Protein AF-A0A7V1ZT27-F1 (afdb_monomer_lite)

Sequence (650 aa):
MMSSKLRIIKDILWFFAFLALIAGIFRLWYGLGPTTALSDEMPWGLWKVMNMIAGVAISTSGFTIGFLVYVLKMERFRPLVKPAILIAFLGYGSSCLALLFDIGLPHRFWHPLVMWNEHSFLFEVFWCVMLYFTVTTIELSPTILKRFGAEKLSHWLHRIAFGVVVVGITLSSLHHSSLGSLFLVTPLRLHALWYSAWLPLFFIISAMAAGLMFIIFVRIAYARLYDPDPIYGLRMDSGIKSNGSEFFATPQMKNLALLGAIASSILGIYLILKFVDLARAGELMLLFNGSWESWLFMFELFVAALLPIILTVIPRVRRSPAGLGTAAFLASFGLVLNRMNVGIFGYFHDTAQPYFPSLAEWGLSLGVIAAAALVFMFISEQFPIFDESWRRRMEKSDVFTYAFDKLSHVWNTVLMSGLQRVTLIAVLAIPLAWLLFYPPFKADDTTDGRIKPAIGLDQTRTVLLIDGNRDGVKTEFPHVDHQNRLGKEQSCQKCHHIAMPRDNATPCYRCHSNMLDSAEIFDHFGHMQLVAEKEKLDGLHPKNHSCSNCHNPALPNTASDAKACTECHKEDMKLGNEPYARLQLASASPYRSAMHENCIECHKKEEIKQNKPNLAHCSTCHKSLEPVNLKIAKSADTIKALPEPLTLAR

Secondary structure (DSSP, 8-state):
---HHHHHHHHHHHHHHHHHHHHHHHHHHH-HHHHS---SS----HHHIIIIIIHHHHTTHHHHHHIIIIIS--GGGGGGHHHHHHHHHHHHHHHHHHHHHHSSSGGGTTHHHHS--TT-HHHHHHHHHHHHHHHHHHHHHHHHHTTTT-HHHHHHHHHHHHHHHHHHHHHHHHHHHHHHHGGGG-TTTS-TTT--TTHHHHHHHHHHHHHHHHHHHHHHHHHHHT--HHHH-S-SSS-----S------HHHHHHHHHHHHHHHHHHHHHHHHHHHHHHHT-GGGGGS--HHHHHHHHHHIIIIIHHHHHHHSHHHHTSHHHHHHHHHHHHHHHHHHHHHHHTGGGHHHHSS-----HHHHHHHHHHHHHHHHHHHHHHHHS-SS-TTHHHHHHTT---------TTSHHHHHTTSHHHHHHHHHHHHHHHHHHHH-------TTS-S--PPP----TT-SSEEE-SSSSS--EEE-HHHHHHHTTGGGGHHHH-S---TT-S---HHHH---SSS-EE---HHHHHHHHHHHTT--SSTTTT-GGGGTB-TTS---TTTBPPHHHH-TTTS---SS--TT--TTEEPPHHHHHHHHHHHHHHHHHHHTT-TTTTSHHHH-GGGS-S-SSSTTS--------PPPP---

Radius of gyration: 32.48 Å; chains: 1; bounding box: 105×60×99 Å

Foldseek 3Di:
DAPPVVLVLLLVLLLLLLLLVLLLVCCVVVHDVLQKLADLLALDDDLLLQLAVLLLLLLCLQLLLLCCCLVVVVVLSVLLNLVSLLSNLLSLVLNLVSVLSSDRDSVCLCCLVPPPDPVDLVSLLSVLSVLLNVLSCLLNVLLVVVVVVNVVSSVVSVVCNSVSSVVNNVSSLSNQLSSQVNLQLPQPQFAPLLDDPCSSVLRNLLSSLLNLLSSLLVVLVCCVRPNVCQAQNDDDPDPDPDDDDDRPQHSVLVVSLVSLQVSLVSLVVSLVVSCVRCVVVVNNCVLVPPDPLNVLSVVLNCQQHVVLNVLSVPVVLSSDSVSSSSSSVSNSVSSSSSSCSSSAVSRCVVSVDHRDIAPSSVSSSSSSVSVSVSVSVVCVLCTQRNHPCSVVSVVVVPPDDDDDDDDPCPVVVCSVDPPSSSVVSSVPSNVVSCVRSVRPPPPPVPDPVDDDPSPPPPPVPQWDWDPLPVPPQTFTHRPCVQLVVCPNPVCCCLLPVWDAFPDPDDDPCLQQVAAQAKDFDDPPQVVLVVQCVVVVFDDDPPVSVSLVVFFPPVDPSDLVRGDDPCVVCVPRTPHDPDCPPDDSNRIDGHPNCSPLVSLLVVQVVVCVVVVPPCSSPSCVRRVVPPPPPPVPPPDDDDDDDDDDDDDDDD

pLDDT: mean 78.97, std 17.62, range [26.52, 97.88]

Structure (mmCIF, N/CA/C/O backbone):
data_AF-A0A7V1ZT27-F1
#
_entry.id   AF-A0A7V1ZT27-F1
#
loop_
_atom_site.group_PDB
_atom_site.id
_atom_site.type_symbol
_atom_site.label_atom_id
_atom_site.label_alt_id
_atom_site.label_comp_id
_atom_site.label_asym_id
_atom_site.label_entity_id
_atom_site.label_seq_id
_atom_site.pdbx_PDB_ins_code
_atom_site.Cartn_x
_atom_site.Cartn_y
_atom_site.Cartn_z
_atom_site.occupancy
_atom_site.B_iso_or_equiv
_atom_site.auth_seq_id
_atom_site.auth_comp_id
_atom_site.auth_asym_id
_atom_site.auth_atom_id
_atom_site.pdbx_PDB_model_num
ATOM 1 N N . MET A 1 1 ? -23.125 -13.379 26.861 1.00 42.97 1 MET A N 1
ATOM 2 C CA . MET A 1 1 ? -22.769 -14.328 25.782 1.00 42.97 1 MET A CA 1
ATOM 3 C C . MET A 1 1 ? -22.234 -13.565 24.579 1.00 42.97 1 MET A C 1
ATOM 5 O O . MET A 1 1 ? -22.942 -12.721 24.048 1.00 42.97 1 MET A O 1
ATOM 9 N N . MET A 1 2 ? -20.990 -13.829 24.167 1.00 56.69 2 MET A N 1
ATOM 10 C CA . MET A 1 2 ? -20.424 -13.282 22.927 1.00 56.69 2 MET A CA 1
ATOM 11 C C . MET A 1 2 ? -21.278 -13.756 21.734 1.00 56.69 2 MET A C 1
ATOM 13 O O . MET A 1 2 ? -21.628 -14.943 21.674 1.00 56.69 2 MET A O 1
ATOM 17 N N . SER A 1 3 ? -21.654 -12.861 20.809 1.00 66.06 3 SER A N 1
ATOM 18 C CA . SER A 1 3 ? -22.492 -13.255 19.662 1.00 66.06 3 SER A CA 1
ATOM 19 C C . SER A 1 3 ? -21.802 -14.381 18.876 1.00 66.06 3 SER A C 1
ATOM 21 O O . SER A 1 3 ? -20.571 -14.418 18.780 1.00 66.06 3 SER A O 1
ATOM 23 N N . SER A 1 4 ? -22.564 -15.350 18.361 1.00 72.25 4 SER A N 1
ATOM 24 C CA . SER A 1 4 ? -22.004 -16.469 17.579 1.00 72.25 4 SER A CA 1
ATOM 25 C C . SER A 1 4 ? -21.187 -15.972 16.380 1.00 72.25 4 SER A C 1
ATOM 27 O O . SER A 1 4 ? -20.141 -16.534 16.069 1.00 72.25 4 SER A O 1
ATOM 29 N N . LYS A 1 5 ? -21.599 -14.849 15.781 1.00 78.38 5 LYS A N 1
ATOM 30 C CA . LYS A 1 5 ? -20.904 -14.193 14.667 1.00 78.38 5 LYS A CA 1
ATOM 31 C C . LYS A 1 5 ? -19.526 -13.667 15.067 1.00 78.38 5 LYS A C 1
ATOM 33 O O . LYS A 1 5 ? -18.557 -13.931 14.368 1.00 78.38 5 LYS A O 1
ATOM 38 N N . LEU A 1 6 ? -19.418 -12.971 16.204 1.00 81.38 6 LEU A N 1
ATOM 39 C C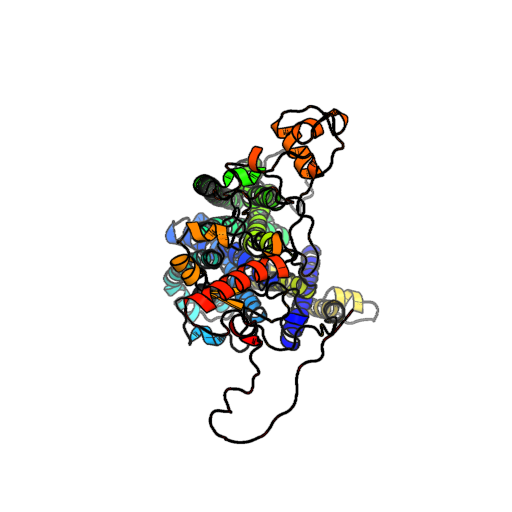A . LEU A 1 6 ? -18.133 -12.439 16.677 1.00 81.38 6 LEU A CA 1
ATOM 40 C C . LEU A 1 6 ? -17.137 -13.565 16.996 1.00 81.38 6 LEU A C 1
ATOM 42 O O . LEU A 1 6 ? -15.944 -13.432 16.738 1.00 81.38 6 LEU A O 1
ATOM 46 N N . ARG A 1 7 ? -17.640 -14.694 17.508 1.00 80.12 7 ARG A N 1
ATOM 47 C CA . ARG A 1 7 ? -16.846 -15.911 17.721 1.00 80.12 7 ARG A CA 1
ATOM 48 C C . ARG A 1 7 ? -16.258 -16.454 16.418 1.00 80.12 7 ARG A C 1
ATOM 50 O O . ARG A 1 7 ? -15.053 -16.636 16.355 1.00 80.12 7 ARG A O 1
ATOM 57 N N . ILE A 1 8 ? -17.084 -16.657 15.393 1.00 85.06 8 ILE A N 1
ATOM 58 C CA . ILE A 1 8 ? -16.636 -17.187 14.092 1.00 85.06 8 ILE A CA 1
ATOM 59 C C . ILE A 1 8 ? -15.583 -16.273 13.455 1.00 85.06 8 ILE A C 1
ATOM 61 O O . ILE A 1 8 ? -14.583 -16.755 12.937 1.00 85.06 8 ILE A O 1
ATOM 65 N N . ILE A 1 9 ? -15.775 -14.952 13.530 1.00 88.69 9 ILE A N 1
ATOM 66 C CA . ILE A 1 9 ? -14.805 -13.995 12.983 1.00 88.69 9 ILE A CA 1
ATOM 67 C C . ILE A 1 9 ? -13.446 -14.153 13.672 1.00 88.69 9 ILE A C 1
ATOM 69 O O . ILE A 1 9 ? -12.435 -14.268 12.988 1.00 88.69 9 ILE A O 1
ATOM 73 N N . LYS A 1 10 ? -13.408 -14.199 15.011 1.00 87.31 10 LYS A N 1
ATOM 74 C CA . LYS A 1 10 ? -12.151 -14.383 15.752 1.00 87.31 10 LYS A CA 1
ATOM 75 C C . LYS A 1 10 ? -11.454 -15.694 15.393 1.00 87.31 10 LYS A C 1
ATOM 77 O O . LYS A 1 10 ? -10.238 -15.690 15.252 1.00 87.31 10 LYS A O 1
ATOM 82 N N . ASP A 1 11 ? -12.200 -16.780 15.210 1.00 86.62 11 ASP A N 1
ATOM 83 C CA . ASP A 1 11 ? -11.626 -18.070 14.817 1.00 86.62 11 ASP A CA 1
ATOM 84 C C . ASP A 1 11 ? -10.953 -18.006 13.439 1.00 86.62 11 ASP A C 1
ATOM 86 O O . ASP A 1 11 ? -9.824 -18.466 13.281 1.00 86.62 11 ASP A O 1
ATOM 90 N N . ILE A 1 12 ? -11.618 -17.387 12.455 1.00 92.12 12 ILE A N 1
ATOM 91 C CA . ILE A 1 12 ? -11.054 -17.177 11.114 1.00 92.12 12 ILE A CA 1
ATOM 92 C C . ILE A 1 12 ? -9.775 -16.337 11.205 1.00 92.12 12 ILE A C 1
ATOM 94 O O . ILE A 1 12 ? -8.772 -16.661 10.572 1.00 92.12 12 ILE A O 1
ATOM 98 N N . LEU A 1 13 ? -9.779 -15.276 12.017 1.00 93.38 13 LEU A N 1
ATOM 99 C CA . LEU A 1 13 ? -8.595 -14.439 12.197 1.00 93.38 13 LEU A CA 1
ATOM 100 C C . LEU A 1 13 ? -7.441 -15.207 12.860 1.00 93.38 13 LEU A C 1
ATOM 102 O O . LEU A 1 13 ? -6.298 -15.060 12.434 1.00 93.38 13 LEU A O 1
ATOM 106 N N . TRP A 1 14 ? -7.720 -16.052 13.858 1.00 91.38 14 TRP A N 1
ATOM 107 C CA . TRP A 1 14 ? -6.705 -16.911 14.479 1.00 91.38 14 TRP A CA 1
ATOM 108 C C . TRP A 1 14 ? -6.116 -17.907 13.487 1.00 91.38 14 TRP A C 1
ATOM 110 O O . TRP A 1 14 ? -4.902 -18.087 13.468 1.00 91.38 14 TRP A O 1
ATOM 120 N N . PHE A 1 15 ? -6.949 -18.504 12.632 1.00 93.12 15 PHE A N 1
ATOM 121 C CA . PHE A 1 15 ? -6.487 -19.397 11.573 1.00 93.12 15 PHE A CA 1
ATOM 122 C C . PHE A 1 15 ? -5.454 -18.704 10.673 1.00 93.12 15 PHE A C 1
ATOM 124 O O . PHE A 1 15 ? -4.337 -19.199 10.534 1.00 93.12 15 PHE A O 1
ATOM 131 N N . PHE A 1 16 ? -5.771 -17.516 10.146 1.00 95.19 16 PHE A N 1
ATOM 132 C CA . PHE A 1 16 ? -4.826 -16.743 9.332 1.00 95.19 16 PHE A CA 1
ATOM 133 C C . PHE A 1 16 ? -3.596 -16.273 10.120 1.00 95.19 16 PHE A C 1
ATOM 135 O O . PHE A 1 16 ? -2.495 -16.280 9.576 1.00 95.19 16 PHE A O 1
ATOM 142 N N . ALA A 1 17 ? -3.739 -15.903 11.395 1.00 93.81 17 ALA A N 1
ATOM 143 C CA . ALA A 1 17 ? -2.601 -15.526 12.233 1.00 93.81 17 ALA A CA 1
ATOM 144 C C . ALA A 1 17 ? -1.604 -16.688 12.409 1.00 93.81 17 ALA A C 1
ATOM 146 O O . ALA A 1 17 ? -0.394 -16.473 12.338 1.00 93.81 17 ALA A O 1
ATOM 147 N N . PHE A 1 18 ? -2.091 -17.925 12.566 1.00 93.12 18 PHE A N 1
ATOM 148 C CA . PHE A 1 18 ? -1.227 -19.108 12.587 1.00 93.12 18 PHE A CA 1
ATOM 149 C C . PHE A 1 18 ? -0.592 -19.396 11.222 1.00 93.12 18 PHE A C 1
ATOM 151 O O . PHE A 1 18 ? 0.579 -19.767 11.187 1.00 93.12 18 PHE A O 1
ATOM 158 N N . LEU A 1 19 ? -1.297 -19.161 10.105 1.00 93.06 19 LEU A N 1
ATOM 159 C CA . LEU A 1 19 ? -0.672 -19.232 8.776 1.00 93.06 19 LEU A CA 1
ATOM 160 C C . LEU A 1 19 ? 0.499 -18.240 8.662 1.00 93.06 19 LEU A C 1
ATOM 162 O O . LEU A 1 19 ? 1.592 -18.638 8.268 1.00 93.06 19 LEU A O 1
ATOM 166 N N . ALA A 1 20 ? 0.312 -16.975 9.057 1.00 92.94 20 ALA A N 1
ATOM 167 C CA . ALA A 1 20 ? 1.395 -15.986 9.038 1.00 92.94 20 ALA A CA 1
ATOM 168 C C . ALA A 1 20 ? 2.567 -16.370 9.943 1.00 92.94 20 ALA A C 1
ATOM 170 O O . ALA A 1 20 ? 3.713 -16.140 9.566 1.00 92.94 20 ALA A O 1
ATOM 171 N N . LEU A 1 21 ? 2.301 -16.965 11.110 1.00 92.94 21 LEU A N 1
ATOM 172 C CA . LEU A 1 21 ? 3.357 -17.448 11.997 1.00 92.94 21 LEU A CA 1
ATOM 173 C C . LEU A 1 21 ? 4.243 -18.478 11.285 1.00 92.94 21 LEU A C 1
ATOM 175 O O . LEU A 1 21 ? 5.464 -18.342 11.298 1.00 92.94 21 LEU A O 1
ATOM 179 N N . ILE A 1 22 ? 3.641 -19.471 10.625 1.00 93.31 22 ILE A N 1
ATOM 180 C CA . ILE A 1 22 ? 4.395 -20.509 9.908 1.00 93.31 22 ILE A CA 1
ATOM 181 C C . ILE A 1 22 ? 5.098 -19.945 8.669 1.00 93.31 22 ILE A C 1
ATOM 183 O O . ILE A 1 22 ? 6.274 -20.237 8.464 1.00 93.31 22 ILE A O 1
ATOM 187 N N . ALA A 1 23 ? 4.441 -19.074 7.897 1.00 92.00 23 ALA A N 1
ATOM 188 C CA . ALA A 1 23 ? 5.071 -18.390 6.767 1.00 92.00 23 ALA A CA 1
ATOM 189 C C . ALA A 1 23 ? 6.288 -17.552 7.208 1.00 92.00 23 ALA A C 1
ATOM 191 O O . ALA A 1 23 ? 7.345 -17.609 6.581 1.00 92.00 23 ALA A O 1
ATOM 192 N N . GLY A 1 24 ? 6.173 -16.826 8.326 1.00 91.50 24 GLY A N 1
ATOM 193 C CA . GLY A 1 24 ? 7.267 -16.051 8.913 1.00 91.50 24 GLY A CA 1
ATOM 194 C C . GLY A 1 24 ? 8.428 -16.930 9.382 1.00 91.50 24 GLY A C 1
ATOM 195 O O . GLY A 1 24 ? 9.584 -16.608 9.122 1.00 91.50 24 GLY A O 1
ATOM 196 N N . ILE A 1 25 ? 8.137 -18.070 10.013 1.00 91.50 25 ILE A N 1
ATOM 197 C CA . ILE A 1 25 ? 9.153 -19.054 10.417 1.00 91.50 25 ILE A CA 1
ATOM 198 C C . ILE A 1 25 ? 9.900 -19.596 9.193 1.00 91.50 25 ILE A C 1
ATOM 200 O O . ILE A 1 25 ? 11.130 -19.596 9.178 1.00 91.50 25 ILE A O 1
ATOM 204 N N . PHE A 1 26 ? 9.183 -20.000 8.142 1.00 89.12 26 PHE A N 1
ATOM 205 C CA . PHE A 1 26 ? 9.805 -20.497 6.912 1.00 89.12 26 PHE A CA 1
ATOM 206 C C . PHE A 1 26 ? 10.672 -19.434 6.263 1.00 89.12 26 PHE A C 1
ATOM 208 O O . PHE A 1 26 ? 11.798 -19.718 5.861 1.00 89.12 26 PHE A O 1
ATOM 215 N N . ARG A 1 27 ? 10.192 -18.191 6.229 1.00 89.56 27 ARG A N 1
ATOM 216 C CA . ARG A 1 27 ? 10.963 -17.066 5.715 1.00 89.56 27 ARG A CA 1
ATOM 217 C C . ARG A 1 27 ? 12.260 -16.835 6.501 1.00 89.56 27 ARG A C 1
ATOM 219 O O . ARG A 1 27 ? 13.294 -16.531 5.899 1.00 89.56 27 ARG A O 1
ATOM 226 N N . LEU A 1 28 ? 12.230 -16.974 7.825 1.00 89.69 28 LEU A N 1
ATOM 227 C CA . LEU A 1 28 ? 13.420 -16.823 8.666 1.00 89.69 28 LEU A CA 1
ATOM 228 C C . LEU A 1 28 ? 14.401 -17.998 8.535 1.00 89.69 28 LEU A C 1
ATOM 230 O O . LEU A 1 28 ? 15.603 -17.770 8.644 1.00 89.69 28 LEU A O 1
ATOM 234 N N . TRP A 1 29 ? 13.924 -19.221 8.278 1.00 88.44 29 TRP A N 1
ATOM 235 C CA . TRP A 1 29 ? 14.784 -20.404 8.124 1.00 88.44 29 TRP A CA 1
ATOM 236 C C . TRP A 1 29 ? 15.341 -20.600 6.712 1.00 88.44 29 TRP A C 1
ATOM 238 O O . TRP A 1 29 ? 16.525 -20.890 6.572 1.00 88.44 29 TRP A O 1
ATOM 248 N N . TYR A 1 30 ? 14.517 -20.442 5.676 1.00 84.19 30 TYR A N 1
ATOM 249 C CA . TYR A 1 30 ? 14.885 -20.753 4.289 1.00 84.19 30 TYR A CA 1
ATOM 250 C C . TYR A 1 30 ? 15.289 -19.524 3.459 1.00 84.19 30 TYR A C 1
ATOM 252 O O . TYR A 1 30 ? 15.872 -19.676 2.389 1.00 84.19 30 TYR A O 1
ATOM 260 N N . GLY A 1 31 ? 15.024 -18.303 3.933 1.00 84.94 31 GLY A N 1
ATOM 261 C CA . GLY A 1 31 ? 15.349 -17.073 3.201 1.00 84.94 31 GLY A CA 1
ATOM 262 C C . GLY A 1 31 ? 14.269 -16.632 2.204 1.00 84.94 31 GLY A C 1
ATOM 263 O O . GLY A 1 31 ? 13.208 -17.245 2.113 1.00 84.94 31 GLY A O 1
ATOM 264 N N . LEU A 1 32 ? 14.523 -15.533 1.477 1.00 83.19 32 LEU A N 1
ATOM 265 C CA . LEU A 1 32 ? 13.574 -14.943 0.512 1.00 83.19 32 LEU A CA 1
ATOM 266 C C . LEU A 1 32 ? 13.305 -15.860 -0.680 1.00 83.19 32 LEU A C 1
ATOM 268 O O . LEU A 1 32 ? 12.148 -16.094 -1.005 1.00 83.19 32 LEU A O 1
ATOM 272 N N . GLY A 1 33 ? 14.362 -16.385 -1.306 1.00 80.94 33 GLY A N 1
ATOM 273 C CA . GLY A 1 33 ? 14.257 -17.127 -2.567 1.00 80.94 33 GLY A CA 1
ATOM 274 C C . GLY A 1 33 ? 13.279 -18.304 -2.504 1.00 80.94 33 GLY A C 1
ATOM 275 O O . GLY A 1 33 ? 12.323 -18.319 -3.267 1.00 80.94 33 GLY A O 1
ATOM 276 N N . PRO A 1 34 ? 13.431 -19.252 -1.560 1.00 80.62 34 PRO A N 1
ATOM 277 C CA . PRO A 1 34 ? 12.543 -20.417 -1.489 1.00 80.62 34 PRO A CA 1
ATOM 278 C C . PRO A 1 34 ? 11.122 -20.118 -0.992 1.00 80.62 34 PRO A C 1
ATOM 280 O O . PRO A 1 34 ? 10.232 -20.948 -1.159 1.00 80.62 34 PRO A O 1
ATOM 283 N N . THR A 1 35 ? 10.905 -18.985 -0.317 1.00 84.94 35 THR A N 1
ATOM 284 C CA . THR A 1 35 ? 9.627 -18.680 0.356 1.00 84.94 35 THR A CA 1
ATOM 285 C C . THR A 1 35 ? 8.794 -17.630 -0.355 1.00 84.94 35 THR A C 1
ATOM 287 O O . THR A 1 35 ? 7.672 -17.365 0.063 1.00 84.94 35 THR A O 1
ATOM 290 N N . THR A 1 36 ? 9.320 -17.033 -1.420 1.00 87.44 36 THR A N 1
ATOM 291 C CA . THR A 1 36 ? 8.640 -15.989 -2.181 1.00 87.44 36 THR A CA 1
ATOM 292 C C . THR A 1 36 ? 8.746 -16.263 -3.667 1.00 87.44 36 THR A C 1
ATOM 294 O O . THR A 1 36 ? 9.597 -17.026 -4.107 1.00 87.44 36 THR A O 1
ATOM 297 N N . ALA A 1 37 ? 7.893 -15.611 -4.449 1.00 86.88 37 ALA A N 1
ATOM 298 C CA . ALA A 1 37 ? 8.006 -15.596 -5.903 1.00 86.88 37 ALA A CA 1
ATOM 299 C C . ALA A 1 37 ? 8.811 -14.385 -6.422 1.00 86.88 37 ALA A C 1
ATOM 301 O O . ALA A 1 37 ? 8.600 -13.940 -7.549 1.00 86.88 37 ALA A O 1
ATOM 302 N N . LEU A 1 38 ? 9.681 -13.802 -5.588 1.00 84.94 38 LEU A N 1
ATOM 303 C CA . LEU A 1 38 ? 10.491 -12.639 -5.958 1.00 84.94 38 LEU A CA 1
ATOM 304 C C . LEU A 1 38 ? 11.604 -13.028 -6.936 1.00 84.94 38 LEU A C 1
ATOM 306 O O . LEU A 1 38 ? 12.146 -14.131 -6.880 1.00 84.94 38 LEU A O 1
ATOM 310 N N . SER A 1 39 ? 11.983 -12.082 -7.791 1.00 78.56 39 SER A N 1
ATOM 311 C CA . SER A 1 39 ? 13.119 -12.203 -8.708 1.00 78.56 39 SER A CA 1
ATOM 312 C C . SER A 1 39 ? 13.968 -10.932 -8.681 1.00 78.56 39 SER A C 1
ATOM 314 O O . SER A 1 39 ? 13.551 -9.909 -8.136 1.00 78.56 39 SER A O 1
ATOM 316 N N . ASP A 1 40 ? 15.147 -10.962 -9.304 1.00 77.06 40 ASP A N 1
ATOM 317 C CA . ASP A 1 40 ? 15.976 -9.757 -9.460 1.00 77.06 40 ASP A CA 1
ATOM 318 C C . ASP A 1 40 ? 15.256 -8.656 -10.265 1.00 77.06 40 ASP A C 1
ATOM 320 O O . ASP A 1 40 ? 15.495 -7.465 -10.063 1.00 77.06 40 ASP A O 1
ATOM 324 N N . GLU A 1 41 ? 14.337 -9.043 -11.155 1.00 73.31 41 GLU A N 1
ATOM 325 C CA . GLU A 1 41 ? 13.514 -8.116 -11.935 1.00 73.31 41 GLU A CA 1
ATOM 326 C C . GLU A 1 41 ? 12.343 -7.559 -11.103 1.00 73.31 41 GLU A C 1
ATOM 328 O O . GLU A 1 41 ? 12.036 -6.368 -11.214 1.00 73.31 41 GLU A O 1
ATOM 333 N N . MET A 1 42 ? 11.745 -8.378 -10.226 1.00 82.12 42 MET A N 1
ATOM 334 C CA . MET A 1 42 ? 10.655 -8.018 -9.303 1.00 82.12 42 MET A CA 1
ATOM 335 C C . MET A 1 42 ? 11.060 -8.255 -7.836 1.00 82.12 42 MET A C 1
ATOM 337 O O . MET A 1 42 ? 10.623 -9.231 -7.219 1.00 82.12 42 MET A O 1
ATOM 341 N N . PRO A 1 43 ? 11.877 -7.360 -7.244 1.00 81.50 43 PRO A N 1
ATOM 342 C CA . PRO A 1 43 ? 12.408 -7.550 -5.894 1.00 81.50 43 PRO A CA 1
ATOM 343 C C . PRO A 1 43 ? 11.385 -7.254 -4.791 1.00 81.50 43 PRO A C 1
ATOM 345 O O . PRO A 1 43 ? 11.598 -7.633 -3.640 1.00 81.50 43 PRO A O 1
ATOM 348 N N . TRP A 1 44 ? 10.285 -6.564 -5.112 1.00 88.19 44 TRP A N 1
ATOM 349 C CA . TRP A 1 44 ? 9.178 -6.301 -4.192 1.00 88.19 44 TRP A CA 1
ATOM 350 C C . TRP A 1 44 ? 7.915 -7.018 -4.652 1.00 88.19 44 TRP A C 1
ATOM 352 O O . TRP A 1 44 ? 7.511 -6.919 -5.808 1.00 88.19 44 TRP A O 1
ATOM 362 N N . GLY A 1 45 ? 7.279 -7.702 -3.705 1.00 88.81 45 GLY A N 1
ATOM 363 C CA . GLY A 1 45 ? 6.091 -8.512 -3.942 1.00 88.81 45 GLY A CA 1
ATOM 364 C C . GLY A 1 45 ? 4.915 -8.126 -3.056 1.00 88.81 45 GLY A C 1
ATOM 365 O O . GLY A 1 45 ? 4.916 -7.108 -2.354 1.00 88.81 45 GLY A O 1
ATOM 366 N N . LEU A 1 46 ? 3.905 -8.992 -3.066 1.00 91.56 46 LEU A N 1
ATOM 367 C CA . LEU A 1 46 ? 2.617 -8.826 -2.400 1.00 91.56 46 LEU A CA 1
ATOM 368 C C . LEU A 1 46 ? 2.759 -8.375 -0.949 1.00 91.56 46 LEU A C 1
ATOM 370 O O . LEU A 1 46 ? 2.147 -7.396 -0.537 1.00 91.56 46 LEU A O 1
ATOM 374 N N . TRP A 1 47 ? 3.590 -9.063 -0.178 1.00 87.56 47 TRP A N 1
ATOM 375 C CA . TRP A 1 47 ? 3.722 -8.840 1.257 1.00 87.56 47 TRP A CA 1
ATOM 376 C C . TRP A 1 47 ? 4.357 -7.501 1.648 1.00 87.56 47 TRP A C 1
ATOM 378 O O . TRP A 1 47 ? 4.065 -6.955 2.708 1.00 87.56 47 TRP A O 1
ATOM 388 N N . LYS A 1 48 ? 5.148 -6.905 0.758 1.00 90.19 48 LYS A N 1
ATOM 389 C CA . LYS A 1 48 ? 5.795 -5.613 0.940 1.00 90.19 48 LYS A CA 1
ATOM 390 C C . LYS A 1 48 ? 4.795 -4.537 0.579 1.00 90.19 48 LYS A C 1
ATOM 392 O O . LYS A 1 48 ? 4.514 -3.640 1.370 1.00 90.19 48 LYS A O 1
ATOM 397 N N . VAL A 1 49 ? 4.201 -4.656 -0.602 1.00 92.62 49 VAL A N 1
ATOM 398 C CA . VAL A 1 49 ? 3.301 -3.637 -1.133 1.00 92.62 49 VAL A CA 1
ATOM 399 C C . VAL A 1 49 ? 1.969 -3.615 -0.380 1.00 92.62 49 VAL A C 1
ATOM 401 O O . VAL A 1 49 ? 1.499 -2.541 -0.014 1.00 92.62 49 VAL A O 1
ATOM 404 N N . MET A 1 50 ? 1.394 -4.769 -0.041 1.00 91.25 50 MET A N 1
ATOM 405 C CA . MET A 1 50 ? 0.142 -4.841 0.714 1.00 91.25 50 MET A CA 1
ATOM 406 C C . MET A 1 50 ? 0.328 -4.451 2.184 1.00 91.25 50 MET A C 1
ATOM 408 O O . MET A 1 50 ? -0.377 -3.571 2.671 1.00 91.25 50 MET A O 1
ATOM 412 N N . ASN A 1 51 ? 1.243 -5.089 2.919 1.00 90.12 51 ASN A N 1
ATOM 413 C CA . ASN A 1 51 ? 1.320 -4.878 4.368 1.00 90.12 51 ASN A CA 1
ATOM 414 C C . ASN A 1 51 ? 2.027 -3.573 4.728 1.00 90.12 51 ASN A C 1
ATOM 416 O O . ASN A 1 51 ? 1.577 -2.891 5.643 1.00 90.12 51 ASN A O 1
ATOM 420 N N . MET A 1 52 ? 3.087 -3.203 4.003 1.00 88.06 52 MET A N 1
ATOM 421 C CA . MET A 1 52 ? 3.840 -1.982 4.292 1.00 88.06 52 MET A CA 1
ATOM 422 C C . MET A 1 52 ? 3.269 -0.776 3.540 1.00 88.06 52 MET A C 1
ATOM 424 O O . MET A 1 52 ? 2.912 0.220 4.157 1.00 88.06 52 MET A O 1
ATOM 428 N N . ILE A 1 53 ? 3.158 -0.829 2.210 1.00 91.50 53 ILE A N 1
ATOM 429 C CA . ILE A 1 53 ? 2.808 0.376 1.435 1.00 91.50 53 ILE A CA 1
ATOM 430 C C . ILE A 1 53 ? 1.310 0.696 1.560 1.00 91.50 53 ILE A C 1
ATOM 432 O O . ILE A 1 53 ? 0.941 1.820 1.903 1.00 91.50 53 ILE A O 1
ATOM 436 N N . ALA A 1 54 ? 0.432 -0.281 1.325 1.00 92.25 54 ALA A N 1
ATOM 437 C CA . ALA A 1 54 ? -1.012 -0.099 1.464 1.00 92.25 54 ALA A CA 1
ATOM 438 C C . ALA A 1 54 ? -1.469 -0.074 2.929 1.00 92.25 54 ALA A C 1
ATOM 440 O O . ALA A 1 54 ? -2.261 0.793 3.304 1.00 92.25 54 ALA A O 1
ATOM 441 N N . GLY A 1 55 ? -0.956 -0.984 3.761 1.00 88.88 55 GLY A N 1
ATOM 442 C CA . GLY A 1 55 ? -1.334 -1.109 5.170 1.00 88.88 55 GLY A CA 1
ATOM 443 C C . GLY A 1 55 ? -1.110 0.176 5.971 1.00 88.88 55 GLY A C 1
ATOM 444 O O . GLY A 1 55 ? -2.039 0.647 6.640 1.00 88.88 55 GLY A O 1
ATOM 445 N N . VAL A 1 56 ? 0.066 0.809 5.848 1.00 89.75 56 VAL A N 1
ATOM 446 C CA . VAL A 1 56 ? 0.308 2.110 6.501 1.00 89.75 56 VAL A CA 1
ATOM 447 C C . VAL A 1 56 ? -0.591 3.195 5.917 1.00 89.75 56 VAL A C 1
ATOM 449 O O . VAL A 1 56 ? -1.154 3.990 6.667 1.00 89.75 56 VAL A O 1
ATOM 452 N N . ALA A 1 57 ? -0.779 3.219 4.594 1.00 92.38 57 ALA A N 1
ATOM 453 C CA . ALA A 1 57 ? -1.563 4.259 3.930 1.00 92.38 57 ALA A CA 1
ATOM 454 C C . ALA A 1 57 ? -3.049 4.259 4.341 1.00 92.38 57 ALA A C 1
ATOM 456 O O . ALA A 1 57 ? -3.657 5.324 4.431 1.00 92.38 57 ALA A O 1
ATOM 457 N N . ILE A 1 58 ? -3.620 3.093 4.654 1.00 91.31 58 ILE A N 1
ATOM 458 C CA . ILE A 1 58 ? -4.975 2.968 5.217 1.00 91.31 58 ILE A CA 1
ATOM 459 C C . ILE A 1 58 ? -5.022 3.359 6.702 1.00 91.31 58 ILE A C 1
ATOM 461 O O . ILE A 1 58 ? -6.036 3.851 7.198 1.00 91.31 58 ILE A O 1
ATOM 465 N N . SER A 1 59 ? -3.913 3.188 7.418 1.00 91.12 59 SER A N 1
ATOM 466 C CA . SER A 1 59 ? -3.812 3.426 8.864 1.00 91.12 59 SER A CA 1
ATOM 467 C C . SER A 1 59 ? -3.552 4.892 9.236 1.00 91.12 59 SER A C 1
ATOM 469 O O . SER A 1 59 ? -3.265 5.231 10.384 1.00 91.12 59 SER A O 1
ATOM 471 N N . THR A 1 60 ? -3.709 5.791 8.271 1.00 92.06 60 THR A N 1
ATOM 472 C CA . THR A 1 60 ? -3.516 7.243 8.375 1.00 92.06 60 THR A CA 1
ATOM 473 C C . THR A 1 60 ? -4.588 7.983 9.153 1.00 92.06 60 THR A C 1
ATOM 475 O O . THR A 1 60 ? -4.459 9.189 9.384 1.00 92.06 60 THR A O 1
ATOM 478 N N . SER A 1 61 ? -5.626 7.281 9.611 1.00 90.69 61 SER A N 1
ATOM 479 C CA . SER A 1 61 ? -6.708 7.860 10.405 1.00 90.69 61 SER A CA 1
ATOM 480 C C . SER A 1 61 ? -6.211 8.614 11.639 1.00 90.69 61 SER A C 1
ATOM 482 O O . SER A 1 61 ? -6.805 9.626 12.002 1.00 90.69 61 SER A O 1
ATOM 484 N N . GLY A 1 62 ? -5.138 8.137 12.288 1.00 88.81 62 GLY A N 1
ATOM 485 C CA . GLY A 1 62 ? -4.601 8.729 13.519 1.00 88.81 62 GLY A CA 1
ATOM 486 C C . GLY A 1 62 ? -4.227 10.197 13.341 1.00 88.81 62 GLY A C 1
ATOM 487 O O . GLY A 1 62 ? -4.792 11.067 14.007 1.00 88.81 62 GLY A O 1
ATOM 488 N N . PHE A 1 63 ? -3.343 10.493 12.385 1.00 88.25 63 PHE A N 1
ATOM 489 C CA . PHE A 1 63 ? -2.928 11.873 12.144 1.00 88.25 63 PHE A CA 1
ATOM 490 C C . PHE A 1 63 ? -4.026 12.713 11.486 1.00 88.25 63 PHE A C 1
ATOM 492 O O . PHE A 1 63 ? -4.144 13.887 11.816 1.00 88.25 63 PHE A O 1
ATOM 499 N N . THR A 1 64 ? -4.847 12.155 10.585 1.00 93.06 64 THR A N 1
ATOM 500 C CA . THR A 1 64 ? -5.899 12.949 9.922 1.00 93.06 64 THR A CA 1
ATOM 501 C C . THR A 1 64 ? -6.973 13.379 10.912 1.00 93.06 64 THR A C 1
ATOM 503 O O . THR A 1 64 ? -7.326 14.555 10.953 1.00 93.06 64 THR A O 1
ATOM 506 N N . ILE A 1 65 ? -7.459 12.472 11.764 1.00 94.94 65 ILE A N 1
ATOM 507 C CA . ILE A 1 65 ? -8.400 12.829 12.835 1.00 94.94 65 ILE A CA 1
ATOM 508 C C . ILE A 1 65 ? -7.727 13.746 13.860 1.00 94.94 65 ILE A C 1
ATOM 510 O O . ILE A 1 65 ? -8.342 14.724 14.291 1.00 94.94 65 ILE A O 1
ATOM 514 N N . GLY A 1 66 ? -6.463 13.484 14.210 1.00 91.75 66 GLY A N 1
ATOM 515 C CA . GLY A 1 66 ? -5.673 14.360 15.073 1.00 91.75 66 GLY A CA 1
ATOM 516 C C . GLY A 1 66 ? -5.583 15.789 14.529 1.00 91.75 66 GLY A C 1
ATOM 517 O O . GLY A 1 66 ? -5.860 16.742 15.250 1.00 91.75 66 GLY A O 1
ATOM 518 N N . PHE A 1 67 ? -5.301 15.950 13.238 1.00 92.00 67 PHE A N 1
ATOM 519 C CA . PHE A 1 67 ? -5.264 17.240 12.556 1.00 92.00 67 PHE A CA 1
ATOM 520 C C . PHE A 1 67 ? -6.630 17.941 12.585 1.00 92.00 67 PHE A C 1
ATOM 522 O O . PHE A 1 67 ? -6.720 19.097 13.003 1.00 92.00 67 PHE A O 1
ATOM 529 N N . LEU A 1 68 ? -7.714 17.239 12.231 1.00 94.50 68 LEU A N 1
ATOM 530 C CA . LEU A 1 68 ? -9.068 17.806 12.271 1.00 94.50 68 LEU A CA 1
ATOM 531 C C . LEU A 1 68 ? -9.452 18.295 13.680 1.00 94.50 68 LEU A C 1
ATOM 533 O O . LEU A 1 68 ? -10.052 19.358 13.828 1.00 94.50 68 LEU A O 1
ATOM 537 N N . VAL A 1 69 ? -9.114 17.539 14.727 1.00 93.25 69 VAL A N 1
ATOM 538 C CA . VAL A 1 69 ? -9.514 17.858 16.107 1.00 93.25 69 VAL A CA 1
ATOM 539 C C . VAL A 1 69 ? -8.581 18.879 16.754 1.00 93.25 69 VAL A C 1
ATOM 541 O O . VAL A 1 69 ? -9.051 19.876 17.294 1.00 93.25 69 VAL A O 1
ATOM 544 N N . TYR A 1 70 ? -7.267 18.665 16.720 1.00 89.94 70 TYR A N 1
ATOM 545 C CA . TYR A 1 70 ? -6.317 19.476 17.483 1.00 89.94 70 TYR A CA 1
ATOM 546 C C . TYR A 1 70 ? -5.871 20.743 16.751 1.00 89.94 70 TYR A C 1
ATOM 548 O O . TYR A 1 70 ? -5.673 21.765 17.420 1.00 89.94 70 TYR A O 1
ATOM 556 N N . VAL A 1 71 ? -5.759 20.697 15.416 1.00 90.56 71 VAL A N 1
ATOM 557 C CA . VAL A 1 71 ? -5.339 21.836 14.580 1.00 90.56 71 VAL A CA 1
ATOM 558 C C . VAL A 1 71 ? -6.553 22.618 14.088 1.00 90.56 71 VAL A C 1
ATOM 560 O O . VAL A 1 71 ? -6.679 23.794 14.412 1.00 90.56 71 VAL A O 1
ATOM 563 N N . LEU A 1 72 ? -7.497 21.964 13.398 1.00 93.06 72 LEU A N 1
ATOM 564 C CA . LEU A 1 72 ? -8.710 22.630 12.889 1.00 93.06 72 LEU A CA 1
ATOM 565 C C . LEU A 1 72 ? -9.812 22.825 13.948 1.00 93.06 72 LEU A C 1
ATOM 567 O O . LEU A 1 72 ? -10.878 23.350 13.631 1.00 93.06 72 LEU A O 1
ATOM 571 N N . LYS A 1 73 ? -9.584 22.397 15.199 1.00 93.00 73 LYS A N 1
ATOM 572 C CA . LYS A 1 73 ? -10.517 22.554 16.335 1.00 93.00 73 LYS A CA 1
ATOM 573 C C . LYS A 1 73 ? -11.917 21.968 16.092 1.00 93.00 73 LYS A C 1
ATOM 575 O O . LYS A 1 73 ? -12.905 22.420 16.672 1.00 93.00 73 LYS A O 1
ATOM 580 N N . MET A 1 74 ? -12.033 20.918 15.276 1.00 94.25 74 MET A N 1
ATOM 581 C CA . MET A 1 74 ? -13.304 20.235 15.008 1.00 94.25 74 MET A CA 1
ATOM 582 C C . MET A 1 74 ? -13.661 19.229 16.117 1.00 94.25 74 MET A C 1
ATOM 584 O O . MET A 1 74 ? -13.673 18.016 15.907 1.00 94.25 74 MET A O 1
ATOM 588 N N . GLU A 1 75 ? -14.022 19.733 17.300 1.00 91.69 75 GLU A N 1
ATOM 589 C CA . GLU A 1 75 ? -14.266 18.932 18.518 1.00 91.69 75 GLU A CA 1
ATOM 590 C C . GLU A 1 75 ? -15.347 17.841 18.370 1.00 91.69 75 GLU A C 1
ATOM 592 O O . GLU A 1 75 ? -15.322 16.825 19.065 1.00 91.69 75 GLU A O 1
ATOM 597 N N . ARG A 1 76 ? -16.255 17.971 17.393 1.00 92.12 76 ARG A N 1
ATOM 598 C CA . ARG A 1 76 ? -17.264 16.943 17.065 1.00 92.12 76 ARG A CA 1
ATOM 599 C C . ARG A 1 76 ? -16.667 15.568 16.714 1.00 92.12 76 ARG A C 1
ATOM 601 O O . ARG A 1 76 ? -17.362 14.561 16.835 1.00 92.12 76 ARG A O 1
ATOM 608 N N . PHE A 1 77 ? -15.406 15.520 16.270 1.00 93.69 77 PHE A N 1
ATOM 609 C CA . PHE A 1 77 ? -14.696 14.283 15.925 1.00 93.69 77 PHE A CA 1
ATOM 610 C C . PHE A 1 77 ? -13.825 13.737 17.062 1.00 93.69 77 PHE A C 1
ATOM 612 O O . PHE A 1 77 ? -13.262 12.654 16.917 1.00 93.69 77 PHE A O 1
ATOM 619 N N . ARG A 1 78 ? -13.761 14.412 18.221 1.00 91.00 78 ARG A N 1
ATOM 620 C CA . ARG A 1 78 ? -13.007 13.950 19.398 1.00 91.00 78 ARG A CA 1
ATOM 621 C C . ARG A 1 78 ? -13.292 12.490 19.796 1.00 91.00 78 ARG A C 1
ATOM 623 O O . ARG A 1 78 ? -12.331 11.794 20.126 1.00 91.00 78 ARG A O 1
ATOM 630 N N . PRO A 1 79 ? -14.535 11.967 19.722 1.00 90.62 79 PRO A N 1
ATOM 631 C CA . PRO A 1 79 ? -14.801 10.556 20.023 1.00 90.62 79 PRO A CA 1
ATOM 632 C C . PRO A 1 79 ? -14.062 9.558 19.115 1.00 90.62 79 PRO A C 1
ATOM 634 O O . PRO A 1 79 ? -13.899 8.402 19.491 1.00 90.62 79 PRO A O 1
ATOM 637 N N . LEU A 1 80 ? -13.605 9.984 17.932 1.00 93.12 80 LEU A N 1
ATOM 638 C CA . LEU A 1 80 ? -12.874 9.144 16.982 1.00 93.12 80 LEU A CA 1
ATOM 639 C C . LEU A 1 80 ? -11.351 9.188 17.174 1.00 93.12 80 LEU A C 1
ATOM 641 O O . LEU A 1 80 ? -10.655 8.399 16.548 1.00 93.12 80 LEU A O 1
ATOM 645 N N . VAL A 1 81 ? -10.820 10.052 18.047 1.00 92.00 81 VAL A N 1
ATOM 646 C CA . VAL A 1 81 ? -9.366 10.204 18.245 1.00 92.00 81 VAL A CA 1
ATOM 647 C C . VAL A 1 81 ? -8.735 8.908 18.760 1.00 92.00 81 VAL A C 1
ATOM 649 O O . VAL A 1 81 ? -7.825 8.377 18.136 1.00 92.00 81 VAL A O 1
ATOM 652 N N . LYS A 1 82 ? -9.252 8.338 19.854 1.00 91.56 82 LYS A N 1
ATOM 653 C CA . LYS A 1 82 ? -8.730 7.081 20.423 1.00 91.56 82 LYS A CA 1
ATOM 654 C C . LYS A 1 82 ? -8.754 5.900 19.443 1.00 91.56 82 LYS A C 1
ATOM 656 O O . LYS A 1 82 ? -7.719 5.250 19.306 1.00 91.56 82 LYS A O 1
ATOM 661 N N . PRO A 1 83 ? -9.876 5.588 18.761 1.00 93.50 83 PRO A N 1
ATOM 662 C CA . PRO A 1 83 ? -9.869 4.495 17.798 1.00 93.50 83 PRO A CA 1
ATOM 663 C C . PRO A 1 83 ? -8.978 4.788 16.589 1.00 93.50 83 PRO A C 1
ATOM 665 O O . PRO A 1 83 ? -8.344 3.867 16.087 1.00 93.50 83 PRO A O 1
ATOM 668 N N . ALA A 1 84 ? -8.858 6.047 16.157 1.00 94.69 84 ALA A N 1
ATOM 669 C CA . ALA A 1 84 ? -7.941 6.421 15.085 1.00 94.69 84 ALA A CA 1
ATOM 670 C C . ALA A 1 84 ? -6.464 6.212 15.468 1.00 94.69 84 ALA A C 1
ATOM 672 O O . ALA A 1 84 ? -5.700 5.713 14.644 1.00 94.69 84 ALA A O 1
ATOM 673 N N . ILE A 1 85 ? -6.081 6.534 16.710 1.00 92.94 85 ILE A N 1
ATOM 674 C CA . ILE A 1 85 ? -4.741 6.267 17.260 1.00 92.94 85 ILE A CA 1
ATOM 675 C C . ILE A 1 85 ? -4.486 4.762 17.351 1.00 92.94 85 ILE A C 1
ATOM 677 O O . ILE A 1 85 ? -3.410 4.308 16.981 1.00 92.94 85 ILE A O 1
ATOM 681 N N . LEU A 1 86 ? -5.471 3.969 17.791 1.00 94.31 86 LEU A N 1
ATOM 682 C CA . LEU A 1 86 ? -5.334 2.511 17.846 1.00 94.31 86 LEU A CA 1
ATOM 683 C C . LEU A 1 86 ? -5.127 1.903 16.451 1.00 94.31 86 LEU A C 1
ATOM 685 O O . LEU A 1 86 ? -4.262 1.049 16.280 1.00 94.31 86 LEU A O 1
ATOM 689 N N . ILE A 1 87 ? -5.894 2.351 15.453 1.00 94.94 87 ILE A N 1
ATOM 69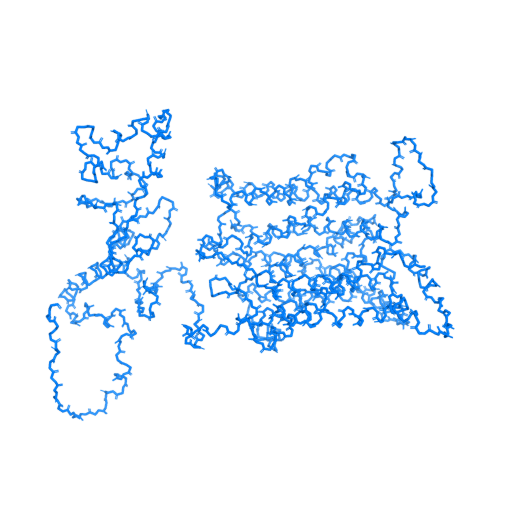0 C CA . ILE A 1 87 ? -5.709 1.926 14.059 1.00 94.94 87 ILE A CA 1
ATOM 691 C C . ILE A 1 87 ? -4.303 2.292 13.573 1.00 94.94 87 ILE A C 1
ATOM 693 O O . ILE A 1 87 ? -3.623 1.443 13.005 1.00 94.94 87 ILE A O 1
ATOM 697 N N . ALA A 1 88 ? -3.847 3.519 13.839 1.00 93.94 88 ALA A N 1
ATOM 698 C CA . ALA A 1 88 ? -2.505 3.958 13.471 1.00 93.94 88 ALA A CA 1
ATOM 699 C C . ALA A 1 88 ? -1.419 3.110 14.156 1.00 93.94 88 ALA A C 1
ATOM 701 O O . ALA A 1 88 ? -0.544 2.578 13.481 1.00 93.94 88 ALA A O 1
ATOM 702 N N . PHE A 1 89 ? -1.513 2.892 15.468 1.00 94.06 89 PHE A N 1
ATOM 703 C CA . PHE A 1 89 ? -0.587 2.045 16.224 1.00 94.06 89 PHE A CA 1
ATOM 704 C C . PHE A 1 89 ? -0.454 0.641 15.613 1.00 94.06 89 PHE A C 1
ATOM 706 O O . PHE A 1 89 ? 0.655 0.148 15.412 1.00 94.06 89 PHE A O 1
ATOM 713 N N . LEU A 1 90 ? -1.576 0.008 15.259 1.00 94.19 90 LEU A N 1
ATOM 714 C CA . LEU A 1 90 ? -1.576 -1.330 14.664 1.00 94.19 90 LEU A CA 1
ATOM 715 C C . LEU A 1 90 ? -1.085 -1.337 13.216 1.00 94.19 90 LEU A C 1
ATOM 717 O O . LEU A 1 90 ? -0.359 -2.246 12.820 1.00 94.19 90 LEU A O 1
ATOM 721 N N . GLY A 1 91 ? -1.439 -0.324 12.429 1.00 92.56 91 GLY A N 1
ATOM 722 C CA . GLY A 1 91 ? -0.962 -0.166 11.060 1.00 92.56 91 GLY A CA 1
ATOM 723 C C . GLY A 1 91 ? 0.549 -0.016 10.978 1.00 92.56 91 GLY A C 1
ATOM 724 O O . GLY A 1 91 ? 1.223 -0.778 10.289 1.00 92.56 91 GLY A O 1
ATOM 725 N N . TYR A 1 92 ? 1.104 0.918 11.746 1.00 90.94 92 TYR A N 1
ATOM 726 C CA . TYR A 1 92 ? 2.547 1.126 11.788 1.00 90.94 92 TYR A CA 1
ATOM 727 C C . TYR A 1 92 ? 3.269 -0.046 12.463 1.00 90.94 92 TYR A C 1
ATOM 729 O O . TYR A 1 92 ? 4.292 -0.488 11.953 1.00 90.94 92 TYR A O 1
ATOM 737 N N . GLY A 1 93 ? 2.705 -0.637 13.523 1.00 91.75 93 GLY A N 1
ATOM 738 C CA . GLY A 1 93 ? 3.270 -1.830 14.161 1.00 91.75 93 GLY A CA 1
ATOM 739 C C . GLY A 1 93 ? 3.321 -3.046 13.230 1.00 91.75 93 GLY A C 1
ATOM 740 O O . GLY A 1 93 ? 4.350 -3.715 13.138 1.00 91.75 93 GLY A O 1
ATOM 741 N N . SER A 1 94 ? 2.245 -3.301 12.480 1.00 90.88 94 SER A N 1
ATOM 742 C CA . SER A 1 94 ? 2.214 -4.363 11.465 1.00 90.88 94 SER A CA 1
ATOM 743 C C . SER A 1 94 ? 3.207 -4.111 10.329 1.00 90.88 94 SER A C 1
ATOM 745 O O . SER A 1 94 ? 3.786 -5.058 9.804 1.00 90.88 94 SER A O 1
ATOM 747 N N . SER A 1 95 ? 3.478 -2.847 10.012 1.00 88.75 95 SER A N 1
ATOM 748 C CA . SER A 1 95 ? 4.436 -2.458 8.975 1.00 88.75 95 SER A CA 1
ATOM 749 C C . SER A 1 95 ? 5.883 -2.588 9.432 1.00 88.75 95 SER A C 1
ATOM 751 O O . SER A 1 95 ? 6.705 -3.088 8.669 1.00 88.75 95 SER A O 1
ATOM 753 N N . CYS A 1 96 ? 6.192 -2.240 10.686 1.00 87.81 96 CYS A N 1
ATOM 754 C CA . CYS A 1 96 ? 7.479 -2.554 11.311 1.00 87.81 96 CYS A CA 1
ATOM 755 C C . CYS A 1 96 ? 7.739 -4.067 11.296 1.00 87.81 96 CYS A C 1
ATOM 757 O O . CYS A 1 96 ? 8.828 -4.509 10.931 1.00 87.81 96 CYS A O 1
ATOM 759 N N . LEU A 1 97 ? 6.725 -4.862 11.658 1.00 86.44 97 LEU A N 1
ATOM 760 C CA . LEU A 1 97 ? 6.819 -6.319 11.658 1.00 86.44 97 LEU A CA 1
ATOM 761 C C . LEU A 1 97 ? 7.032 -6.871 10.241 1.00 86.44 97 LEU A C 1
ATOM 763 O O . LEU A 1 97 ? 7.932 -7.677 10.032 1.00 86.44 97 LEU A O 1
ATOM 767 N N . ALA A 1 98 ? 6.248 -6.417 9.261 1.00 84.69 98 ALA A N 1
ATOM 768 C CA . ALA A 1 98 ? 6.387 -6.839 7.868 1.00 84.69 98 ALA A CA 1
ATOM 769 C C . ALA A 1 98 ? 7.762 -6.464 7.286 1.00 84.69 98 ALA A C 1
ATOM 771 O O . ALA A 1 98 ? 8.381 -7.271 6.598 1.00 84.69 98 ALA A O 1
ATOM 772 N N . LEU A 1 99 ? 8.279 -5.275 7.616 1.00 85.19 99 LEU A N 1
ATOM 773 C CA . LEU A 1 99 ? 9.599 -4.816 7.183 1.00 85.19 99 LEU A CA 1
ATOM 774 C C . LEU A 1 99 ? 10.729 -5.709 7.720 1.00 85.19 99 LEU A C 1
ATOM 776 O O . LEU A 1 99 ? 11.701 -5.942 7.007 1.00 85.19 99 LEU A O 1
ATOM 780 N N . LEU A 1 100 ? 10.586 -6.272 8.925 1.00 85.81 100 LEU A N 1
ATOM 781 C CA . LEU A 1 100 ? 11.553 -7.230 9.468 1.00 85.81 100 LEU A CA 1
ATOM 782 C C . LEU A 1 100 ? 11.638 -8.514 8.624 1.00 85.81 100 LEU A C 1
ATOM 784 O O . LEU A 1 100 ? 12.732 -9.037 8.430 1.00 85.81 100 LEU A O 1
ATOM 788 N N . PHE A 1 101 ? 10.509 -9.009 8.104 1.00 85.56 101 PHE A N 1
ATOM 789 C CA . PHE A 1 101 ? 10.466 -10.210 7.257 1.00 85.56 101 PHE A CA 1
ATOM 790 C C . PHE A 1 101 ? 10.886 -9.949 5.803 1.00 85.56 101 PHE A C 1
ATOM 792 O O . PHE A 1 101 ? 11.377 -10.852 5.121 1.00 85.56 101 PHE A O 1
ATOM 799 N N . ASP A 1 102 ? 10.730 -8.714 5.336 1.00 85.81 102 ASP A N 1
ATOM 800 C CA . ASP A 1 102 ? 11.077 -8.307 3.976 1.00 85.81 102 ASP A CA 1
ATOM 801 C C . ASP A 1 102 ? 12.596 -8.169 3.766 1.00 85.81 102 ASP A C 1
ATOM 803 O O . ASP A 1 102 ? 13.120 -8.510 2.709 1.00 85.81 102 ASP A O 1
ATOM 807 N N . ILE A 1 103 ? 13.347 -7.746 4.788 1.00 86.19 103 ILE A N 1
ATOM 808 C CA . ILE A 1 103 ? 14.799 -7.546 4.667 1.00 86.19 103 ILE A CA 1
ATOM 809 C C . ILE A 1 103 ? 15.535 -8.894 4.600 1.00 86.19 103 ILE A C 1
ATOM 811 O O . ILE A 1 103 ? 15.295 -9.805 5.393 1.00 86.19 103 ILE A O 1
ATOM 815 N N . GLY A 1 104 ? 16.504 -9.019 3.685 1.00 84.06 104 GLY A N 1
ATOM 816 C CA . GLY A 1 104 ? 17.310 -10.239 3.525 1.00 84.06 104 GLY A CA 1
ATOM 817 C C . GLY A 1 104 ? 18.078 -10.659 4.789 1.00 84.06 104 GLY A C 1
ATOM 818 O O . GLY A 1 104 ? 18.199 -11.849 5.066 1.00 84.06 104 GLY A O 1
ATOM 819 N N . LEU A 1 105 ? 18.526 -9.690 5.598 1.00 86.44 105 LEU A N 1
ATOM 820 C CA . LEU A 1 105 ? 19.214 -9.892 6.882 1.00 86.44 105 LEU A CA 1
ATOM 821 C C . LEU A 1 105 ? 18.440 -9.233 8.046 1.00 86.44 105 LEU A C 1
ATOM 823 O O . LEU A 1 105 ? 18.840 -8.164 8.514 1.00 86.44 105 LEU A O 1
ATOM 827 N N . PRO A 1 106 ? 17.361 -9.859 8.559 1.00 86.94 106 PRO A N 1
ATOM 828 C CA . PRO A 1 106 ? 16.484 -9.261 9.573 1.00 86.94 106 PRO A CA 1
ATOM 829 C C . PRO A 1 106 ? 17.205 -8.833 10.857 1.00 86.94 106 PRO A C 1
ATOM 831 O O . PRO A 1 106 ? 16.894 -7.801 11.439 1.00 86.94 106 PRO A O 1
ATOM 834 N N . HIS A 1 107 ? 18.229 -9.576 11.286 1.00 86.69 107 HIS A N 1
ATOM 835 C CA . HIS A 1 107 ? 19.006 -9.264 12.493 1.00 86.69 107 HIS A CA 1
ATOM 836 C C . HIS A 1 107 ? 19.800 -7.945 12.393 1.00 86.69 107 HIS A C 1
ATOM 838 O O . HIS A 1 107 ? 20.225 -7.410 13.415 1.00 86.69 107 HIS A O 1
ATOM 844 N N . ARG A 1 108 ? 19.987 -7.398 11.182 1.00 88.75 108 ARG A N 1
ATOM 845 C CA . ARG A 1 108 ? 20.647 -6.102 10.944 1.00 88.75 108 ARG A CA 1
ATOM 846 C C . ARG A 1 108 ? 19.671 -4.927 10.880 1.00 88.75 108 ARG A C 1
ATOM 848 O O . ARG A 1 108 ? 20.078 -3.836 10.491 1.00 88.75 108 ARG A O 1
ATOM 855 N N . PHE A 1 109 ? 18.412 -5.105 11.290 1.00 86.31 109 PHE A N 1
ATOM 856 C CA . PHE A 1 109 ? 17.403 -4.035 11.274 1.00 86.31 109 PHE A CA 1
ATOM 857 C C . PHE A 1 109 ? 17.823 -2.772 12.047 1.00 86.31 109 PHE A C 1
ATOM 859 O O . PHE A 1 109 ? 17.311 -1.695 11.774 1.00 86.31 109 PHE A O 1
ATOM 866 N N . TRP A 1 110 ? 18.746 -2.886 13.006 1.00 88.00 110 TRP A N 1
ATOM 867 C CA . TRP A 1 110 ? 19.242 -1.757 13.793 1.00 88.00 110 TRP A CA 1
ATOM 868 C C . TRP A 1 110 ? 20.259 -0.885 13.041 1.00 88.00 110 TRP A C 1
ATOM 870 O O . TRP A 1 110 ? 20.484 0.251 13.449 1.00 88.00 110 TRP A O 1
ATOM 880 N N . HIS A 1 111 ? 20.866 -1.369 11.947 1.00 89.00 111 HIS A N 1
ATOM 881 C CA . HIS A 1 111 ? 21.905 -0.628 11.223 1.00 89.00 111 HIS A CA 1
ATOM 882 C C . HIS A 1 111 ? 21.431 0.762 10.768 1.00 89.00 111 HIS A C 1
ATOM 884 O O . HIS A 1 111 ? 22.128 1.720 11.086 1.00 89.00 111 HIS A O 1
ATOM 890 N N . PRO A 1 112 ? 20.259 0.940 10.121 1.00 86.94 112 PRO A N 1
ATOM 891 C CA . PRO A 1 112 ? 19.799 2.267 9.701 1.00 86.94 112 PRO A CA 1
ATOM 892 C C . PRO A 1 112 ? 19.553 3.253 10.856 1.00 86.94 112 PRO A C 1
ATOM 894 O O . PRO A 1 112 ? 19.475 4.453 10.614 1.00 86.94 112 PRO A O 1
ATOM 897 N N . LEU A 1 113 ? 19.452 2.789 12.111 1.00 87.88 113 LEU A N 1
ATOM 898 C CA . LEU A 1 113 ? 19.335 3.674 13.280 1.00 87.88 113 LEU A CA 1
ATOM 899 C C . LEU A 1 113 ? 20.661 4.371 13.620 1.00 87.88 113 LEU A C 1
ATOM 901 O O . LEU A 1 113 ? 20.652 5.431 14.238 1.00 87.88 113 LEU A O 1
ATOM 905 N N . VAL A 1 114 ? 21.798 3.794 13.223 1.00 91.06 114 VAL A N 1
ATOM 906 C CA . VAL A 1 114 ? 23.140 4.289 13.581 1.00 91.06 114 VAL A CA 1
ATOM 907 C C . VAL A 1 114 ? 23.966 4.648 12.342 1.00 91.06 114 VAL A C 1
ATOM 909 O O . VAL A 1 114 ? 24.666 5.652 12.332 1.00 91.06 114 VAL A O 1
ATOM 912 N N . MET A 1 115 ? 23.869 3.851 11.279 1.00 89.25 115 MET A N 1
ATOM 913 C CA . MET A 1 115 ? 24.606 3.993 10.020 1.00 89.25 115 MET A CA 1
ATOM 914 C C . MET A 1 115 ? 23.736 4.712 8.987 1.00 89.25 115 MET A C 1
ATOM 916 O O . MET A 1 115 ? 23.060 4.082 8.171 1.00 89.25 115 MET A O 1
ATOM 920 N N . TRP A 1 116 ? 23.695 6.037 9.075 1.00 87.31 116 TRP A N 1
ATOM 921 C CA . TRP A 1 116 ? 22.750 6.841 8.306 1.00 87.31 116 TRP A CA 1
ATOM 922 C C . TRP A 1 116 ? 23.146 6.941 6.829 1.00 87.31 116 TRP A C 1
ATOM 924 O O . TRP A 1 116 ? 24.322 7.074 6.495 1.00 87.31 116 TRP A O 1
ATOM 934 N N . ASN A 1 117 ? 22.146 6.892 5.944 1.00 87.56 117 ASN A N 1
ATOM 935 C CA . ASN A 1 117 ? 22.297 7.165 4.514 1.00 87.56 117 ASN A CA 1
ATOM 936 C C . ASN A 1 117 ? 21.198 8.135 4.068 1.00 87.56 117 ASN A C 1
ATOM 938 O O . ASN A 1 117 ? 20.136 7.724 3.599 1.00 87.56 117 ASN A O 1
ATOM 942 N N . GLU A 1 118 ? 21.472 9.426 4.222 1.00 85.69 118 GLU A N 1
ATOM 943 C CA . GLU A 1 118 ? 20.512 10.514 3.994 1.00 85.69 118 GLU A CA 1
ATOM 944 C C . GLU A 1 118 ? 20.092 10.667 2.522 1.00 85.69 118 GLU A C 1
ATOM 946 O O . GLU A 1 118 ? 19.076 11.287 2.229 1.00 85.69 118 GLU A O 1
ATOM 951 N N . HIS A 1 119 ? 20.820 10.051 1.587 1.00 84.75 119 HIS A N 1
ATOM 952 C CA . HIS A 1 119 ? 20.481 10.063 0.162 1.00 84.75 119 HIS A CA 1
ATOM 953 C C . HIS A 1 119 ? 19.449 8.995 -0.234 1.00 84.75 119 HIS A C 1
ATOM 955 O O . HIS A 1 119 ? 19.045 8.931 -1.394 1.00 84.75 119 HIS A O 1
ATOM 961 N N . SER A 1 120 ? 19.027 8.134 0.699 1.00 85.31 120 SER A N 1
ATOM 962 C CA . SER A 1 120 ? 18.073 7.056 0.436 1.00 85.31 120 SER A CA 1
ATOM 963 C C . SER A 1 120 ? 16.687 7.369 0.996 1.00 85.31 120 SER A C 1
ATOM 965 O O . SER A 1 120 ? 16.497 7.464 2.207 1.00 85.31 120 SER A O 1
ATOM 967 N N . PHE A 1 121 ? 15.671 7.387 0.130 1.00 89.50 121 PHE A N 1
ATOM 968 C CA . PHE A 1 121 ? 14.271 7.461 0.568 1.00 89.50 121 PHE A CA 1
ATOM 969 C C . PHE A 1 121 ? 13.880 6.293 1.484 1.00 89.50 121 PHE A C 1
ATOM 971 O O . PHE A 1 121 ? 13.026 6.443 2.354 1.00 89.50 121 PHE A O 1
ATOM 978 N N . LEU A 1 122 ? 14.515 5.124 1.333 1.00 88.75 122 LEU A N 1
ATOM 979 C CA . LEU A 1 122 ? 14.236 3.968 2.186 1.00 88.75 122 LEU A CA 1
ATOM 980 C C . LEU A 1 122 ? 14.735 4.190 3.623 1.00 88.75 122 LEU A C 1
ATOM 982 O O . LEU A 1 122 ? 14.103 3.714 4.565 1.00 88.75 122 LEU A O 1
ATOM 986 N N . PHE A 1 123 ? 15.837 4.931 3.791 1.00 89.12 123 PHE A N 1
ATOM 987 C CA . PHE A 1 123 ? 16.339 5.342 5.104 1.00 89.12 123 PHE A CA 1
ATOM 988 C C . PHE A 1 123 ? 15.354 6.293 5.793 1.00 89.12 123 PHE A C 1
ATOM 990 O O . PHE A 1 123 ? 14.984 6.058 6.945 1.00 89.12 123 PHE A O 1
ATOM 997 N N . GLU A 1 124 ? 14.870 7.310 5.076 1.00 90.25 124 GLU A N 1
ATOM 998 C CA . GLU A 1 124 ? 13.878 8.249 5.607 1.00 90.25 124 GLU A CA 1
ATOM 999 C C . GLU A 1 124 ? 12.578 7.529 6.000 1.00 90.25 124 GLU A C 1
ATOM 1001 O O . GLU A 1 124 ? 12.093 7.676 7.123 1.00 90.25 124 GLU A O 1
ATOM 1006 N N . VAL A 1 125 ? 12.047 6.677 5.114 1.00 89.81 125 VAL A N 1
ATOM 1007 C CA . VAL A 1 125 ? 10.826 5.900 5.374 1.00 89.81 125 VAL A CA 1
ATOM 1008 C C . VAL A 1 125 ? 10.987 5.003 6.602 1.00 89.81 125 VAL A C 1
ATOM 1010 O O . VAL A 1 125 ? 10.075 4.952 7.430 1.00 89.81 125 VAL A O 1
ATOM 1013 N N . PHE A 1 126 ? 12.136 4.338 6.760 1.00 89.44 126 PHE A N 1
ATOM 1014 C CA . PHE A 1 126 ? 12.429 3.511 7.932 1.00 89.44 126 PHE A CA 1
ATOM 1015 C C . PHE A 1 126 ? 12.371 4.323 9.235 1.00 89.44 126 PHE A C 1
ATOM 1017 O O . PHE A 1 126 ? 11.674 3.936 10.177 1.00 89.44 126 PHE A O 1
ATOM 1024 N N . TRP A 1 127 ? 13.041 5.478 9.279 1.00 90.06 127 TRP A N 1
ATOM 1025 C CA . TRP A 1 127 ? 13.032 6.364 10.445 1.00 90.06 127 TRP A CA 1
ATOM 1026 C C . TRP A 1 127 ? 11.640 6.903 10.760 1.00 90.06 127 TRP A C 1
ATOM 1028 O O . TRP A 1 127 ? 11.205 6.845 11.912 1.00 90.06 127 TRP A O 1
ATOM 1038 N N . CYS A 1 128 ? 10.914 7.389 9.750 1.00 89.69 128 CYS A N 1
ATOM 1039 C CA . CYS A 1 128 ? 9.572 7.923 9.949 1.00 89.69 128 CYS A CA 1
ATOM 1040 C C . CYS A 1 128 ? 8.615 6.864 10.510 1.00 89.69 128 CYS A C 1
ATOM 1042 O O . CYS A 1 128 ? 7.873 7.159 11.445 1.00 89.69 128 CYS A O 1
ATOM 1044 N N . VAL A 1 129 ? 8.658 5.628 9.999 1.00 89.25 129 VAL A N 1
ATOM 1045 C CA . VAL A 1 129 ? 7.813 4.529 10.493 1.00 89.25 129 VAL A CA 1
ATOM 1046 C C . VAL A 1 129 ? 8.143 4.188 11.949 1.00 89.25 129 VAL A C 1
ATOM 1048 O O . VAL A 1 129 ? 7.228 4.082 12.765 1.00 89.25 129 VAL A O 1
ATOM 1051 N N . MET A 1 130 ? 9.427 4.087 12.307 1.00 89.81 130 MET A N 1
ATOM 1052 C CA . MET A 1 130 ? 9.853 3.776 13.679 1.00 89.81 130 MET A CA 1
ATOM 1053 C C . MET A 1 130 ? 9.497 4.887 14.678 1.00 89.81 130 MET A C 1
ATOM 1055 O O . MET A 1 130 ? 8.957 4.617 15.757 1.00 89.81 130 MET A O 1
ATOM 1059 N N . LEU A 1 131 ? 9.758 6.149 14.323 1.00 91.94 131 LEU A N 1
ATOM 1060 C CA . LEU A 1 131 ? 9.422 7.295 15.168 1.00 91.94 131 LEU A CA 1
ATOM 1061 C C . LEU A 1 131 ? 7.908 7.451 15.319 1.00 91.94 131 LEU A C 1
ATOM 1063 O O . LEU A 1 131 ? 7.424 7.676 16.426 1.00 91.94 131 LEU A O 1
ATOM 1067 N N . TYR A 1 132 ? 7.144 7.276 14.241 1.00 90.06 132 TYR A N 1
ATOM 1068 C CA . TYR A 1 132 ? 5.690 7.382 14.303 1.00 90.06 132 TYR A CA 1
ATOM 1069 C C . TYR A 1 132 ? 5.050 6.217 15.073 1.00 90.06 132 TYR A C 1
ATOM 1071 O O . TYR A 1 132 ? 4.118 6.423 15.855 1.00 90.06 132 TYR A O 1
ATOM 1079 N N . PHE A 1 133 ? 5.584 4.999 14.949 1.00 92.31 133 PHE A N 1
ATOM 1080 C CA . PHE A 1 133 ? 5.186 3.884 15.811 1.00 92.31 133 PHE A CA 1
ATOM 1081 C C . PHE A 1 133 ? 5.462 4.192 17.293 1.00 92.31 133 PHE A C 1
ATOM 1083 O O . PHE A 1 133 ? 4.625 3.933 18.159 1.00 92.31 133 PHE A O 1
ATOM 1090 N N . THR A 1 134 ? 6.590 4.838 17.595 1.00 92.56 134 THR A N 1
ATOM 1091 C CA . THR A 1 134 ? 6.910 5.294 18.958 1.00 92.56 134 THR A CA 1
ATOM 1092 C C . THR A 1 134 ? 5.922 6.360 19.441 1.00 92.56 134 THR A C 1
ATOM 1094 O O . THR A 1 134 ? 5.393 6.255 20.547 1.00 92.56 134 THR A O 1
ATOM 1097 N N . VAL A 1 135 ? 5.601 7.350 18.603 1.00 92.50 135 VAL A N 1
ATOM 1098 C CA . VAL A 1 135 ? 4.613 8.402 18.899 1.00 92.50 135 VAL A CA 1
ATOM 1099 C C . VAL A 1 135 ? 3.235 7.809 19.191 1.00 92.50 135 VAL A C 1
ATOM 1101 O O . VAL A 1 135 ? 2.655 8.092 20.236 1.00 92.50 135 VAL A O 1
ATOM 1104 N N . THR A 1 136 ? 2.730 6.927 18.329 1.00 92.12 136 THR A N 1
ATOM 1105 C CA . THR A 1 136 ? 1.422 6.279 18.531 1.00 92.12 136 THR A CA 1
ATOM 1106 C C . THR A 1 136 ? 1.407 5.365 19.757 1.00 92.12 136 THR A C 1
ATOM 1108 O O . THR A 1 136 ? 0.394 5.291 20.454 1.00 92.12 136 THR A O 1
ATOM 1111 N N . THR A 1 137 ? 2.537 4.735 20.096 1.00 92.12 137 THR A N 1
ATOM 1112 C CA . THR A 1 137 ? 2.701 3.999 21.359 1.00 92.12 137 THR A CA 1
ATOM 1113 C C . THR A 1 137 ? 2.573 4.937 22.561 1.00 92.12 137 THR A C 1
ATOM 1115 O O . THR A 1 137 ? 1.825 4.644 23.496 1.00 92.12 137 THR A O 1
ATOM 1118 N N . ILE A 1 138 ? 3.250 6.090 22.529 1.00 91.50 138 ILE A N 1
ATOM 1119 C CA . ILE A 1 138 ? 3.166 7.118 23.575 1.00 91.50 138 ILE A CA 1
ATOM 1120 C C . ILE A 1 138 ? 1.734 7.650 23.691 1.00 91.50 138 ILE A C 1
ATOM 1122 O O . ILE A 1 138 ? 1.249 7.798 24.807 1.00 91.50 138 ILE A O 1
ATOM 1126 N N . GLU A 1 139 ? 1.029 7.879 22.584 1.00 89.56 139 GLU A N 1
ATOM 1127 C CA . GLU A 1 139 ? -0.361 8.355 22.584 1.00 89.56 139 GLU A CA 1
ATOM 1128 C C . GLU A 1 139 ? -1.368 7.313 23.094 1.00 89.56 139 GLU A C 1
ATOM 1130 O O . GLU A 1 139 ? -2.337 7.664 23.774 1.00 89.56 139 GLU A O 1
ATOM 1135 N N . LEU A 1 140 ? -1.148 6.027 22.804 1.00 89.06 140 LEU A N 1
ATOM 1136 C CA . LEU A 1 140 ? -2.009 4.937 23.268 1.00 89.06 140 LEU A CA 1
ATOM 1137 C C . LEU A 1 140 ? -1.751 4.587 24.743 1.00 89.06 140 LEU A C 1
ATOM 1139 O O . LEU A 1 140 ? -2.680 4.220 25.473 1.00 89.06 140 LEU A O 1
ATOM 1143 N N . SER A 1 141 ? -0.508 4.747 25.204 1.00 89.12 141 SER A N 1
ATOM 1144 C CA . SER A 1 141 ? -0.054 4.351 26.540 1.00 89.12 141 SER A CA 1
ATOM 1145 C C . SER A 1 141 ? -0.889 4.881 27.718 1.00 89.12 141 SER A C 1
ATOM 1147 O O . SER A 1 141 ? -1.145 4.090 28.625 1.00 89.12 141 SER A O 1
ATOM 1149 N N . PRO A 1 142 ? -1.424 6.123 27.753 1.00 84.38 142 PRO A N 1
ATOM 1150 C CA . PRO A 1 142 ? -2.189 6.601 28.900 1.00 84.38 142 PRO A CA 1
ATOM 1151 C C . PRO A 1 142 ? -3.518 5.857 29.049 1.00 84.38 142 PRO A C 1
ATOM 1153 O O . PRO A 1 142 ? -4.016 5.693 30.161 1.00 84.38 142 PRO A O 1
ATOM 1156 N N . THR A 1 143 ? -4.091 5.382 27.938 1.00 82.94 143 THR A N 1
ATOM 1157 C CA . THR A 1 143 ? -5.312 4.563 27.953 1.00 82.94 143 THR A CA 1
ATOM 1158 C C . THR A 1 143 ? -5.047 3.207 28.604 1.00 82.94 143 THR A C 1
ATOM 1160 O O . THR A 1 143 ? -5.895 2.704 29.338 1.00 82.94 143 THR A O 1
ATOM 1163 N N . ILE A 1 144 ? -3.854 2.649 28.385 1.00 82.75 144 ILE A N 1
ATOM 1164 C CA . ILE A 1 144 ? -3.421 1.375 28.964 1.00 82.75 144 ILE A CA 1
ATOM 1165 C C . ILE A 1 144 ? -3.011 1.565 30.434 1.00 82.75 144 ILE A C 1
ATOM 1167 O O . ILE A 1 144 ? -3.500 0.858 31.311 1.00 82.75 144 ILE A O 1
ATOM 1171 N N . LEU A 1 145 ? -2.176 2.563 30.731 1.00 82.31 145 LEU A N 1
ATOM 1172 C CA . LEU A 1 145 ? -1.621 2.836 32.062 1.00 82.31 145 LEU A CA 1
ATOM 1173 C C . LEU A 1 145 ? -2.678 3.221 33.103 1.00 82.31 145 LEU A C 1
ATOM 1175 O O . LEU A 1 145 ? -2.541 2.840 34.265 1.00 82.31 145 LEU A O 1
ATOM 1179 N N . LYS A 1 146 ? -3.755 3.913 32.699 1.00 76.44 146 LYS A N 1
ATOM 1180 C CA . LYS A 1 146 ? -4.898 4.192 33.589 1.00 76.44 146 LYS A CA 1
ATOM 1181 C C . LYS A 1 146 ? -5.536 2.917 34.141 1.00 76.44 146 LYS A C 1
ATOM 1183 O O . LYS A 1 146 ? -6.052 2.941 35.250 1.00 76.44 146 LYS A O 1
ATOM 1188 N N . ARG A 1 147 ? -5.483 1.801 33.404 1.00 73.25 147 ARG A N 1
ATOM 1189 C CA . ARG A 1 147 ? -5.993 0.508 33.879 1.00 73.25 147 ARG A CA 1
ATOM 1190 C C . ARG A 1 147 ? -5.086 -0.126 34.935 1.00 73.25 147 ARG A C 1
ATOM 1192 O O . ARG A 1 147 ? -5.587 -0.759 35.852 1.00 73.25 147 ARG A O 1
ATOM 1199 N N . PHE A 1 148 ? -3.773 0.054 34.815 1.00 77.19 148 PHE A N 1
ATOM 1200 C CA . PHE A 1 148 ? -2.777 -0.518 35.730 1.00 77.19 148 PHE A CA 1
ATOM 1201 C C . PHE A 1 148 ? -2.489 0.367 36.960 1.00 77.19 148 PHE A C 1
ATOM 1203 O O . PHE A 1 148 ? -1.535 0.111 37.686 1.00 77.19 148 PHE A O 1
ATOM 1210 N N . GLY A 1 149 ? -3.281 1.421 37.197 1.00 75.31 149 GLY A N 1
ATOM 1211 C CA . GLY A 1 149 ? -3.136 2.298 38.368 1.00 75.31 149 GLY A CA 1
ATOM 1212 C C . GLY A 1 149 ? -1.946 3.269 38.317 1.00 75.31 149 GLY A C 1
ATOM 1213 O O . GLY A 1 149 ? -1.622 3.903 39.318 1.00 75.31 149 GLY A O 1
ATOM 1214 N N . ALA A 1 150 ? -1.287 3.434 37.164 1.00 81.19 150 ALA A N 1
ATOM 1215 C CA . ALA A 1 150 ? -0.118 4.307 37.008 1.00 81.19 150 ALA A CA 1
ATOM 1216 C C . ALA A 1 150 ? -0.509 5.776 36.724 1.00 81.19 150 ALA A C 1
ATOM 1218 O O . ALA A 1 150 ? -0.189 6.350 35.677 1.00 81.19 150 ALA A O 1
ATOM 1219 N N . GLU A 1 151 ? -1.217 6.410 37.663 1.00 78.00 151 GLU A N 1
ATOM 1220 C CA . GLU A 1 151 ? -1.839 7.730 37.460 1.00 78.00 151 GLU A CA 1
ATOM 1221 C C . GLU A 1 151 ? -0.839 8.876 37.249 1.00 78.00 151 GLU A C 1
ATOM 1223 O O . GLU A 1 151 ? -1.096 9.776 36.442 1.00 78.00 151 GLU A O 1
ATOM 1228 N N . LYS A 1 152 ? 0.317 8.828 37.928 1.00 79.62 152 LYS A N 1
ATOM 1229 C CA . LYS A 1 152 ? 1.382 9.841 37.802 1.00 79.62 152 LYS A CA 1
ATOM 1230 C C . LYS A 1 152 ? 1.952 9.883 36.383 1.00 79.62 152 LYS A C 1
ATOM 1232 O O . LYS A 1 152 ? 2.055 10.955 35.787 1.00 79.62 152 LYS A O 1
ATOM 1237 N N . LEU A 1 153 ? 2.265 8.711 35.826 1.00 81.12 153 LEU A N 1
ATOM 1238 C CA . LEU A 1 153 ? 2.799 8.590 34.470 1.00 81.12 153 LEU A CA 1
ATOM 1239 C C . LEU A 1 153 ? 1.743 8.983 33.429 1.00 81.12 153 LEU A C 1
ATOM 1241 O O . LEU A 1 153 ? 2.042 9.736 32.506 1.00 81.12 153 LEU A O 1
ATOM 1245 N N . SER A 1 154 ? 0.482 8.576 33.623 1.00 78.31 154 SER A N 1
ATOM 1246 C CA . SER A 1 154 ? -0.616 9.003 32.747 1.00 78.31 154 SER A CA 1
ATOM 1247 C C . SER A 1 154 ? -0.790 10.526 32.723 1.00 78.31 154 SER A C 1
ATOM 1249 O O . SER A 1 154 ? -1.026 11.081 31.650 1.00 78.31 154 SER A O 1
ATOM 1251 N N . HIS A 1 155 ? -0.708 11.210 33.870 1.00 80.38 155 HIS A N 1
ATOM 1252 C CA . HIS A 1 155 ? -0.832 12.672 33.931 1.00 80.38 155 HIS A CA 1
ATOM 1253 C C . HIS A 1 155 ? 0.307 13.380 33.196 1.00 80.38 155 HIS A C 1
ATOM 1255 O O . HIS A 1 155 ? 0.060 14.326 32.446 1.00 80.38 155 HIS A O 1
ATOM 1261 N N . TRP A 1 156 ? 1.543 12.907 33.372 1.00 85.94 156 TRP A N 1
ATOM 1262 C CA . TRP A 1 156 ? 2.696 13.448 32.656 1.00 85.94 156 TRP A CA 1
ATOM 1263 C C . TRP A 1 156 ? 2.554 13.269 31.138 1.00 85.94 156 TRP A C 1
ATOM 1265 O O . TRP A 1 156 ? 2.717 14.228 30.387 1.00 85.94 156 TRP A O 1
ATOM 1275 N N . LEU A 1 157 ? 2.131 12.083 30.690 1.00 85.12 157 LEU A N 1
ATOM 1276 C CA . LEU A 1 157 ? 1.888 11.805 29.273 1.00 85.12 157 LEU A CA 1
ATOM 1277 C C . LEU A 1 157 ? 0.774 12.683 28.680 1.00 85.12 157 LEU A C 1
ATOM 1279 O O . LEU A 1 157 ? 0.912 13.180 27.567 1.00 85.12 157 LEU A O 1
ATOM 1283 N N . HIS A 1 158 ? -0.308 12.943 29.426 1.00 80.75 158 HIS A N 1
ATOM 1284 C CA . HIS A 1 158 ? -1.367 13.859 28.973 1.00 80.75 158 HIS A CA 1
ATOM 1285 C C . HIS A 1 158 ? -0.856 15.295 28.796 1.00 80.75 158 HIS A C 1
ATOM 1287 O O . HIS A 1 158 ? -1.326 15.997 27.902 1.00 80.75 158 HIS A O 1
ATOM 1293 N N . ARG A 1 159 ? 0.110 15.732 29.615 1.00 84.94 159 ARG A N 1
ATOM 1294 C CA . ARG A 1 159 ? 0.713 17.069 29.508 1.00 84.94 159 ARG A CA 1
ATOM 1295 C C . ARG A 1 159 ? 1.498 17.235 28.207 1.00 84.94 159 ARG A C 1
ATOM 1297 O O . ARG A 1 159 ? 1.398 18.282 27.577 1.00 84.94 159 ARG A O 1
ATOM 1304 N N . ILE A 1 160 ? 2.252 16.213 27.802 1.00 87.69 160 ILE A N 1
ATOM 1305 C CA . ILE A 1 160 ? 3.059 16.255 26.571 1.00 87.69 160 ILE A CA 1
ATOM 1306 C C . ILE A 1 160 ? 2.271 15.859 25.313 1.00 87.69 160 ILE A C 1
ATOM 1308 O O . ILE A 1 160 ? 2.747 16.097 24.205 1.00 87.69 160 ILE A O 1
ATOM 1312 N N . ALA A 1 161 ? 1.068 15.294 25.468 1.00 79.88 161 ALA A N 1
ATOM 1313 C CA . ALA A 1 161 ? 0.276 14.729 24.376 1.00 79.88 161 ALA A CA 1
ATOM 1314 C C . ALA A 1 161 ? 0.067 15.703 23.210 1.00 79.88 161 ALA A C 1
ATOM 1316 O O . ALA A 1 161 ? 0.152 15.294 22.061 1.00 79.88 161 ALA A O 1
ATOM 1317 N N . PHE A 1 162 ? -0.152 16.994 23.482 1.00 81.75 162 PHE A N 1
ATOM 1318 C CA . PHE A 1 162 ? -0.313 17.981 22.411 1.00 81.75 162 PHE A CA 1
ATOM 1319 C C . PHE A 1 162 ? 0.942 18.097 21.532 1.00 81.75 162 PHE A C 1
ATOM 1321 O O . PHE A 1 162 ? 0.835 18.052 20.310 1.00 81.75 162 PHE A O 1
ATOM 1328 N N . GLY A 1 163 ? 2.129 18.199 22.140 1.00 85.94 163 GLY A N 1
ATOM 1329 C CA . GLY A 1 163 ? 3.390 18.261 21.396 1.00 85.94 163 GLY A CA 1
ATOM 1330 C C . GLY A 1 163 ? 3.659 16.972 20.620 1.00 85.94 163 GLY A C 1
ATOM 1331 O O . GLY A 1 163 ? 4.038 17.023 19.454 1.00 85.94 163 GLY A O 1
ATOM 1332 N N . VAL A 1 164 ? 3.379 15.822 21.239 1.00 86.75 164 VAL A N 1
ATOM 1333 C CA . VAL A 1 164 ? 3.518 14.497 20.616 1.00 86.75 164 VAL A CA 1
ATOM 1334 C C . VAL A 1 164 ? 2.607 14.357 19.390 1.00 86.75 164 VAL A C 1
ATOM 1336 O O . VAL A 1 164 ? 3.086 13.937 18.341 1.00 86.75 164 VAL A O 1
ATOM 1339 N N . VAL A 1 165 ? 1.349 14.802 19.476 1.00 83.88 165 VAL A N 1
ATOM 1340 C CA . VAL A 1 165 ? 0.404 14.795 18.345 1.00 83.88 165 VAL A CA 1
ATOM 1341 C C . VAL A 1 165 ? 0.899 15.676 17.199 1.00 83.88 165 VAL A C 1
ATOM 1343 O O . VAL A 1 165 ? 0.832 15.269 16.041 1.00 83.88 165 VAL A O 1
ATOM 1346 N N . VAL A 1 166 ? 1.411 16.876 17.491 1.00 86.25 166 VAL A N 1
ATOM 1347 C CA . VAL A 1 166 ? 1.944 17.781 16.457 1.00 86.25 166 VAL A CA 1
ATOM 1348 C C . VAL A 1 166 ? 3.145 17.150 15.750 1.00 86.25 166 VAL A C 1
ATOM 1350 O O . VAL A 1 166 ? 3.186 17.132 14.521 1.00 86.25 166 VAL A O 1
ATOM 1353 N N . VAL A 1 167 ? 4.081 16.566 16.505 1.00 89.44 167 VAL A N 1
ATOM 1354 C CA . VAL A 1 167 ? 5.216 15.818 15.940 1.00 89.44 167 VAL A CA 1
ATOM 1355 C C . VAL A 1 167 ? 4.726 14.630 15.110 1.00 89.44 167 VAL A C 1
ATOM 1357 O O . VAL A 1 167 ? 5.215 14.416 14.002 1.00 89.44 167 VAL A O 1
ATOM 1360 N N . GLY A 1 168 ? 3.720 13.899 15.594 1.00 87.62 168 GLY A N 1
ATOM 1361 C CA . GLY A 1 168 ? 3.085 12.806 14.865 1.00 87.62 168 GLY A CA 1
ATOM 1362 C C . GLY A 1 168 ? 2.502 13.249 13.522 1.00 87.62 168 GLY A C 1
ATOM 1363 O O . GLY A 1 168 ? 2.743 12.597 12.509 1.00 87.62 168 GLY A O 1
ATOM 1364 N N . ILE A 1 169 ? 1.781 14.373 13.478 1.00 87.56 169 ILE A N 1
ATOM 1365 C CA . ILE A 1 169 ? 1.214 14.923 12.234 1.00 87.56 169 ILE A CA 1
ATOM 1366 C C . ILE A 1 169 ? 2.321 15.254 11.223 1.00 87.56 169 ILE A C 1
ATOM 1368 O O . ILE A 1 169 ? 2.199 14.902 10.045 1.00 87.56 169 ILE A O 1
ATOM 1372 N N . THR A 1 170 ? 3.416 15.871 11.671 1.00 89.94 170 THR A N 1
ATOM 1373 C CA . THR A 1 170 ? 4.567 16.184 10.812 1.00 89.94 170 THR A CA 1
ATOM 1374 C C . THR A 1 170 ? 5.235 14.915 10.282 1.00 89.94 170 THR A C 1
ATOM 1376 O O . THR A 1 170 ? 5.392 14.769 9.071 1.00 89.94 170 THR A O 1
ATOM 1379 N N . LEU A 1 171 ? 5.567 13.964 11.163 1.00 90.50 171 LEU A N 1
ATOM 1380 C CA . LEU A 1 171 ? 6.213 12.701 10.785 1.00 90.50 171 LEU A CA 1
ATOM 1381 C C . LEU A 1 171 ? 5.352 11.868 9.834 1.00 90.50 171 LEU A C 1
ATOM 1383 O O . LEU A 1 171 ? 5.874 11.287 8.887 1.00 90.50 171 LEU A O 1
ATOM 1387 N N . SER A 1 172 ? 4.035 11.829 10.046 1.00 86.75 172 SER A N 1
ATOM 1388 C CA . SER A 1 172 ? 3.140 11.093 9.154 1.00 86.75 172 SER A CA 1
ATOM 1389 C C . SER A 1 172 ? 3.053 11.740 7.773 1.00 86.75 172 SER A C 1
ATOM 1391 O O . SER A 1 172 ? 2.984 11.027 6.775 1.00 86.75 172 SER A O 1
ATOM 1393 N N . SER A 1 173 ? 3.076 13.074 7.699 1.00 87.62 173 SER A N 1
ATOM 1394 C CA . SER A 1 173 ? 3.069 13.796 6.421 1.00 87.62 173 SER A CA 1
ATOM 1395 C C . SER A 1 173 ? 4.346 13.515 5.622 1.00 87.62 173 SER A C 1
ATOM 1397 O O . SER A 1 173 ? 4.264 13.184 4.438 1.00 87.62 173 SER A O 1
ATOM 1399 N N . LEU A 1 174 ? 5.507 13.563 6.288 1.00 90.50 174 LEU A N 1
ATOM 1400 C CA . LEU A 1 174 ? 6.799 13.195 5.698 1.00 90.50 174 LEU A CA 1
ATOM 1401 C C . LEU A 1 174 ? 6.789 11.745 5.213 1.00 90.50 174 LEU A C 1
ATOM 1403 O O . LEU A 1 174 ? 7.071 11.489 4.047 1.00 90.50 174 LEU A O 1
ATOM 1407 N N . HIS A 1 175 ? 6.343 10.811 6.057 1.00 90.69 175 HIS A N 1
ATOM 1408 C CA . HIS A 1 175 ? 6.291 9.393 5.717 1.00 90.69 175 HIS A CA 1
ATOM 1409 C C . HIS A 1 175 ? 5.558 9.119 4.396 1.00 90.69 175 HIS A C 1
ATOM 1411 O O . HIS A 1 175 ? 6.102 8.439 3.530 1.00 90.69 175 HIS A O 1
ATOM 1417 N N . HIS A 1 176 ? 4.337 9.638 4.219 1.00 92.44 176 HIS A N 1
ATOM 1418 C CA . HIS A 1 176 ? 3.567 9.366 3.000 1.00 92.44 176 HIS A CA 1
ATOM 1419 C C . HIS A 1 176 ? 4.140 10.052 1.767 1.00 92.44 176 HIS A C 1
ATOM 1421 O O . HIS A 1 176 ? 4.087 9.471 0.684 1.00 92.44 176 HIS A O 1
ATOM 1427 N N . SER A 1 177 ? 4.704 11.249 1.929 1.00 92.56 177 SER A N 1
ATOM 1428 C CA . SER A 1 177 ? 5.412 11.932 0.850 1.00 92.56 177 SER A CA 1
ATOM 1429 C C . SER A 1 177 ? 6.615 11.102 0.391 1.00 92.56 177 SER A C 1
ATOM 1431 O O . SER A 1 177 ? 6.713 10.760 -0.785 1.00 92.56 177 SER A O 1
ATOM 1433 N N . SER A 1 178 ? 7.474 10.676 1.319 1.00 92.12 178 SER A N 1
ATOM 1434 C CA . SER A 1 178 ? 8.692 9.914 1.014 1.00 92.12 178 SER A CA 1
ATOM 1435 C C . SER A 1 178 ? 8.402 8.492 0.537 1.00 92.12 178 SER A C 1
ATOM 1437 O O . SER A 1 178 ? 9.105 7.981 -0.332 1.00 92.12 178 SER A O 1
ATOM 1439 N N . LEU A 1 179 ? 7.312 7.875 1.009 1.00 92.38 179 LEU A N 1
ATOM 1440 C CA . LEU A 1 179 ? 6.804 6.610 0.471 1.00 92.38 179 LEU A CA 1
ATOM 1441 C C . LEU A 1 179 ? 6.413 6.744 -1.011 1.00 92.38 179 LEU A C 1
ATOM 1443 O O . LEU A 1 179 ? 6.652 5.821 -1.782 1.00 92.38 179 LEU A O 1
ATOM 1447 N N . GLY A 1 180 ? 5.849 7.887 -1.421 1.00 92.94 180 GLY A N 1
ATOM 1448 C CA . GLY A 1 180 ? 5.614 8.202 -2.833 1.00 92.94 180 GLY A CA 1
ATOM 1449 C C . GLY A 1 180 ? 6.910 8.483 -3.597 1.00 92.94 180 GLY A C 1
ATOM 1450 O O . GLY A 1 180 ? 7.073 8.011 -4.721 1.00 92.94 180 GLY A O 1
ATOM 1451 N N . SER A 1 181 ? 7.863 9.182 -2.971 1.00 92.94 181 SER A N 1
ATOM 1452 C CA . SER A 1 181 ? 9.181 9.472 -3.554 1.00 92.94 181 SER A CA 1
ATOM 1453 C C . SER A 1 181 ? 10.008 8.221 -3.857 1.00 92.94 181 SER A C 1
ATOM 1455 O O . SER A 1 181 ? 10.810 8.251 -4.787 1.00 92.94 181 SER A O 1
ATOM 1457 N N . LEU A 1 182 ? 9.791 7.106 -3.143 1.00 91.38 182 LEU A N 1
ATOM 1458 C CA . LEU A 1 182 ? 10.448 5.823 -3.440 1.00 91.38 182 LEU A CA 1
ATOM 1459 C C . LEU A 1 182 ? 10.281 5.403 -4.903 1.00 91.38 182 LEU A C 1
ATOM 1461 O O . LEU A 1 182 ? 11.181 4.786 -5.455 1.00 91.38 182 LEU A O 1
ATOM 1465 N N . PHE A 1 183 ? 9.159 5.750 -5.530 1.00 91.38 183 PHE A N 1
ATOM 1466 C CA . PHE A 1 183 ? 8.849 5.382 -6.911 1.00 91.38 183 PHE A CA 1
ATOM 1467 C C . PHE A 1 183 ? 9.376 6.392 -7.943 1.00 91.38 183 PHE A C 1
ATOM 1469 O O . PHE A 1 183 ? 9.277 6.162 -9.146 1.00 91.38 183 PHE A O 1
ATOM 1476 N N . LEU A 1 184 ? 9.980 7.504 -7.506 1.00 89.56 184 LEU A N 1
ATOM 1477 C CA . LEU A 1 184 ? 10.614 8.466 -8.415 1.00 89.56 184 LEU A CA 1
ATOM 1478 C C . LEU A 1 184 ? 11.926 7.936 -9.000 1.00 89.56 184 LEU A C 1
ATOM 1480 O O . LEU A 1 184 ? 12.349 8.405 -10.053 1.00 89.56 184 LEU A O 1
ATOM 1484 N N . VAL A 1 185 ? 12.543 6.943 -8.351 1.00 85.50 185 VAL A N 1
ATOM 1485 C CA . VAL A 1 185 ? 13.803 6.318 -8.792 1.00 85.50 185 VAL A CA 1
ATOM 1486 C C . VAL A 1 185 ? 13.613 5.307 -9.929 1.00 85.50 185 VAL A C 1
ATOM 1488 O O . VAL A 1 185 ? 14.595 4.788 -10.454 1.00 85.50 185 VAL A O 1
ATOM 1491 N N . THR A 1 186 ? 12.369 5.041 -10.340 1.00 84.38 186 THR A N 1
ATOM 1492 C CA . THR A 1 186 ? 12.010 4.067 -11.386 1.00 84.38 186 THR A CA 1
ATOM 1493 C C . THR A 1 186 ? 11.295 4.701 -12.594 1.00 84.38 186 THR A C 1
ATOM 1495 O O . THR A 1 186 ? 10.289 4.151 -13.047 1.00 84.38 186 THR A O 1
ATOM 1498 N N . PRO A 1 187 ? 11.792 5.819 -13.170 1.00 78.31 187 PRO A N 1
ATOM 1499 C CA . PRO A 1 187 ? 11.102 6.545 -14.246 1.00 78.31 187 PRO A CA 1
ATOM 1500 C C . PRO A 1 187 ? 10.892 5.730 -15.522 1.00 78.31 187 PRO A C 1
ATOM 1502 O O . PRO A 1 187 ? 9.931 5.960 -16.242 1.00 78.31 187 PRO A O 1
ATOM 1505 N N . LEU A 1 188 ? 11.798 4.792 -15.808 1.00 77.19 188 LEU A N 1
ATOM 1506 C CA . LEU A 1 188 ? 11.754 3.971 -17.021 1.00 77.19 188 LEU A CA 1
ATOM 1507 C C . LEU A 1 188 ? 11.118 2.595 -16.799 1.00 77.19 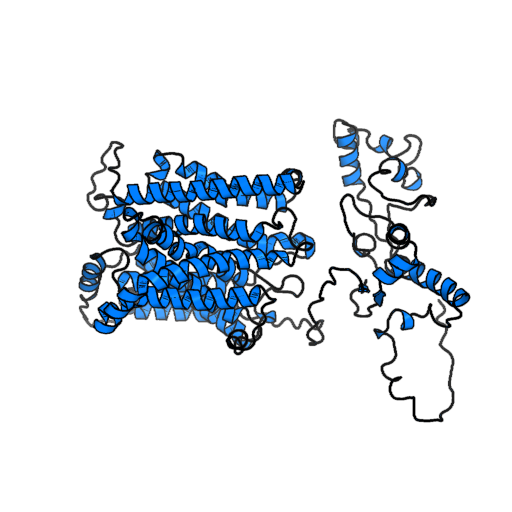188 LEU A C 1
ATOM 1509 O O . LEU A 1 188 ? 10.851 1.900 -17.770 1.00 77.19 188 LEU A O 1
ATOM 1513 N N . ARG A 1 189 ? 10.908 2.200 -15.537 1.00 80.06 189 ARG A N 1
ATOM 1514 C CA . ARG A 1 189 ? 10.368 0.879 -15.183 1.00 80.06 189 ARG A CA 1
ATOM 1515 C C . ARG A 1 189 ? 8.887 0.933 -14.828 1.00 80.06 189 ARG A C 1
ATOM 1517 O O . ARG A 1 189 ? 8.147 0.010 -15.144 1.00 80.06 189 ARG A O 1
ATOM 1524 N N . LEU A 1 190 ? 8.457 2.001 -14.153 1.00 87.25 190 LEU A N 1
ATOM 1525 C CA . LEU A 1 190 ? 7.059 2.185 -13.787 1.00 87.25 190 LEU A CA 1
ATOM 1526 C C . LEU A 1 190 ? 6.280 2.737 -14.983 1.00 87.25 190 LEU A C 1
ATOM 1528 O O . LEU A 1 190 ? 6.640 3.768 -15.545 1.00 87.25 190 LEU A O 1
ATOM 1532 N N . HIS A 1 191 ? 5.188 2.070 -15.341 1.00 89.38 191 HIS A N 1
ATOM 1533 C CA . HIS A 1 191 ? 4.350 2.463 -16.467 1.00 89.38 191 HIS A CA 1
ATOM 1534 C C . HIS A 1 191 ? 3.812 3.905 -16.340 1.00 89.38 191 HIS A C 1
ATOM 1536 O O . HIS A 1 191 ? 3.418 4.356 -15.258 1.00 89.38 191 HIS A O 1
ATOM 1542 N N . ALA A 1 192 ? 3.752 4.615 -17.473 1.00 87.94 192 ALA A N 1
ATOM 1543 C CA . ALA A 1 192 ? 3.502 6.059 -17.556 1.00 87.94 192 ALA A CA 1
ATOM 1544 C C . ALA A 1 192 ? 2.173 6.521 -16.927 1.00 87.94 192 ALA A C 1
ATOM 1546 O O . ALA A 1 192 ? 2.094 7.624 -16.399 1.00 87.94 192 ALA A O 1
ATOM 1547 N N . LEU A 1 193 ? 1.141 5.667 -16.907 1.00 91.12 193 LEU A N 1
ATOM 1548 C CA . LEU A 1 193 ? -0.128 5.970 -16.222 1.00 91.12 193 LEU A CA 1
ATOM 1549 C C . LEU A 1 193 ? 0.035 6.169 -14.701 1.00 91.12 193 LEU A C 1
ATOM 1551 O O . LEU A 1 193 ? -0.691 6.956 -14.090 1.00 91.12 193 LEU A O 1
ATOM 1555 N N . TRP A 1 194 ? 0.986 5.469 -14.077 1.00 94.19 194 TRP A N 1
ATOM 1556 C CA . TRP A 1 194 ? 1.231 5.548 -12.635 1.00 94.19 194 TRP A CA 1
ATOM 1557 C C . TRP A 1 194 ? 2.424 6.432 -12.276 1.00 94.19 194 TRP A C 1
ATOM 1559 O O . TRP A 1 194 ? 2.421 7.022 -11.191 1.00 94.19 194 TRP A O 1
ATOM 1569 N N . TYR A 1 195 ? 3.416 6.555 -13.160 1.00 92.88 195 TYR A N 1
ATOM 1570 C CA . TYR A 1 195 ? 4.588 7.391 -12.921 1.00 92.88 195 TYR A CA 1
ATOM 1571 C C . TYR A 1 195 ? 4.277 8.889 -13.065 1.00 92.88 195 TYR A C 1
ATOM 1573 O O . TYR A 1 195 ? 3.686 9.329 -14.044 1.00 92.88 195 TYR A O 1
ATOM 1581 N N . SER A 1 196 ? 4.706 9.693 -12.088 1.00 91.25 196 SER A N 1
ATOM 1582 C CA . SER A 1 196 ? 4.699 11.159 -12.166 1.00 91.25 196 SER A CA 1
ATOM 1583 C C . SER A 1 196 ? 5.630 11.759 -11.112 1.00 91.25 196 SER A C 1
ATOM 1585 O O . SER A 1 196 ? 5.746 11.238 -10.001 1.00 91.25 196 SER A O 1
ATOM 1587 N N . ALA A 1 197 ? 6.222 12.919 -11.405 1.00 91.50 197 ALA A N 1
ATOM 1588 C CA . ALA A 1 197 ? 6.964 13.707 -10.418 1.00 91.50 197 ALA A CA 1
ATOM 1589 C C . ALA A 1 197 ? 6.101 14.124 -9.205 1.00 91.50 197 ALA A C 1
ATOM 1591 O O . ALA A 1 197 ? 6.630 14.448 -8.145 1.00 91.50 197 ALA A O 1
ATOM 1592 N N . TRP A 1 198 ? 4.769 14.101 -9.333 1.00 94.56 198 TRP A N 1
ATOM 1593 C CA . TRP A 1 198 ? 3.817 14.427 -8.266 1.00 94.56 198 TRP A CA 1
ATOM 1594 C C . TRP A 1 198 ? 3.428 13.219 -7.400 1.00 94.56 198 TRP A C 1
ATOM 1596 O O . TRP A 1 198 ? 2.564 13.343 -6.530 1.00 94.56 198 TRP A O 1
ATOM 1606 N N . LEU A 1 199 ? 4.062 12.054 -7.580 1.00 95.12 199 LEU A N 1
ATOM 1607 C CA . LEU A 1 199 ? 3.847 10.864 -6.744 1.00 95.12 199 LEU A CA 1
ATOM 1608 C C . LEU A 1 199 ? 3.850 11.146 -5.227 1.00 95.12 199 LEU A C 1
ATOM 1610 O O . LEU A 1 199 ? 2.917 10.683 -4.564 1.00 95.12 199 LEU A O 1
ATOM 1614 N N . PRO A 1 200 ? 4.777 11.947 -4.663 1.00 95.50 200 PRO A N 1
ATOM 1615 C CA . PRO A 1 200 ? 4.756 12.278 -3.235 1.00 95.50 200 PRO A CA 1
ATOM 1616 C C . PRO A 1 200 ? 3.444 12.950 -2.799 1.00 95.50 200 PRO A C 1
ATOM 1618 O O . PRO A 1 200 ? 2.834 12.575 -1.794 1.00 95.50 200 PRO A O 1
ATOM 1621 N N . LEU A 1 201 ? 2.947 13.885 -3.616 1.00 95.75 201 LEU A N 1
ATOM 1622 C CA . LEU A 1 201 ? 1.688 14.592 -3.384 1.00 95.75 201 LEU A CA 1
ATOM 1623 C C . LEU A 1 201 ? 0.479 13.654 -3.515 1.00 95.75 201 LEU A C 1
ATOM 1625 O O . LEU A 1 201 ? -0.440 13.678 -2.694 1.00 95.75 201 LEU A O 1
ATOM 1629 N N . PHE A 1 202 ? 0.475 12.790 -4.527 1.00 96.50 202 PHE A N 1
ATOM 1630 C CA . PHE A 1 202 ? -0.595 11.814 -4.702 1.00 96.50 202 PHE A CA 1
ATOM 1631 C C . PHE A 1 202 ? -0.668 10.834 -3.541 1.00 96.50 202 PHE A C 1
ATOM 1633 O O . PHE A 1 202 ? -1.770 10.492 -3.106 1.00 96.50 202 PHE A O 1
ATOM 1640 N N . PHE A 1 203 ? 0.476 10.403 -3.012 1.00 96.12 203 PHE A N 1
ATOM 1641 C CA . PHE A 1 203 ? 0.525 9.471 -1.896 1.00 96.12 203 PHE A CA 1
ATOM 1642 C C . PHE A 1 203 ? -0.061 10.072 -0.619 1.00 96.12 203 PHE A C 1
ATOM 1644 O O . PHE A 1 203 ? -0.896 9.418 0.008 1.00 96.12 203 PHE A O 1
ATOM 1651 N N . ILE A 1 204 ? 0.284 11.315 -0.274 1.00 95.00 204 ILE A N 1
ATOM 1652 C CA . ILE A 1 204 ? -0.253 11.967 0.928 1.00 95.00 204 ILE A CA 1
ATOM 1653 C C . ILE A 1 204 ? -1.756 12.263 0.815 1.00 95.00 204 ILE A C 1
ATOM 1655 O O . ILE A 1 204 ? -2.507 11.900 1.721 1.00 95.00 204 ILE A O 1
ATOM 1659 N N . ILE A 1 205 ? -2.232 12.838 -0.300 1.00 96.38 205 ILE A N 1
ATOM 1660 C CA . ILE A 1 205 ? -3.653 13.209 -0.456 1.00 96.38 205 ILE A CA 1
ATOM 1661 C C . ILE A 1 205 ? -4.544 11.959 -0.448 1.00 96.38 205 ILE A C 1
ATOM 1663 O O . ILE A 1 205 ? -5.554 11.916 0.261 1.00 96.38 205 ILE A O 1
ATOM 1667 N N . SER A 1 206 ? -4.162 10.925 -1.207 1.00 96.25 206 SER A N 1
ATOM 1668 C CA . SER A 1 206 ? -4.921 9.668 -1.262 1.00 96.25 206 SER A CA 1
ATOM 1669 C C . SER A 1 206 ? -4.937 8.953 0.089 1.00 96.25 206 SER A C 1
ATOM 1671 O O . SER A 1 206 ? -5.997 8.494 0.517 1.00 96.25 206 SER A O 1
ATOM 1673 N N . ALA A 1 207 ? -3.803 8.914 0.798 1.00 95.81 207 ALA A N 1
ATOM 1674 C CA . ALA A 1 207 ? -3.727 8.299 2.117 1.00 95.81 207 ALA A CA 1
ATOM 1675 C C . ALA A 1 207 ? -4.603 9.049 3.132 1.00 95.81 207 ALA A C 1
ATOM 1677 O O . ALA A 1 207 ? -5.393 8.412 3.818 1.00 95.81 207 ALA A O 1
ATOM 1678 N N . MET A 1 208 ? -4.572 10.389 3.168 1.00 95.75 208 MET A N 1
ATOM 1679 C CA . MET A 1 208 ? -5.447 11.185 4.044 1.00 95.75 208 MET A CA 1
ATOM 1680 C C . MET A 1 208 ? -6.930 10.857 3.841 1.00 95.75 208 MET A C 1
ATOM 1682 O O . MET A 1 208 ? -7.662 10.618 4.804 1.00 95.75 208 MET A O 1
ATOM 1686 N N . ALA A 1 209 ? -7.383 10.839 2.589 1.00 96.69 209 ALA A N 1
ATOM 1687 C CA . ALA A 1 209 ? -8.785 10.599 2.283 1.00 96.69 209 ALA A CA 1
ATOM 1688 C C . ALA A 1 209 ? -9.216 9.168 2.638 1.00 96.69 209 ALA A C 1
ATOM 1690 O O . ALA A 1 209 ? -10.244 8.955 3.286 1.00 96.69 209 ALA A O 1
ATOM 1691 N N . ALA A 1 210 ? -8.403 8.184 2.259 1.00 96.00 210 ALA A N 1
ATOM 1692 C CA . ALA A 1 210 ? -8.674 6.781 2.520 1.00 96.00 210 ALA A CA 1
ATOM 1693 C C . ALA A 1 210 ? -8.554 6.412 4.007 1.00 96.00 210 ALA A C 1
ATOM 1695 O O . ALA A 1 210 ? -9.313 5.561 4.465 1.00 96.00 210 ALA A O 1
ATOM 1696 N N . GLY A 1 211 ? -7.687 7.073 4.781 1.00 95.69 211 GLY A N 1
ATOM 1697 C CA . GLY A 1 211 ? -7.607 6.921 6.236 1.00 95.69 211 GLY A CA 1
ATOM 1698 C C . GLY A 1 211 ? -8.866 7.394 6.951 1.00 95.69 211 GLY A C 1
ATOM 1699 O O . GLY A 1 211 ? -9.383 6.703 7.831 1.00 95.69 211 GLY A O 1
ATOM 1700 N N . LEU A 1 212 ? -9.418 8.538 6.530 1.00 97.19 212 LEU A N 1
ATOM 1701 C CA . LEU A 1 212 ? -10.713 9.020 7.018 1.00 97.19 212 LEU A CA 1
ATOM 1702 C C . LEU A 1 212 ? -11.851 8.055 6.661 1.00 97.19 212 LEU A C 1
ATOM 1704 O O . LEU A 1 212 ? -12.717 7.781 7.493 1.00 97.19 212 LEU A O 1
ATOM 1708 N N . MET A 1 213 ? -11.840 7.503 5.448 1.00 97.50 213 MET A N 1
ATOM 1709 C CA . MET A 1 213 ? -12.789 6.461 5.054 1.00 97.50 213 MET A CA 1
ATOM 1710 C C . MET A 1 213 ? -12.601 5.185 5.878 1.00 97.50 213 MET A C 1
ATOM 1712 O O . MET A 1 213 ? -13.576 4.605 6.352 1.00 97.50 213 MET A O 1
ATOM 1716 N N . PHE A 1 214 ? -11.367 4.786 6.162 1.00 97.31 214 PHE A N 1
ATOM 1717 C CA . PHE A 1 214 ? -11.103 3.564 6.904 1.00 97.31 214 PHE A CA 1
ATOM 1718 C C . PHE A 1 214 ? -11.598 3.631 8.351 1.00 97.31 214 PHE A C 1
ATOM 1720 O O . PHE A 1 214 ? -12.250 2.697 8.814 1.00 97.31 214 PHE A O 1
ATOM 1727 N N . ILE A 1 215 ? -11.397 4.750 9.060 1.00 96.56 215 ILE A N 1
ATOM 1728 C CA . ILE A 1 215 ? -11.958 4.910 10.415 1.00 96.56 215 ILE A CA 1
ATOM 1729 C C . ILE A 1 215 ? -13.494 4.904 10.404 1.00 96.56 215 ILE A C 1
ATOM 1731 O O . ILE A 1 215 ? -14.105 4.357 11.323 1.00 96.56 215 ILE A O 1
ATOM 1735 N N . ILE A 1 216 ? -14.137 5.447 9.360 1.00 96.69 216 ILE A N 1
ATOM 1736 C CA . ILE A 1 216 ? -15.595 5.354 9.174 1.00 96.69 216 ILE A CA 1
ATOM 1737 C C . ILE A 1 216 ? -16.012 3.888 9.025 1.00 96.69 216 ILE A C 1
ATOM 1739 O O . ILE A 1 216 ? -16.916 3.434 9.732 1.00 96.69 216 ILE A O 1
ATOM 1743 N N . PHE A 1 217 ? -15.334 3.139 8.152 1.00 96.94 217 PHE A N 1
ATOM 1744 C CA . PHE A 1 217 ? -15.589 1.717 7.939 1.00 96.94 217 PHE A CA 1
ATOM 1745 C C . PHE A 1 217 ? -15.427 0.915 9.236 1.00 96.94 217 PHE A C 1
ATOM 1747 O O . PHE A 1 217 ? -16.356 0.216 9.646 1.00 96.94 217 PHE A O 1
ATOM 1754 N N . VAL A 1 218 ? -14.302 1.081 9.940 1.00 94.81 218 VAL A N 1
ATOM 1755 C CA . VAL A 1 218 ? -14.026 0.399 11.212 1.00 94.81 218 VAL A CA 1
ATOM 1756 C C . VAL A 1 218 ? -15.062 0.768 12.272 1.00 94.81 218 VAL A C 1
ATOM 1758 O O . VAL A 1 218 ? -15.545 -0.112 12.980 1.00 94.81 218 VAL A O 1
ATOM 1761 N N . ARG A 1 219 ? -15.477 2.038 12.371 1.00 93.44 219 ARG A N 1
ATOM 1762 C CA . ARG A 1 219 ? -16.490 2.470 13.346 1.00 93.44 219 ARG A CA 1
ATOM 1763 C C . ARG A 1 219 ? -17.862 1.841 13.079 1.00 93.44 219 ARG A C 1
ATOM 1765 O O . ARG A 1 219 ? -18.532 1.444 14.038 1.00 93.44 219 ARG A O 1
ATOM 1772 N N . ILE A 1 220 ? -18.268 1.729 11.812 1.00 92.88 220 ILE A N 1
ATOM 1773 C CA . ILE A 1 220 ? -19.525 1.083 11.395 1.00 92.88 220 ILE A CA 1
ATOM 1774 C C . ILE A 1 220 ? -19.463 -0.433 11.619 1.00 92.88 220 ILE A C 1
ATOM 1776 O O . ILE A 1 220 ? -20.424 -1.015 12.136 1.00 92.88 220 ILE A O 1
ATOM 1780 N N . ALA A 1 221 ? -18.338 -1.069 11.281 1.00 91.81 221 ALA A N 1
ATOM 1781 C CA . ALA A 1 221 ? -18.106 -2.491 11.519 1.00 91.81 221 ALA A CA 1
ATOM 1782 C C . ALA A 1 221 ? -18.111 -2.812 13.022 1.00 91.81 221 ALA A C 1
ATOM 1784 O O . ALA A 1 221 ? -18.811 -3.727 13.455 1.00 91.81 221 ALA A O 1
ATOM 1785 N N . TYR A 1 222 ? -17.419 -2.005 13.831 1.00 90.06 222 TYR A N 1
ATOM 1786 C CA . TYR A 1 222 ? -17.400 -2.134 15.285 1.00 90.06 222 TYR A CA 1
ATOM 1787 C C . TYR A 1 222 ? -18.808 -2.021 15.877 1.00 90.06 222 TYR A C 1
ATOM 1789 O O . TYR A 1 222 ? -19.210 -2.880 16.658 1.00 90.06 222 TYR A O 1
ATOM 1797 N N . ALA A 1 223 ? -19.599 -1.024 15.463 1.00 87.69 223 ALA A N 1
ATOM 1798 C CA . ALA A 1 223 ? -20.979 -0.899 15.935 1.00 87.69 223 ALA A CA 1
ATOM 1799 C C . ALA A 1 223 ? -21.831 -2.118 15.560 1.00 87.69 223 ALA A C 1
ATOM 1801 O O . ALA A 1 223 ? -22.607 -2.614 16.365 1.00 87.69 223 ALA A O 1
ATOM 1802 N N . ARG A 1 224 ? -21.656 -2.663 14.352 1.00 87.00 224 ARG A N 1
ATOM 1803 C CA . ARG A 1 224 ? -22.397 -3.856 13.924 1.00 87.00 224 ARG A CA 1
ATOM 1804 C C . ARG A 1 224 ? -22.058 -5.103 14.750 1.00 87.00 224 ARG A C 1
ATOM 1806 O O . ARG A 1 224 ? -22.909 -5.980 14.882 1.00 87.00 224 ARG A O 1
ATOM 1813 N N . LEU A 1 225 ? -20.828 -5.203 15.254 1.00 84.12 225 LEU A N 1
ATOM 1814 C CA . LEU A 1 225 ? -20.336 -6.375 15.981 1.00 84.12 225 LEU A CA 1
ATOM 1815 C C . LEU A 1 225 ? -20.529 -6.285 17.500 1.00 84.12 225 LEU A C 1
ATOM 1817 O O . LEU A 1 225 ? -20.824 -7.307 18.121 1.00 84.12 225 LEU A O 1
ATOM 1821 N N . TYR A 1 226 ? -20.352 -5.097 18.083 1.00 80.50 226 TYR A N 1
ATOM 1822 C CA . TYR A 1 226 ? -20.257 -4.908 19.533 1.00 80.50 226 TYR A CA 1
ATOM 1823 C C . TYR A 1 226 ? -21.405 -4.103 20.136 1.00 80.50 226 TYR A C 1
ATOM 1825 O O . TYR A 1 226 ? -21.949 -4.517 21.157 1.00 80.50 226 TYR A O 1
ATOM 1833 N N . ASP A 1 227 ? -21.742 -2.960 19.541 1.00 77.44 227 ASP A N 1
ATOM 1834 C CA . ASP A 1 227 ? -22.745 -2.036 20.078 1.00 77.44 227 ASP A CA 1
ATOM 1835 C C . ASP A 1 227 ? -23.479 -1.315 18.932 1.00 77.44 227 ASP A C 1
ATOM 1837 O O . ASP A 1 227 ? -22.968 -0.318 18.402 1.00 77.44 227 ASP A O 1
ATOM 1841 N N . PRO A 1 228 ? -24.629 -1.848 18.470 1.00 78.25 228 PRO A N 1
ATOM 1842 C CA . PRO A 1 228 ? -25.329 -1.313 17.308 1.00 78.25 228 PRO A CA 1
ATOM 1843 C C . PRO A 1 228 ? -26.073 -0.008 17.609 1.00 78.25 228 PRO A C 1
ATOM 1845 O O . PRO A 1 228 ? -26.227 0.811 16.699 1.00 78.25 228 PRO A O 1
ATOM 1848 N N . ASP A 1 229 ? -26.485 0.226 18.854 1.00 75.44 229 ASP A N 1
ATOM 1849 C CA . ASP A 1 229 ? -27.385 1.321 19.237 1.00 75.44 229 ASP A CA 1
ATOM 1850 C C . ASP A 1 229 ? -26.884 2.722 18.830 1.00 75.44 229 ASP A C 1
ATOM 1852 O O . ASP A 1 229 ? -27.669 3.500 18.278 1.00 75.44 229 ASP A O 1
ATOM 1856 N N . PRO A 1 230 ? -25.591 3.079 18.988 1.00 77.00 230 PRO A N 1
ATOM 1857 C CA . PRO A 1 230 ? -25.106 4.422 18.667 1.00 77.00 230 PRO A CA 1
ATOM 1858 C C . PRO A 1 230 ? -25.161 4.784 17.172 1.00 77.00 230 PRO A C 1
ATOM 1860 O O . PRO A 1 230 ? -25.185 5.967 16.819 1.00 77.00 230 PRO A O 1
ATOM 1863 N N . ILE A 1 231 ? -25.166 3.784 16.284 1.00 79.31 231 ILE A N 1
ATOM 1864 C CA . ILE A 1 231 ? -25.110 3.968 14.823 1.00 79.31 231 ILE A CA 1
ATOM 1865 C C . ILE A 1 231 ? -26.416 3.562 14.139 1.00 79.31 231 ILE A C 1
ATOM 1867 O O . ILE A 1 231 ? -26.886 4.266 13.248 1.00 79.31 231 ILE A O 1
ATOM 1871 N N . TYR A 1 232 ? -26.994 2.435 14.545 1.00 78.06 232 TYR A N 1
ATOM 1872 C CA . TYR A 1 232 ? -28.196 1.861 13.945 1.00 78.06 232 TYR A CA 1
ATOM 1873 C C . TYR A 1 232 ? -29.482 2.258 14.694 1.00 78.06 232 TYR A C 1
ATOM 1875 O O . TYR A 1 232 ? -30.568 2.073 14.147 1.00 78.06 232 TYR A O 1
ATOM 1883 N N . GLY A 1 233 ? -29.368 2.843 15.895 1.00 66.25 233 GLY A N 1
ATOM 1884 C CA . GLY A 1 233 ? -30.496 3.188 16.764 1.00 66.25 233 GLY A CA 1
ATOM 1885 C C . GLY A 1 233 ? -31.072 1.978 17.512 1.00 66.25 233 GLY A C 1
ATOM 1886 O O . GLY A 1 233 ? -30.711 0.834 17.236 1.00 66.25 233 GLY A O 1
ATOM 1887 N N . LEU A 1 234 ? -31.994 2.235 18.449 1.00 58.12 234 LEU A N 1
ATOM 1888 C CA . LEU A 1 234 ? -32.755 1.218 19.193 1.00 58.12 234 LEU A CA 1
ATOM 1889 C C . LEU A 1 234 ? -33.644 0.409 18.233 1.00 58.12 234 LEU A C 1
ATOM 1891 O O . LEU A 1 234 ? -34.809 0.748 18.028 1.00 58.12 234 LEU A O 1
ATOM 1895 N N . ARG A 1 235 ? -33.102 -0.619 17.571 1.00 49.25 235 ARG A N 1
ATOM 1896 C CA . ARG A 1 235 ? -33.896 -1.412 16.614 1.00 49.25 235 ARG A CA 1
ATOM 1897 C C . ARG A 1 235 ? -33.428 -2.844 16.356 1.00 49.25 235 ARG A C 1
ATOM 1899 O O . ARG A 1 235 ? -33.729 -3.392 15.301 1.00 49.25 235 ARG A O 1
ATOM 1906 N N . MET A 1 236 ? -32.703 -3.466 17.284 1.00 45.56 236 MET A N 1
ATOM 1907 C CA . MET A 1 236 ? -32.226 -4.848 17.094 1.00 45.56 236 MET A CA 1
ATOM 1908 C C . MET A 1 236 ? -32.839 -5.898 18.031 1.00 45.56 236 MET A C 1
ATOM 1910 O O . MET A 1 236 ? -32.507 -7.063 17.852 1.00 45.56 236 MET A O 1
ATOM 1914 N N . ASP A 1 237 ? -33.758 -5.543 18.944 1.00 41.09 237 ASP A N 1
ATOM 1915 C CA . ASP A 1 237 ? -34.320 -6.527 19.901 1.00 41.09 237 ASP A CA 1
ATOM 1916 C C . ASP A 1 237 ? -35.853 -6.518 20.077 1.00 41.09 237 ASP A C 1
ATOM 1918 O O . ASP A 1 237 ? -36.413 -7.327 20.805 1.00 41.09 237 ASP A O 1
ATOM 1922 N N . SER A 1 238 ? -36.585 -5.644 19.383 1.00 39.78 238 SER A N 1
ATOM 1923 C CA . SER A 1 238 ? -38.055 -5.677 19.364 1.00 39.78 238 SER A CA 1
ATOM 1924 C C . SER A 1 238 ? -38.518 -5.966 17.941 1.00 39.78 238 SER A C 1
ATOM 1926 O O . SER A 1 238 ? -38.255 -5.185 17.030 1.00 39.78 238 SER A O 1
ATOM 1928 N N . GLY A 1 239 ? -39.192 -7.103 17.734 1.00 41.34 239 GLY A N 1
ATOM 1929 C CA . GLY A 1 239 ? -39.709 -7.607 16.451 1.00 41.34 239 GLY A CA 1
ATOM 1930 C C . GLY A 1 239 ? -40.778 -6.739 15.768 1.00 41.34 239 GLY A C 1
ATOM 1931 O O . GLY A 1 239 ? -41.654 -7.258 15.082 1.00 41.34 239 GLY A O 1
ATOM 1932 N N . ILE A 1 240 ? -40.724 -5.419 15.932 1.00 39.56 240 ILE A N 1
ATOM 1933 C CA . ILE A 1 240 ? -41.635 -4.453 15.337 1.00 39.56 240 ILE A CA 1
ATOM 1934 C C . ILE A 1 240 ? -41.021 -3.967 14.022 1.00 39.56 240 ILE A C 1
ATOM 1936 O O . ILE A 1 240 ? -40.179 -3.064 13.961 1.00 39.56 240 ILE A O 1
ATOM 1940 N N . LYS A 1 241 ? -41.470 -4.578 12.923 1.00 39.75 241 LYS A N 1
ATOM 1941 C CA . LYS A 1 241 ? -41.305 -4.031 11.575 1.00 39.75 241 LYS A CA 1
ATOM 1942 C C . LYS A 1 241 ? -42.098 -2.721 11.482 1.00 39.75 241 LYS A C 1
ATOM 1944 O O . LYS A 1 241 ? -43.258 -2.732 11.091 1.00 39.75 241 LYS A O 1
ATOM 1949 N N . SER A 1 242 ? -41.499 -1.585 11.850 1.00 39.53 242 SER A N 1
ATOM 1950 C CA . SER A 1 242 ? -42.090 -0.291 11.487 1.00 39.53 242 SER A CA 1
ATOM 1951 C C . SER A 1 242 ? -41.987 -0.111 9.967 1.00 39.53 242 SER A C 1
ATOM 1953 O O . SER A 1 242 ? -40.893 0.027 9.409 1.00 39.53 242 SER A O 1
ATOM 1955 N N . ASN A 1 243 ? -43.139 -0.183 9.304 1.00 36.22 243 ASN A N 1
ATOM 1956 C CA . ASN A 1 243 ? -43.351 0.348 7.966 1.00 36.22 243 ASN A CA 1
ATOM 1957 C C . ASN A 1 243 ? -43.196 1.876 8.044 1.00 36.22 243 ASN A C 1
ATOM 1959 O O . ASN A 1 243 ? -43.815 2.498 8.901 1.00 36.22 243 ASN A O 1
ATOM 1963 N N . GLY A 1 244 ? -42.372 2.473 7.179 1.00 37.94 244 GLY A N 1
ATOM 1964 C CA . GLY A 1 244 ? -42.238 3.936 7.079 1.00 37.94 244 GLY A CA 1
ATOM 1965 C C . GLY A 1 244 ? -40.853 4.485 7.441 1.00 37.94 244 GLY A C 1
ATOM 1966 O O . GLY A 1 244 ? -40.597 4.907 8.561 1.00 37.94 244 GLY A O 1
ATOM 1967 N N . SER A 1 245 ? -39.939 4.403 6.474 1.00 36.12 245 SER A N 1
ATOM 1968 C CA . SER A 1 245 ? -39.095 5.479 5.911 1.00 36.12 245 SER A CA 1
ATOM 1969 C C . SER A 1 245 ? -38.533 6.670 6.715 1.00 36.12 245 SER A C 1
ATOM 1971 O O . SER A 1 245 ? -37.992 7.560 6.064 1.00 36.12 245 SER A O 1
ATOM 1973 N N . GLU A 1 246 ? -38.520 6.716 8.046 1.00 41.25 246 GLU A N 1
ATOM 1974 C CA . GLU A 1 246 ? -37.757 7.751 8.769 1.00 41.25 246 GLU A CA 1
ATOM 1975 C C . GLU A 1 246 ? -36.713 7.135 9.701 1.00 41.25 246 GLU A C 1
ATOM 1977 O O . GLU A 1 246 ? -36.936 6.810 10.865 1.00 41.25 246 GLU A O 1
ATOM 1982 N N . PHE A 1 247 ? -35.517 6.944 9.141 1.00 49.50 247 PHE A N 1
ATOM 1983 C CA . PHE A 1 247 ? -34.312 6.646 9.902 1.00 49.50 247 PHE A CA 1
ATOM 1984 C C . PHE A 1 247 ? -33.938 7.901 10.704 1.00 49.50 247 PHE A C 1
ATOM 1986 O O . PHE A 1 247 ? -33.350 8.835 10.153 1.00 49.50 247 PHE A O 1
ATOM 1993 N N . PHE A 1 248 ? -34.295 7.955 11.991 1.00 51.81 248 PHE A N 1
ATOM 1994 C CA . PHE A 1 248 ? -33.814 8.995 12.903 1.00 51.81 248 PHE A CA 1
ATOM 1995 C C . PHE A 1 248 ? -32.280 8.943 12.952 1.00 51.81 248 PHE A C 1
ATOM 1997 O O . PHE A 1 248 ? -31.687 8.088 13.607 1.00 51.81 248 PHE A O 1
ATOM 2004 N N . ALA A 1 249 ? -31.621 9.836 12.207 1.00 58.78 249 ALA A N 1
ATOM 2005 C CA . ALA A 1 249 ? -30.167 9.874 12.115 1.00 58.78 249 ALA A CA 1
ATOM 2006 C C . ALA A 1 249 ? -29.565 10.213 13.486 1.00 58.78 249 ALA A C 1
ATOM 2008 O O . ALA A 1 249 ? -29.693 11.348 13.961 1.00 58.78 249 ALA A O 1
ATOM 2009 N N . THR A 1 250 ? -28.886 9.240 14.100 1.00 79.00 250 THR A N 1
ATOM 2010 C CA . THR A 1 250 ? -28.202 9.439 15.382 1.00 79.00 250 THR A CA 1
ATOM 2011 C C . THR A 1 250 ? -27.165 10.569 15.264 1.00 79.00 250 THR A C 1
ATOM 2013 O O . THR A 1 250 ? -26.593 10.779 14.185 1.00 79.00 250 THR A O 1
ATOM 2016 N N . PRO A 1 251 ? -26.874 11.321 16.346 1.00 82.06 251 PRO A N 1
ATOM 2017 C CA . PRO A 1 251 ? -25.855 12.375 16.317 1.00 82.06 251 PRO A CA 1
ATOM 2018 C C . PRO A 1 251 ? -24.493 11.874 15.815 1.00 82.06 251 PRO A C 1
ATOM 2020 O O . PRO A 1 251 ? -23.799 12.573 15.078 1.00 82.06 251 PRO A O 1
ATOM 2023 N N . GLN A 1 252 ? -24.142 10.628 16.147 1.00 84.75 252 GLN A N 1
ATOM 2024 C CA . GLN A 1 252 ? -22.911 9.998 15.678 1.00 84.75 252 GLN A CA 1
ATOM 2025 C C . GLN A 1 252 ? -22.942 9.768 14.166 1.00 84.75 252 GLN A C 1
ATOM 2027 O O . GLN A 1 252 ? -21.988 10.137 13.487 1.00 84.75 252 GLN A O 1
ATOM 2032 N N . MET A 1 253 ? -24.048 9.267 13.606 1.00 90.12 253 MET A N 1
ATOM 2033 C CA . MET A 1 253 ? -24.171 9.104 12.154 1.00 90.12 253 MET A CA 1
ATOM 2034 C C . MET A 1 253 ? -24.088 10.423 11.389 1.00 90.12 253 MET A C 1
ATOM 2036 O O . MET A 1 253 ? -23.511 10.455 10.304 1.00 90.12 253 MET A O 1
ATOM 2040 N N . LYS A 1 254 ? -24.587 11.531 11.954 1.00 90.25 254 LYS A N 1
ATOM 2041 C CA . LYS A 1 254 ? -24.401 12.866 11.358 1.00 90.25 254 LYS A CA 1
ATOM 2042 C C . LYS A 1 254 ? -22.918 13.251 11.287 1.00 90.25 254 LYS A C 1
ATOM 2044 O O . LYS A 1 254 ? -22.478 13.768 10.260 1.00 90.25 254 LYS A O 1
ATOM 2049 N N . ASN A 1 255 ? -22.146 12.956 12.334 1.00 92.81 255 ASN A N 1
ATOM 2050 C CA . ASN A 1 255 ? -20.703 13.200 12.349 1.00 92.81 255 ASN A CA 1
ATOM 2051 C C . ASN A 1 255 ? -19.965 12.299 11.346 1.00 92.81 255 ASN A C 1
ATOM 2053 O O . ASN A 1 255 ? -19.152 12.808 10.580 1.00 92.81 255 ASN A O 1
ATOM 2057 N N . LEU A 1 256 ? -20.277 10.999 11.280 1.00 94.19 256 LEU A N 1
ATOM 2058 C CA . LEU A 1 256 ? -19.670 10.091 10.295 1.00 94.19 256 LEU A CA 1
ATOM 2059 C C . LEU A 1 256 ? -19.999 10.507 8.853 1.00 94.19 256 LEU A C 1
ATOM 2061 O O . LEU A 1 256 ? -19.116 10.510 8.001 1.00 94.19 256 LEU A O 1
ATOM 2065 N N . ALA A 1 257 ? -21.243 10.909 8.583 1.00 94.69 257 ALA A N 1
ATOM 2066 C CA . ALA A 1 257 ? -21.652 11.416 7.277 1.00 94.69 257 ALA A CA 1
ATOM 2067 C C . ALA A 1 257 ? -20.853 12.668 6.883 1.00 94.69 257 ALA A C 1
ATOM 2069 O O . ALA A 1 257 ? -20.359 12.755 5.762 1.00 94.69 257 ALA A O 1
ATOM 2070 N N . LEU A 1 258 ? -20.687 13.625 7.801 1.00 95.25 258 LEU A N 1
ATOM 2071 C CA . LEU A 1 258 ? -19.861 14.806 7.551 1.00 95.25 258 LEU A CA 1
ATOM 2072 C C . LEU A 1 258 ? -18.397 14.433 7.292 1.00 95.25 258 LEU A C 1
ATOM 2074 O O . LEU A 1 258 ? -17.792 14.971 6.370 1.00 95.25 258 LEU A O 1
ATOM 2078 N N . LEU A 1 259 ? -17.842 13.499 8.065 1.00 96.00 259 LEU A N 1
ATOM 2079 C CA . LEU A 1 259 ? -16.474 13.028 7.871 1.00 96.00 259 LEU A CA 1
ATOM 2080 C C . LEU A 1 259 ? -16.294 12.368 6.496 1.00 96.00 259 LEU A C 1
ATOM 2082 O O . LEU A 1 259 ? -15.321 12.654 5.805 1.00 96.00 259 LEU A O 1
ATOM 2086 N N . GLY A 1 260 ? -17.266 11.561 6.060 1.00 96.44 260 GLY A N 1
ATOM 2087 C CA . GLY A 1 260 ? -17.280 10.964 4.724 1.00 96.44 260 GLY A CA 1
ATOM 2088 C C . GLY A 1 260 ? -17.381 12.006 3.609 1.00 96.44 260 GLY A C 1
ATOM 2089 O O . GLY A 1 260 ? -16.765 11.841 2.560 1.00 96.44 260 GLY A O 1
ATOM 2090 N N . ALA A 1 261 ? -18.099 13.110 3.839 1.00 95.94 261 ALA A N 1
ATOM 2091 C CA . ALA A 1 261 ? -18.130 14.238 2.910 1.00 95.94 261 ALA A CA 1
ATOM 2092 C C . ALA A 1 261 ? -16.755 14.915 2.795 1.00 95.94 261 ALA A C 1
ATOM 2094 O O . ALA A 1 261 ? -16.294 15.139 1.683 1.00 95.94 261 ALA A O 1
ATOM 2095 N N . ILE A 1 262 ? -16.082 15.174 3.924 1.00 96.56 262 ILE A N 1
ATOM 2096 C CA . ILE A 1 262 ? -14.721 15.740 3.947 1.00 96.56 262 ILE A CA 1
ATOM 2097 C C . ILE A 1 262 ? -13.751 14.820 3.200 1.00 96.56 262 ILE A C 1
ATOM 2099 O O . ILE A 1 262 ? -13.038 15.275 2.311 1.00 96.56 262 ILE A O 1
ATOM 2103 N N . ALA A 1 263 ? -13.761 13.523 3.517 1.00 96.94 263 ALA A N 1
ATOM 2104 C CA . ALA A 1 263 ? -12.913 12.536 2.856 1.00 96.94 263 ALA A CA 1
ATOM 2105 C C . ALA A 1 263 ? -13.150 12.499 1.337 1.00 96.94 263 ALA A C 1
ATOM 2107 O O . ALA A 1 263 ? -12.202 12.465 0.558 1.00 96.94 263 ALA A O 1
ATOM 2108 N N . SER A 1 264 ? -14.408 12.587 0.905 1.00 96.56 264 SER A N 1
ATOM 2109 C CA . SER A 1 264 ? -14.763 12.574 -0.520 1.00 96.56 264 SER A CA 1
ATOM 2110 C C . SER A 1 264 ? -14.372 13.859 -1.239 1.00 96.56 264 SER A C 1
ATOM 2112 O O . SER A 1 264 ? -13.962 13.801 -2.393 1.00 96.56 264 SER A O 1
ATOM 2114 N N . SER A 1 265 ? -14.409 15.010 -0.563 1.00 97.06 265 SER A N 1
ATOM 2115 C CA . SER A 1 265 ? -13.840 16.246 -1.108 1.00 97.06 265 SER A CA 1
ATOM 2116 C C . SER A 1 265 ? -12.335 16.107 -1.355 1.00 97.06 265 SER A C 1
ATOM 2118 O O . SER A 1 265 ? -11.852 16.530 -2.401 1.00 97.06 265 SER A O 1
ATOM 2120 N N . ILE A 1 266 ? -11.596 15.466 -0.440 1.00 97.62 266 ILE A N 1
ATOM 2121 C CA . ILE A 1 266 ? -10.158 15.201 -0.616 1.00 97.62 266 ILE A CA 1
ATOM 2122 C C . ILE A 1 266 ? -9.922 14.223 -1.783 1.00 97.62 266 ILE A C 1
ATOM 2124 O O . ILE A 1 266 ? -9.048 14.478 -2.610 1.00 97.62 266 ILE A O 1
ATOM 2128 N N . LEU A 1 267 ? -10.729 13.158 -1.916 1.00 97.56 267 LEU A N 1
ATOM 2129 C CA . LEU A 1 267 ? -10.683 12.263 -3.087 1.00 97.56 267 LEU A CA 1
ATOM 2130 C C . LEU A 1 267 ? -10.982 13.005 -4.397 1.00 97.56 267 LEU A C 1
ATOM 2132 O O . LEU A 1 267 ? -10.362 12.716 -5.415 1.00 97.56 267 LEU A O 1
ATOM 2136 N N . GLY A 1 268 ? -11.903 13.972 -4.380 1.00 97.75 268 GLY A N 1
ATOM 2137 C CA . GLY A 1 268 ? -12.204 14.814 -5.538 1.00 97.75 268 GLY A CA 1
ATOM 2138 C C . GLY A 1 268 ? -11.003 15.656 -5.964 1.00 97.75 268 GLY A C 1
ATOM 2139 O O . GLY A 1 268 ? -10.671 15.687 -7.146 1.00 97.75 268 GLY A O 1
ATOM 2140 N N . ILE A 1 269 ? -10.299 16.268 -5.004 1.00 97.88 269 ILE A N 1
ATOM 2141 C CA . ILE A 1 269 ? -9.048 16.997 -5.269 1.00 97.88 269 ILE A CA 1
ATOM 2142 C C . ILE A 1 269 ? -7.995 16.049 -5.854 1.00 97.88 269 ILE A C 1
ATOM 2144 O O . ILE A 1 269 ? -7.382 16.376 -6.867 1.00 97.88 269 ILE A O 1
ATOM 2148 N N . TYR A 1 270 ? -7.814 14.865 -5.261 1.00 97.62 270 TYR A N 1
ATOM 2149 C CA . TYR A 1 270 ? -6.903 13.842 -5.780 1.00 97.62 270 TYR A CA 1
ATOM 2150 C C . TYR A 1 270 ? -7.217 13.473 -7.236 1.00 97.62 270 TYR A C 1
ATOM 2152 O O . TYR A 1 270 ? -6.316 13.476 -8.073 1.00 97.62 270 TYR A O 1
ATOM 2160 N N . LEU A 1 271 ? -8.490 13.209 -7.548 1.00 97.19 271 LEU A N 1
ATOM 2161 C CA . LEU A 1 271 ? -8.933 12.816 -8.884 1.00 97.19 271 LEU A CA 1
ATOM 2162 C C . LEU A 1 271 ? -8.675 13.925 -9.911 1.00 97.19 271 LEU A C 1
ATOM 2164 O O . LEU A 1 271 ? -8.120 13.658 -10.974 1.00 97.19 271 LEU A O 1
ATOM 2168 N N . ILE A 1 272 ? -9.015 15.175 -9.576 1.00 97.38 272 ILE A N 1
ATOM 2169 C CA . ILE A 1 272 ? -8.763 16.338 -10.440 1.00 97.38 272 ILE A CA 1
ATOM 2170 C C . ILE A 1 272 ? -7.263 16.489 -10.702 1.00 97.38 272 ILE A C 1
ATOM 2172 O O . ILE A 1 272 ? -6.852 16.592 -11.856 1.00 97.38 272 ILE A O 1
ATOM 2176 N N . LEU A 1 273 ? -6.439 16.460 -9.649 1.00 96.94 273 LEU A N 1
ATOM 2177 C CA . LEU A 1 273 ? -4.988 16.574 -9.790 1.00 96.94 273 LEU A CA 1
ATOM 2178 C C . LEU A 1 273 ? -4.411 15.440 -10.640 1.00 96.94 273 LEU A C 1
ATOM 2180 O O . LEU A 1 273 ? -3.489 15.688 -11.412 1.00 96.94 273 LEU A O 1
ATOM 2184 N N . LYS A 1 274 ? -4.964 14.224 -10.549 1.00 95.50 274 LYS A N 1
ATOM 2185 C CA . LYS A 1 274 ? -4.515 13.098 -11.372 1.00 95.50 274 LYS A CA 1
ATOM 2186 C C . LYS A 1 274 ? -4.793 13.294 -12.860 1.00 95.50 274 LYS A C 1
ATOM 2188 O O . LYS A 1 274 ? -3.912 13.035 -13.672 1.00 95.50 274 LYS A O 1
ATOM 2193 N N . PHE A 1 275 ? -5.970 13.797 -13.226 1.00 95.31 275 PHE A N 1
ATOM 2194 C CA . PHE A 1 275 ? -6.261 14.119 -14.627 1.00 95.31 275 PHE A CA 1
ATOM 2195 C C . PHE A 1 275 ? -5.429 15.298 -15.144 1.00 95.31 275 PHE A C 1
ATOM 2197 O O . PHE A 1 275 ? -4.975 15.264 -16.285 1.00 95.31 275 PHE A O 1
ATOM 2204 N N . VAL A 1 276 ? -5.190 16.318 -14.311 1.00 95.69 276 VAL A N 1
ATOM 2205 C CA . VAL A 1 276 ? -4.314 17.450 -14.664 1.00 95.69 276 VAL A CA 1
ATOM 2206 C C . VAL A 1 276 ? -2.886 16.975 -14.933 1.00 95.69 276 VAL A C 1
ATOM 2208 O O . VAL A 1 276 ? -2.278 17.396 -15.913 1.00 95.69 276 VAL A O 1
ATOM 2211 N N . ASP A 1 277 ? -2.361 16.093 -14.089 1.00 94.19 277 ASP A N 1
ATOM 2212 C CA . ASP A 1 277 ? -1.033 15.493 -14.232 1.00 94.19 277 ASP A CA 1
ATOM 2213 C C . ASP A 1 277 ? -0.901 14.692 -15.537 1.00 94.19 277 ASP A C 1
ATOM 2215 O O . ASP A 1 277 ? -0.014 14.981 -16.339 1.00 94.19 277 ASP A O 1
ATOM 2219 N N . LEU A 1 278 ? -1.851 13.794 -15.827 1.00 90.62 278 LEU A N 1
ATOM 2220 C CA . LEU A 1 278 ? -1.872 13.030 -17.084 1.00 90.62 278 LEU A CA 1
ATOM 2221 C C . LEU A 1 278 ? -1.974 13.927 -18.325 1.00 90.62 278 LEU A C 1
ATOM 2223 O O . LEU A 1 278 ? -1.303 13.684 -19.327 1.00 90.62 278 LEU A O 1
ATOM 2227 N N . ALA A 1 279 ? -2.791 14.983 -18.264 1.00 90.81 279 ALA A N 1
ATOM 2228 C CA . ALA A 1 279 ? -2.917 15.940 -19.358 1.00 90.81 279 ALA A CA 1
ATOM 2229 C C . ALA A 1 279 ? -1.615 16.727 -19.585 1.00 90.81 279 ALA A C 1
ATOM 2231 O O . ALA A 1 279 ? -1.213 16.921 -20.730 1.00 90.81 279 ALA A O 1
ATOM 2232 N N . ARG A 1 280 ? -0.927 17.145 -18.511 1.00 87.88 280 ARG A N 1
ATOM 2233 C CA . ARG A 1 280 ? 0.371 17.839 -18.600 1.00 87.88 280 ARG A CA 1
ATOM 2234 C C . ARG A 1 280 ? 1.491 16.935 -19.103 1.00 87.88 280 ARG A C 1
ATOM 2236 O O . ARG A 1 280 ? 2.383 17.430 -19.783 1.00 87.88 280 ARG A O 1
ATOM 2243 N N . ALA A 1 281 ? 1.446 15.649 -18.768 1.00 80.31 281 ALA A N 1
ATOM 2244 C CA . ALA A 1 281 ? 2.398 14.657 -19.255 1.00 80.31 281 ALA A CA 1
ATOM 2245 C C . ALA A 1 281 ? 2.162 14.272 -20.730 1.00 80.31 281 ALA A C 1
ATOM 2247 O O . ALA A 1 281 ? 3.033 13.666 -21.339 1.00 80.31 281 ALA A O 1
ATOM 2248 N N . GLY A 1 282 ? 1.012 14.627 -21.320 1.00 79.75 282 GLY A N 1
ATOM 2249 C CA . GLY A 1 282 ? 0.638 14.211 -22.678 1.00 79.75 282 GLY A CA 1
ATOM 2250 C C . GLY A 1 282 ? 0.147 12.760 -22.769 1.00 79.75 282 GLY A C 1
ATOM 2251 O O . GLY A 1 282 ? -0.106 12.262 -23.863 1.00 79.75 282 GLY A O 1
ATOM 2252 N N . GLU A 1 283 ? -0.051 12.103 -21.625 1.00 83.50 283 GLU A N 1
ATOM 2253 C CA . GLU A 1 283 ? -0.340 10.668 -21.518 1.00 83.50 283 GLU A CA 1
ATOM 2254 C C . GLU A 1 283 ? -1.839 10.357 -21.403 1.00 83.50 283 GLU A C 1
ATOM 2256 O O . GLU A 1 283 ? -2.243 9.209 -21.235 1.00 83.50 283 GLU A O 1
ATOM 2261 N N . LEU A 1 284 ? -2.705 11.370 -21.518 1.00 83.88 284 LEU A N 1
ATOM 2262 C CA . LEU A 1 284 ? -4.156 11.200 -21.390 1.00 83.88 284 LEU A CA 1
ATOM 2263 C C . LEU A 1 284 ? -4.724 10.194 -22.406 1.00 83.88 284 LEU A C 1
ATOM 2265 O O . LEU A 1 284 ? -5.663 9.464 -22.096 1.00 83.88 284 LEU A O 1
ATOM 2269 N N . MET A 1 285 ? -4.132 10.126 -23.602 1.00 83.12 285 MET A N 1
ATOM 2270 C CA . MET A 1 285 ? -4.551 9.190 -24.650 1.00 83.12 285 MET A CA 1
ATOM 2271 C C . MET A 1 285 ? -4.231 7.730 -24.306 1.00 83.12 285 MET A C 1
ATOM 2273 O O . MET A 1 285 ? -4.869 6.839 -24.863 1.00 83.12 285 MET A O 1
ATOM 2277 N N . LEU A 1 286 ? -3.307 7.465 -23.370 1.00 81.69 286 LEU A N 1
ATOM 2278 C CA . LEU A 1 286 ? -3.029 6.101 -22.917 1.00 81.69 286 LEU A CA 1
ATOM 2279 C C . LEU A 1 286 ? -4.263 5.459 -22.286 1.00 81.69 286 LEU A C 1
ATOM 2281 O O . LEU A 1 286 ? -4.485 4.278 -22.506 1.00 81.69 286 LEU A O 1
ATOM 2285 N N . LEU A 1 287 ? -5.121 6.234 -21.611 1.00 87.38 287 LEU A N 1
ATOM 2286 C CA . LEU A 1 287 ? -6.361 5.728 -21.005 1.00 87.38 287 LEU A CA 1
ATOM 2287 C C . LEU A 1 287 ? -7.272 5.002 -22.007 1.00 87.38 287 LEU A C 1
ATOM 2289 O O . LEU A 1 287 ? -8.035 4.123 -21.615 1.00 87.38 287 LEU A O 1
ATOM 2293 N N . PHE A 1 288 ? -7.188 5.362 -23.289 1.00 87.00 288 PHE A N 1
ATOM 2294 C CA . PHE A 1 288 ? -8.045 4.844 -24.354 1.00 87.00 288 PHE A CA 1
ATOM 2295 C C . PHE A 1 288 ? -7.331 3.861 -25.291 1.00 87.00 288 PHE A C 1
ATOM 2297 O O . PHE A 1 288 ? -7.921 3.442 -26.281 1.00 87.00 288 PHE A O 1
ATOM 2304 N N . ASN A 1 289 ? -6.087 3.464 -24.998 1.00 83.12 289 ASN A N 1
ATOM 2305 C CA . ASN A 1 289 ? -5.324 2.547 -25.857 1.00 83.12 289 ASN A CA 1
ATOM 2306 C C . ASN A 1 289 ? -5.844 1.089 -25.833 1.00 83.12 289 ASN A C 1
ATOM 2308 O O . ASN A 1 289 ? -5.386 0.267 -26.620 1.00 83.12 289 ASN A O 1
ATOM 2312 N N . GLY A 1 290 ? -6.758 0.751 -24.913 1.00 84.50 290 GLY A N 1
ATOM 2313 C CA . GLY A 1 290 ? -7.322 -0.593 -24.760 1.00 84.50 290 GLY A CA 1
ATOM 2314 C C . GLY A 1 290 ? -6.396 -1.638 -24.121 1.00 84.50 290 GLY A C 1
ATOM 2315 O O . GLY A 1 290 ? -6.786 -2.804 -24.052 1.00 84.50 290 GLY A O 1
ATOM 2316 N N . SER A 1 291 ? -5.211 -1.257 -23.633 1.00 85.81 291 SER A N 1
ATOM 2317 C CA . SER A 1 291 ? -4.290 -2.163 -22.941 1.00 85.81 291 SER A CA 1
ATOM 2318 C C . SER A 1 291 ? -4.809 -2.544 -21.551 1.00 85.81 291 SER A C 1
ATOM 2320 O O . SER A 1 291 ? -5.645 -1.853 -20.958 1.00 85.81 291 SER A O 1
ATOM 2322 N N . TRP A 1 292 ? -4.328 -3.665 -21.010 1.00 87.62 292 TRP A N 1
ATOM 2323 C CA . TRP A 1 292 ? -4.758 -4.136 -19.691 1.00 87.62 292 TRP A CA 1
ATOM 2324 C C . TRP A 1 292 ? -4.380 -3.141 -18.580 1.00 87.62 292 TRP A C 1
ATOM 2326 O O . TRP A 1 292 ? -5.147 -2.978 -17.631 1.00 87.62 292 TRP A O 1
ATOM 2336 N N . GLU A 1 293 ? -3.259 -2.423 -18.726 1.00 90.56 293 GLU A N 1
ATOM 2337 C CA . GLU A 1 293 ? -2.838 -1.354 -17.820 1.00 90.56 293 GLU A CA 1
ATOM 2338 C C . GLU A 1 293 ? -3.867 -0.226 -17.779 1.00 90.56 293 GLU A C 1
ATOM 2340 O O . GLU A 1 293 ? -4.222 0.252 -16.703 1.00 90.56 293 GLU A O 1
ATOM 2345 N N . SER A 1 294 ? -4.388 0.171 -18.938 1.00 91.19 294 SER A N 1
ATOM 2346 C CA . SER A 1 294 ? -5.377 1.241 -19.057 1.00 91.19 294 SER A CA 1
ATOM 2347 C C . SER A 1 294 ? -6.711 0.854 -18.434 1.00 91.19 294 SER A C 1
ATOM 2349 O O . SER A 1 294 ? -7.286 1.640 -17.676 1.00 91.19 294 SER A O 1
ATOM 2351 N N . TRP A 1 295 ? -7.177 -0.379 -18.660 1.00 93.69 295 TRP A N 1
ATOM 2352 C CA . TRP A 1 295 ? -8.366 -0.910 -17.984 1.00 93.69 295 TRP A CA 1
ATOM 2353 C C . TRP A 1 295 ? -8.188 -0.958 -16.467 1.00 93.69 295 TRP A C 1
ATOM 2355 O O . TRP A 1 295 ? -9.073 -0.524 -15.728 1.00 93.69 295 TRP A O 1
ATOM 2365 N N . LEU A 1 296 ? -7.038 -1.448 -16.001 1.00 95.06 296 LEU A N 1
ATOM 2366 C CA . LEU A 1 296 ? -6.727 -1.552 -14.580 1.00 95.06 296 LEU A CA 1
ATOM 2367 C C . LEU A 1 296 ? -6.626 -0.172 -13.919 1.00 95.06 296 LEU A C 1
ATOM 2369 O O . LEU A 1 296 ? -7.171 0.022 -12.834 1.00 95.06 296 LEU A O 1
ATOM 2373 N N . PHE A 1 297 ? -5.993 0.795 -14.581 1.00 95.62 297 PHE A N 1
ATOM 2374 C CA . PHE A 1 297 ? -5.885 2.173 -14.111 1.00 95.62 297 PHE A CA 1
ATOM 2375 C C . PHE A 1 297 ? -7.255 2.860 -14.019 1.00 95.62 297 PHE A C 1
ATOM 2377 O O . PHE A 1 297 ? -7.579 3.479 -13.005 1.00 95.62 297 PHE A O 1
ATOM 2384 N N . MET A 1 298 ? -8.102 2.721 -15.044 1.00 95.69 298 MET A N 1
ATOM 2385 C CA . MET A 1 298 ? -9.461 3.276 -15.021 1.00 95.69 298 MET A CA 1
ATOM 2386 C C . MET A 1 298 ? -10.328 2.626 -13.940 1.00 95.69 298 MET A C 1
ATOM 2388 O O . MET A 1 298 ? -11.046 3.323 -13.221 1.00 95.69 298 MET A O 1
ATOM 2392 N N . PHE A 1 299 ? -10.248 1.300 -13.799 1.00 96.69 299 PHE A N 1
ATOM 2393 C CA . PHE A 1 299 ? -10.950 0.570 -12.747 1.00 96.69 299 PHE A CA 1
ATOM 2394 C C . PHE A 1 299 ? -10.488 1.010 -11.353 1.00 96.69 299 PHE A C 1
ATOM 2396 O O . PHE A 1 299 ? -11.314 1.256 -10.472 1.00 96.69 299 PHE A O 1
ATOM 2403 N N . GLU A 1 300 ? -9.181 1.177 -11.164 1.00 96.62 300 GLU A N 1
ATOM 2404 C CA . GLU A 1 300 ? -8.595 1.696 -9.933 1.00 96.62 300 GLU A CA 1
ATOM 2405 C C . GLU A 1 300 ? -9.127 3.095 -9.607 1.00 96.62 300 GLU A C 1
ATOM 2407 O O . GLU A 1 300 ? -9.670 3.287 -8.520 1.00 96.62 300 GLU A O 1
ATOM 2412 N N . LEU A 1 301 ? -9.059 4.054 -10.538 1.00 96.19 301 LEU A N 1
ATOM 2413 C CA . LEU A 1 301 ? -9.590 5.407 -10.326 1.00 96.19 301 LEU A CA 1
ATOM 2414 C C . LEU A 1 301 ? -11.093 5.403 -10.026 1.00 96.19 301 LEU A C 1
ATOM 2416 O O . LEU A 1 301 ? -11.571 6.177 -9.185 1.00 96.19 301 LEU A O 1
ATOM 2420 N N . PHE A 1 302 ? -11.841 4.520 -10.689 1.00 97.19 302 PHE A N 1
ATOM 2421 C CA . PHE A 1 302 ? -13.267 4.363 -10.454 1.00 97.19 302 PHE A CA 1
ATOM 2422 C C . PHE A 1 302 ? -13.554 3.903 -9.021 1.00 97.19 302 PHE A C 1
ATOM 2424 O O . PHE A 1 302 ? -14.348 4.532 -8.322 1.00 97.19 302 PHE A O 1
ATOM 2431 N N . VAL A 1 303 ? -12.889 2.844 -8.557 1.00 96.62 303 VAL A N 1
ATOM 2432 C CA . VAL A 1 303 ? -13.121 2.263 -7.227 1.00 96.62 303 VAL A CA 1
ATOM 2433 C C . VAL A 1 303 ? -12.515 3.113 -6.107 1.00 96.62 303 VAL A C 1
ATOM 2435 O O . VAL A 1 303 ? -13.151 3.288 -5.069 1.00 96.62 303 VAL A O 1
ATOM 2438 N N . ALA A 1 304 ? -11.315 3.662 -6.306 1.00 94.06 304 ALA A N 1
ATOM 2439 C CA . ALA A 1 304 ? -10.577 4.409 -5.288 1.00 94.06 304 ALA A CA 1
ATOM 2440 C C . ALA A 1 304 ? -11.137 5.812 -5.041 1.00 94.06 304 ALA A C 1
ATOM 2442 O O . ALA A 1 304 ? -11.117 6.283 -3.903 1.00 94.06 304 ALA A O 1
ATOM 2443 N N . ALA A 1 305 ? -11.640 6.478 -6.084 1.00 95.69 305 ALA A N 1
ATOM 2444 C CA . ALA A 1 305 ? -12.075 7.868 -5.993 1.00 95.69 305 ALA A CA 1
ATOM 2445 C C . ALA A 1 305 ? -13.515 8.072 -6.475 1.00 95.69 305 ALA A C 1
ATOM 2447 O O . ALA A 1 305 ? -14.364 8.494 -5.688 1.00 95.69 305 ALA A O 1
ATOM 2448 N N . LEU A 1 306 ? -13.819 7.773 -7.742 1.00 97.50 306 LEU A N 1
ATOM 2449 C CA . LEU A 1 306 ? -15.069 8.223 -8.367 1.00 97.50 306 LEU A CA 1
ATOM 2450 C C . LEU A 1 306 ? -16.324 7.627 -7.709 1.00 97.50 306 LEU A C 1
ATOM 2452 O O . LEU A 1 306 ? -17.242 8.361 -7.341 1.00 97.50 306 LEU A O 1
ATOM 2456 N N . LEU A 1 307 ? -16.366 6.310 -7.510 1.00 97.38 307 LEU A N 1
ATOM 2457 C CA . LEU A 1 307 ? -17.513 5.623 -6.922 1.00 97.38 307 LEU A CA 1
ATOM 2458 C C . LEU A 1 307 ? -17.748 6.020 -5.447 1.00 97.38 307 LEU A C 1
ATOM 2460 O O . LEU A 1 307 ? -18.884 6.376 -5.118 1.00 97.38 307 LEU A O 1
ATOM 2464 N N . PRO A 1 308 ? -16.735 6.056 -4.554 1.00 97.12 308 PRO A N 1
ATOM 2465 C CA . PRO A 1 308 ? -16.897 6.591 -3.199 1.00 97.12 308 PRO A CA 1
ATOM 2466 C C . PRO A 1 308 ? -17.434 8.028 -3.151 1.00 97.12 308 PRO A C 1
ATOM 2468 O O . PRO A 1 308 ? -18.288 8.333 -2.311 1.00 97.12 308 PRO A O 1
ATOM 2471 N N . ILE A 1 309 ? -16.984 8.901 -4.064 1.00 97.69 309 ILE A N 1
ATOM 2472 C CA . ILE A 1 309 ? -17.479 10.282 -4.180 1.00 97.69 309 ILE A CA 1
ATOM 2473 C C . ILE A 1 309 ? -18.963 10.282 -4.558 1.00 97.69 309 ILE A C 1
ATOM 2475 O O . ILE A 1 309 ? -19.770 10.917 -3.881 1.00 97.69 309 ILE A O 1
ATOM 2479 N N . ILE A 1 310 ? -19.355 9.534 -5.593 1.00 97.25 310 ILE A N 1
ATOM 2480 C CA . ILE A 1 310 ? -20.758 9.449 -6.028 1.00 97.25 310 ILE A CA 1
ATOM 2481 C C . ILE A 1 310 ? -21.648 8.962 -4.876 1.00 97.25 310 ILE A C 1
ATOM 2483 O O . ILE A 1 310 ? -22.675 9.574 -4.569 1.00 97.25 310 ILE A O 1
ATOM 2487 N N . LEU A 1 311 ? -21.235 7.896 -4.184 1.00 96.31 311 LEU A N 1
ATOM 2488 C CA . LEU A 1 311 ? -22.000 7.311 -3.082 1.00 96.31 311 LEU A CA 1
ATOM 2489 C C . LEU A 1 311 ? -22.171 8.274 -1.899 1.00 96.31 311 LEU A C 1
ATOM 2491 O O . LEU A 1 311 ? -23.215 8.287 -1.252 1.00 96.31 311 LEU A O 1
ATOM 2495 N N . THR A 1 312 ? -21.178 9.102 -1.594 1.00 94.31 312 THR A N 1
ATOM 2496 C CA . THR A 1 312 ? -21.256 10.059 -0.480 1.00 94.31 312 THR A CA 1
ATOM 2497 C C . THR A 1 312 ? -21.937 11.377 -0.851 1.00 94.31 312 THR A C 1
ATOM 2499 O O . THR A 1 312 ? -22.540 12.014 0.017 1.00 94.31 312 THR A O 1
ATOM 2502 N N . VAL A 1 313 ? -21.901 11.804 -2.113 1.00 93.44 313 VAL A N 1
ATOM 2503 C CA . VAL A 1 313 ? -22.651 12.985 -2.571 1.00 93.44 313 VAL A CA 1
ATOM 2504 C C . VAL A 1 313 ? -24.154 12.752 -2.419 1.00 93.44 313 VAL A C 1
ATOM 2506 O O . VAL A 1 313 ? -24.871 13.652 -1.979 1.00 93.44 313 VAL A O 1
ATOM 2509 N N . ILE A 1 314 ? -24.628 11.529 -2.682 1.00 94.81 314 ILE A N 1
ATOM 2510 C CA . ILE A 1 314 ? -26.037 11.156 -2.535 1.00 94.81 314 ILE A CA 1
ATOM 2511 C C . ILE A 1 314 ? -26.435 11.169 -1.042 1.00 94.81 314 ILE A C 1
ATOM 2513 O O . ILE A 1 314 ? -26.029 10.284 -0.279 1.00 94.81 314 ILE A O 1
ATOM 2517 N N . PRO A 1 315 ? -27.302 12.102 -0.584 1.00 89.38 315 PRO A N 1
ATOM 2518 C CA . PRO A 1 315 ? -27.605 12.257 0.843 1.00 89.38 315 PRO A CA 1
ATOM 2519 C C . PRO A 1 315 ? -28.232 11.012 1.477 1.00 89.38 315 PRO A C 1
ATOM 2521 O O . PRO A 1 315 ? -27.995 10.732 2.652 1.00 89.38 315 PRO A O 1
ATOM 2524 N N . ARG A 1 316 ? -29.014 10.254 0.696 1.00 90.38 316 ARG A N 1
ATOM 2525 C CA . ARG A 1 316 ? -29.664 9.009 1.129 1.00 90.38 316 ARG A CA 1
ATOM 2526 C C . ARG A 1 316 ? -28.648 7.907 1.439 1.00 90.38 316 ARG A C 1
ATOM 2528 O O . ARG A 1 316 ? -28.825 7.175 2.407 1.00 90.38 316 ARG A O 1
ATOM 2535 N N . VAL A 1 317 ? -27.582 7.813 0.646 1.00 91.75 317 VAL A N 1
ATOM 2536 C CA . VAL A 1 317 ? -26.528 6.803 0.806 1.00 91.75 317 VAL A CA 1
ATOM 2537 C C . VAL A 1 317 ? -25.576 7.217 1.927 1.00 91.75 317 VAL A C 1
ATOM 2539 O O . VAL A 1 317 ? -25.344 6.431 2.842 1.00 91.75 317 VAL A O 1
ATOM 2542 N N . ARG A 1 318 ? -25.123 8.478 1.948 1.00 91.81 318 ARG A N 1
ATOM 2543 C CA . ARG A 1 318 ? -24.214 9.002 2.984 1.00 91.81 318 ARG A CA 1
ATOM 2544 C C . ARG A 1 318 ? -24.789 8.967 4.402 1.00 91.81 318 ARG A C 1
ATOM 2546 O O . ARG A 1 318 ? -24.039 8.866 5.367 1.00 91.81 318 ARG A O 1
ATOM 2553 N N . ARG A 1 319 ? -26.111 9.089 4.554 1.00 88.00 319 ARG A N 1
ATOM 2554 C CA . ARG A 1 319 ? -26.787 9.019 5.866 1.00 88.00 319 ARG A CA 1
ATOM 2555 C C . ARG A 1 319 ? -27.120 7.587 6.298 1.00 88.00 319 ARG A C 1
ATOM 2557 O O . ARG A 1 319 ? -27.481 7.383 7.453 1.00 88.00 319 ARG A O 1
ATOM 2564 N N . SER A 1 320 ? -26.992 6.611 5.401 1.00 89.75 320 SER A N 1
ATOM 2565 C CA . SER A 1 320 ? -27.202 5.193 5.691 1.00 89.75 320 SER A CA 1
ATOM 2566 C C . SER A 1 320 ? -25.903 4.550 6.191 1.00 89.75 320 SER A C 1
ATOM 2568 O O . SER A 1 320 ? -24.873 4.712 5.536 1.00 89.75 320 SER A O 1
ATOM 2570 N N . PRO A 1 321 ? -25.919 3.762 7.286 1.00 90.31 321 PRO A N 1
ATOM 2571 C CA . PRO A 1 321 ? -24.739 3.018 7.731 1.00 90.31 321 PRO A CA 1
ATOM 2572 C C . PRO A 1 321 ? -24.195 2.060 6.663 1.00 90.31 321 PRO A C 1
ATOM 2574 O O . PRO A 1 321 ? -22.986 1.960 6.484 1.00 90.31 321 PRO A O 1
ATOM 2577 N N . ALA A 1 322 ? -25.072 1.381 5.916 1.00 91.50 322 ALA A N 1
ATOM 2578 C CA . ALA A 1 322 ? -24.652 0.453 4.865 1.00 91.50 322 ALA A CA 1
ATOM 2579 C C . ALA A 1 322 ? -24.080 1.195 3.650 1.00 91.50 322 ALA A C 1
ATOM 2581 O O . ALA A 1 322 ? -23.055 0.793 3.106 1.00 91.50 322 ALA A O 1
ATOM 2582 N N . GLY A 1 323 ? -24.718 2.301 3.254 1.00 93.50 323 GLY A N 1
ATOM 2583 C CA . GLY A 1 323 ? -24.272 3.116 2.125 1.00 93.50 323 GLY A CA 1
ATOM 2584 C C . GLY A 1 323 ? -22.919 3.770 2.389 1.00 93.50 323 GLY A C 1
ATOM 2585 O O . GLY A 1 323 ? -21.983 3.601 1.610 1.00 93.50 323 GLY A O 1
ATOM 2586 N N . LEU A 1 324 ? -22.792 4.447 3.532 1.00 95.50 324 LEU A N 1
ATOM 2587 C CA . LEU A 1 324 ? -21.540 5.069 3.951 1.00 95.50 324 LEU A CA 1
ATOM 2588 C C . LEU A 1 324 ? -20.443 4.029 4.217 1.00 95.50 324 LEU A C 1
ATOM 2590 O O . LEU A 1 324 ? -19.306 4.241 3.812 1.00 95.50 324 LEU A O 1
ATOM 2594 N N . GLY A 1 325 ? -20.777 2.897 4.846 1.00 96.12 325 GLY A N 1
ATOM 2595 C CA . GLY A 1 325 ? -19.832 1.800 5.068 1.00 96.12 325 GLY A CA 1
ATOM 2596 C C . GLY A 1 325 ? -19.303 1.197 3.765 1.00 96.12 325 GLY A C 1
ATOM 2597 O O . GLY A 1 325 ? -18.118 0.895 3.677 1.00 96.12 325 GLY A O 1
ATOM 2598 N N . THR A 1 326 ? -20.149 1.087 2.736 1.00 96.81 326 THR A N 1
ATOM 2599 C CA . THR A 1 326 ? -19.743 0.604 1.406 1.00 96.81 326 THR A CA 1
ATOM 2600 C C . THR A 1 326 ? -18.833 1.609 0.704 1.00 96.81 326 THR A C 1
ATOM 2602 O O . THR A 1 326 ? -17.783 1.224 0.202 1.00 96.81 326 THR A O 1
ATOM 2605 N N . ALA A 1 327 ? -19.183 2.900 0.717 1.00 97.50 327 ALA A N 1
ATOM 2606 C CA . ALA A 1 327 ? -18.334 3.951 0.150 1.00 97.50 327 ALA A CA 1
ATOM 2607 C C . ALA A 1 327 ? -16.956 4.000 0.830 1.00 97.50 327 ALA A C 1
ATOM 2609 O O . ALA A 1 327 ? -15.929 4.094 0.163 1.00 97.50 327 ALA A O 1
ATOM 2610 N N . ALA A 1 328 ? -16.949 3.879 2.159 1.00 97.62 328 ALA A N 1
ATOM 2611 C CA . ALA A 1 328 ? -15.740 3.844 2.962 1.00 97.62 328 ALA A CA 1
ATOM 2612 C C . ALA A 1 328 ? -14.856 2.628 2.637 1.00 97.62 328 ALA A C 1
ATOM 2614 O O . ALA A 1 328 ? -13.657 2.782 2.422 1.00 97.62 328 ALA A O 1
ATOM 2615 N N . PHE A 1 329 ? -15.452 1.435 2.536 1.00 97.31 329 PHE A N 1
ATOM 2616 C CA . PHE A 1 329 ? -14.743 0.220 2.135 1.00 97.31 329 PHE A CA 1
ATOM 2617 C C . PHE A 1 329 ? -14.139 0.343 0.733 1.00 97.31 329 PHE A C 1
ATOM 2619 O O . PHE A 1 329 ? -12.968 0.026 0.556 1.00 97.31 329 PHE A O 1
ATOM 2626 N N . LEU A 1 330 ? -14.908 0.835 -0.244 1.00 97.75 330 LEU A N 1
ATOM 2627 C CA . LEU A 1 330 ? -14.446 0.998 -1.625 1.00 97.75 330 LEU A CA 1
ATOM 2628 C C . LEU A 1 330 ? -13.266 1.968 -1.726 1.00 97.75 330 LEU A C 1
ATOM 2630 O O . LEU A 1 330 ? -12.287 1.643 -2.385 1.00 97.75 330 LEU A O 1
ATOM 2634 N N . ALA A 1 331 ? -13.311 3.103 -1.022 1.00 97.44 331 ALA A N 1
ATOM 2635 C CA . ALA A 1 331 ? -12.199 4.053 -1.000 1.00 97.44 331 ALA A CA 1
ATOM 2636 C C . ALA A 1 331 ? -10.928 3.445 -0.384 1.00 97.44 331 ALA A C 1
ATOM 2638 O O . ALA A 1 331 ? -9.838 3.595 -0.933 1.00 97.44 331 ALA A O 1
ATOM 2639 N N . SER A 1 332 ? -11.053 2.730 0.740 1.00 96.38 332 SER A N 1
ATOM 2640 C CA . SER A 1 332 ? -9.910 2.051 1.360 1.00 96.38 332 SER A CA 1
ATOM 2641 C C . SER A 1 332 ? -9.371 0.923 0.474 1.00 96.38 332 SER A C 1
ATOM 2643 O O . SER A 1 332 ? -8.165 0.831 0.277 1.00 96.38 332 SER A O 1
ATOM 2645 N N . PHE A 1 333 ? -10.241 0.094 -0.107 1.00 96.38 333 PHE A N 1
ATOM 2646 C CA . PHE A 1 333 ? -9.852 -0.992 -1.009 1.00 96.38 333 PHE A CA 1
ATOM 2647 C C . PHE A 1 333 ? -9.203 -0.469 -2.295 1.00 96.38 333 PHE A C 1
ATOM 2649 O O . PHE A 1 333 ? -8.158 -0.966 -2.706 1.00 96.38 333 PHE A O 1
ATOM 2656 N N . GLY A 1 334 ? -9.773 0.573 -2.897 1.00 96.62 334 GLY A N 1
ATOM 2657 C CA . GLY A 1 334 ? -9.206 1.218 -4.072 1.00 96.62 334 GLY A CA 1
ATOM 2658 C C . GLY A 1 334 ? -7.844 1.857 -3.794 1.00 96.62 334 GLY A C 1
ATOM 2659 O O . GLY A 1 334 ? -6.979 1.811 -4.660 1.00 96.62 334 GLY A O 1
ATOM 2660 N N . LEU A 1 335 ? -7.586 2.353 -2.574 1.00 96.62 335 LEU A N 1
ATOM 2661 C CA . LEU A 1 335 ? -6.231 2.751 -2.179 1.00 96.62 335 LEU A CA 1
ATOM 2662 C C . LEU A 1 335 ? -5.268 1.555 -2.158 1.00 96.62 335 LEU A C 1
ATOM 2664 O O . LEU A 1 335 ? -4.148 1.687 -2.647 1.00 96.62 335 LEU A O 1
ATOM 2668 N N . VAL A 1 336 ? -5.670 0.399 -1.607 1.00 96.38 336 VAL A N 1
ATOM 2669 C CA . VAL A 1 336 ? -4.826 -0.814 -1.667 1.00 96.38 336 VAL A CA 1
ATOM 2670 C C . VAL A 1 336 ? -4.505 -1.137 -3.115 1.00 96.38 336 VAL A C 1
ATOM 2672 O O . VAL A 1 336 ? -3.337 -1.314 -3.446 1.00 96.38 336 VAL A O 1
ATOM 2675 N N . LEU A 1 337 ? -5.523 -1.149 -3.976 1.00 96.50 337 LEU A N 1
ATOM 2676 C CA . LEU A 1 337 ? -5.356 -1.411 -5.399 1.00 96.50 337 LEU A CA 1
ATOM 2677 C C . LEU A 1 337 ? -4.397 -0.407 -6.052 1.00 96.50 337 LEU A C 1
ATOM 2679 O O . LEU A 1 337 ? -3.493 -0.832 -6.758 1.00 96.50 337 LEU A O 1
ATOM 2683 N N . ASN A 1 338 ? -4.501 0.889 -5.737 1.00 96.56 338 ASN A N 1
ATOM 2684 C CA . ASN A 1 338 ? -3.538 1.895 -6.191 1.00 96.56 338 ASN A CA 1
ATOM 2685 C C . ASN A 1 338 ? -2.100 1.540 -5.790 1.00 96.56 338 ASN A C 1
ATOM 2687 O O . ASN A 1 338 ? -1.198 1.607 -6.621 1.00 96.56 338 ASN A O 1
ATOM 2691 N N . ARG A 1 339 ? -1.861 1.137 -4.535 1.00 96.19 339 ARG A N 1
ATOM 2692 C CA . ARG A 1 339 ? -0.505 0.760 -4.096 1.00 96.19 339 ARG A CA 1
ATOM 2693 C C . ARG A 1 339 ? -0.015 -0.506 -4.778 1.00 96.19 339 ARG A C 1
ATOM 2695 O O . ARG A 1 339 ? 1.158 -0.569 -5.119 1.00 96.19 339 ARG A O 1
ATOM 2702 N N . MET A 1 340 ? -0.900 -1.470 -5.009 1.00 94.94 340 MET A N 1
ATOM 2703 C CA . MET A 1 340 ? -0.587 -2.685 -5.762 1.00 94.94 340 MET A CA 1
ATOM 2704 C C . MET A 1 340 ? -0.242 -2.368 -7.219 1.00 94.94 340 MET A C 1
ATOM 2706 O O . MET A 1 340 ? 0.723 -2.912 -7.751 1.00 94.94 340 MET A O 1
ATOM 2710 N N . ASN A 1 341 ? -0.963 -1.438 -7.843 1.00 95.00 341 ASN A N 1
ATOM 2711 C CA . ASN A 1 341 ? -0.679 -1.008 -9.203 1.00 95.00 341 ASN A CA 1
ATOM 2712 C C . ASN A 1 341 ? 0.665 -0.268 -9.287 1.00 95.00 341 ASN A C 1
ATOM 2714 O O . ASN A 1 341 ? 1.507 -0.635 -10.098 1.00 95.00 341 ASN A O 1
ATOM 2718 N N . VAL A 1 342 ? 0.926 0.696 -8.400 1.00 94.81 342 VAL A N 1
ATOM 2719 C CA . VAL A 1 342 ? 2.201 1.441 -8.378 1.00 94.81 342 VAL A CA 1
ATOM 2720 C C . VAL A 1 342 ? 3.388 0.559 -7.965 1.00 94.81 342 VAL A C 1
ATOM 2722 O O . VAL A 1 342 ? 4.506 0.785 -8.415 1.00 94.81 342 VAL A O 1
ATOM 2725 N N . GLY A 1 343 ? 3.170 -0.428 -7.092 1.00 91.94 343 GLY A N 1
ATOM 2726 C CA . GLY A 1 343 ? 4.234 -1.237 -6.494 1.00 91.94 343 GLY A CA 1
ATOM 2727 C C . GLY A 1 343 ? 4.528 -2.566 -7.187 1.00 91.94 343 GLY A C 1
ATOM 2728 O O . GLY A 1 343 ? 5.594 -3.122 -6.943 1.00 91.94 343 GLY A O 1
ATOM 2729 N N . ILE A 1 344 ? 3.604 -3.090 -7.999 1.00 92.25 344 ILE A N 1
ATOM 2730 C CA . ILE A 1 344 ? 3.725 -4.411 -8.637 1.00 92.25 344 ILE A CA 1
ATOM 2731 C C . ILE A 1 344 ? 3.274 -4.346 -10.094 1.00 92.25 344 ILE A C 1
ATOM 2733 O O . ILE A 1 344 ? 4.087 -4.522 -10.997 1.00 92.25 344 ILE A O 1
ATOM 2737 N N . PHE A 1 345 ? 1.987 -4.092 -10.339 1.00 91.62 345 PHE A N 1
ATOM 2738 C CA . PHE A 1 345 ? 1.414 -4.306 -11.672 1.00 91.62 345 PHE A CA 1
ATOM 2739 C C . PHE A 1 345 ? 1.962 -3.329 -12.719 1.00 91.62 345 PHE A C 1
ATOM 2741 O O . PHE A 1 345 ? 2.185 -3.712 -13.862 1.00 91.62 345 PHE A O 1
ATOM 2748 N N . GLY A 1 346 ? 2.288 -2.100 -12.320 1.00 89.12 346 GLY A N 1
ATOM 2749 C CA . GLY A 1 346 ? 2.891 -1.091 -13.188 1.00 89.12 346 GLY A CA 1
ATOM 2750 C C . GLY A 1 346 ? 4.300 -1.433 -13.686 1.00 89.12 346 GLY A C 1
ATOM 2751 O O . GLY A 1 346 ? 4.804 -0.707 -14.537 1.00 89.12 346 GLY A O 1
ATOM 2752 N N . TYR A 1 347 ? 4.921 -2.510 -13.191 1.00 87.31 347 TYR A N 1
ATOM 2753 C CA . TYR A 1 347 ? 6.227 -3.002 -13.642 1.00 87.31 347 TYR A CA 1
ATOM 2754 C C . TYR A 1 347 ? 6.140 -4.171 -14.630 1.00 87.31 347 TYR A C 1
ATOM 2756 O O . TYR A 1 347 ? 7.144 -4.512 -15.246 1.00 87.31 347 TYR A O 1
ATOM 2764 N N . PHE A 1 348 ? 4.966 -4.782 -14.824 1.00 84.31 348 PHE A N 1
ATOM 2765 C CA . PHE A 1 348 ? 4.836 -6.013 -15.621 1.00 84.31 348 PHE A CA 1
ATOM 2766 C C . PHE A 1 348 ? 5.245 -5.839 -17.087 1.00 84.31 348 PHE A C 1
ATOM 2768 O O . PHE A 1 348 ? 5.784 -6.765 -17.689 1.00 84.31 348 PHE A O 1
ATOM 2775 N N . HIS A 1 349 ? 5.026 -4.651 -17.656 1.00 75.56 349 HIS A N 1
ATOM 2776 C CA . HIS A 1 349 ? 5.481 -4.337 -19.010 1.00 75.56 349 HIS A CA 1
ATOM 2777 C C . HIS A 1 349 ? 7.018 -4.312 -19.117 1.00 75.56 349 HIS A C 1
ATOM 2779 O O . HIS A 1 349 ? 7.571 -4.728 -20.131 1.00 75.56 349 HIS A O 1
ATOM 2785 N N . ASP A 1 350 ? 7.716 -3.837 -18.082 1.00 74.00 350 ASP A N 1
ATOM 2786 C CA . ASP A 1 350 ? 9.183 -3.763 -18.048 1.00 74.00 350 ASP A CA 1
ATOM 2787 C C . ASP A 1 350 ? 9.825 -5.131 -17.776 1.00 74.00 350 ASP A C 1
ATOM 2789 O O . ASP A 1 350 ? 10.829 -5.476 -18.395 1.00 74.00 350 ASP A O 1
ATOM 2793 N N . THR A 1 351 ? 9.233 -5.940 -16.893 1.00 66.81 351 THR A N 1
ATOM 2794 C CA . THR A 1 351 ? 9.813 -7.234 -16.500 1.00 66.81 351 THR A CA 1
ATOM 2795 C C . THR A 1 351 ? 9.581 -8.352 -17.506 1.00 66.81 351 THR A C 1
ATOM 2797 O O . THR A 1 351 ? 10.206 -9.398 -17.392 1.00 66.81 351 THR A O 1
ATOM 2800 N N . ALA A 1 352 ? 8.679 -8.178 -18.480 1.00 64.25 352 ALA A N 1
ATOM 2801 C CA . ALA A 1 352 ? 8.275 -9.181 -19.479 1.00 64.25 352 ALA A CA 1
ATOM 2802 C C . ALA A 1 352 ? 7.725 -10.516 -18.915 1.00 64.25 352 ALA A C 1
ATOM 2804 O O . ALA A 1 352 ? 7.173 -11.319 -19.666 1.00 64.25 352 ALA A O 1
ATOM 2805 N N . GLN A 1 353 ? 7.832 -10.747 -17.605 1.00 68.00 353 GLN A N 1
ATOM 2806 C CA . GLN A 1 353 ? 7.285 -11.874 -16.864 1.00 68.00 353 GLN A CA 1
ATOM 2807 C C . GLN A 1 353 ? 6.358 -11.352 -15.757 1.00 68.00 353 GLN A C 1
ATOM 2809 O O . GLN A 1 353 ? 6.781 -10.515 -14.948 1.00 68.00 353 GLN A O 1
ATOM 2814 N N . PRO A 1 354 ? 5.100 -11.825 -15.694 1.00 75.81 354 PRO A N 1
ATOM 2815 C CA . PRO A 1 354 ? 4.183 -11.444 -14.633 1.00 75.81 354 PRO A CA 1
ATOM 2816 C C . PRO A 1 354 ? 4.603 -12.087 -13.307 1.00 75.81 354 PRO A C 1
ATOM 2818 O O . PRO A 1 354 ? 4.859 -13.288 -13.227 1.00 75.81 354 PRO A O 1
ATOM 2821 N N . TYR A 1 355 ? 4.628 -11.290 -12.241 1.00 86.19 355 TYR A N 1
ATOM 2822 C CA . TYR A 1 355 ? 4.853 -11.783 -10.884 1.00 86.19 355 TYR A CA 1
ATOM 2823 C C . TYR A 1 355 ? 3.543 -12.320 -10.292 1.00 86.19 355 TYR A C 1
ATOM 2825 O O . TYR A 1 355 ? 2.524 -11.622 -10.272 1.00 86.19 355 TYR A O 1
ATOM 2833 N N . PHE A 1 356 ? 3.577 -13.548 -9.770 1.00 89.12 356 PHE A N 1
ATOM 2834 C CA . PHE A 1 356 ? 2.461 -14.142 -9.039 1.00 89.12 356 PHE A CA 1
ATOM 2835 C C . PHE A 1 356 ? 2.898 -14.535 -7.621 1.00 89.12 356 PHE A C 1
ATOM 2837 O O . PHE A 1 356 ? 3.832 -15.323 -7.494 1.00 89.12 356 PHE A O 1
ATOM 2844 N N . PRO A 1 357 ? 2.241 -14.039 -6.556 1.00 90.81 357 PRO A N 1
ATOM 2845 C CA . PRO A 1 357 ? 2.695 -14.272 -5.189 1.00 90.81 357 PRO A CA 1
ATOM 2846 C C . PRO A 1 357 ? 2.627 -15.745 -4.786 1.00 90.81 357 PRO A C 1
ATOM 2848 O O . PRO A 1 357 ? 1.647 -16.442 -5.064 1.00 90.81 357 PRO A O 1
ATOM 2851 N N . SER A 1 358 ? 3.635 -16.197 -4.047 1.00 90.25 358 SER A N 1
ATOM 2852 C CA . SER A 1 358 ? 3.649 -17.520 -3.425 1.00 90.25 358 SER A CA 1
ATOM 2853 C C . SER A 1 358 ? 2.568 -17.665 -2.341 1.00 90.25 358 SER A C 1
ATOM 2855 O O . SER A 1 358 ? 2.052 -16.687 -1.789 1.00 90.25 358 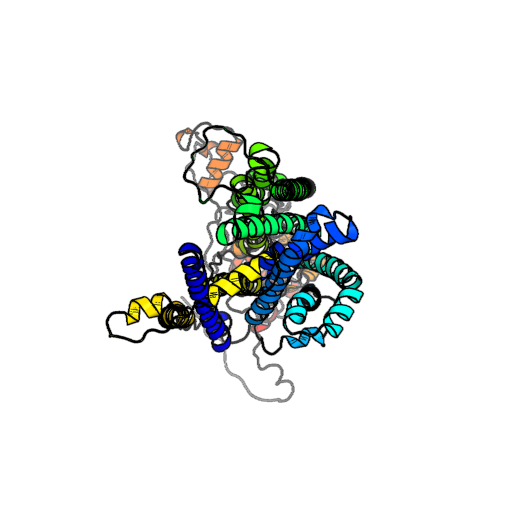SER A O 1
ATOM 2857 N N . LEU A 1 359 ? 2.244 -18.909 -1.971 1.00 90.88 359 LEU A N 1
ATOM 2858 C CA . LEU A 1 359 ? 1.302 -19.179 -0.878 1.00 90.88 359 LEU A CA 1
ATOM 2859 C C . LEU A 1 359 ? 1.790 -18.622 0.468 1.00 90.88 359 LEU A C 1
ATOM 2861 O O . LEU A 1 359 ? 0.974 -18.156 1.261 1.00 90.88 359 LEU A O 1
ATOM 2865 N N . ALA A 1 360 ? 3.102 -18.634 0.716 1.00 90.50 360 ALA A N 1
ATOM 2866 C CA . ALA A 1 360 ? 3.680 -18.075 1.934 1.00 90.50 360 ALA A CA 1
ATOM 2867 C C . ALA A 1 360 ? 3.550 -16.543 1.978 1.00 90.50 360 ALA A C 1
ATOM 2869 O O . ALA A 1 360 ? 3.250 -15.996 3.039 1.00 90.50 360 ALA A O 1
ATOM 2870 N N . GLU A 1 361 ? 3.671 -15.850 0.839 1.00 91.56 361 GLU A N 1
ATOM 2871 C CA . GLU A 1 361 ? 3.392 -14.410 0.754 1.00 91.56 361 GLU A CA 1
ATOM 2872 C C . GLU A 1 361 ? 1.929 -14.103 1.093 1.00 91.56 361 GLU A C 1
ATOM 2874 O O . GLU A 1 361 ? 1.668 -13.233 1.921 1.00 91.56 361 GLU A O 1
ATOM 2879 N N . TRP A 1 362 ? 0.971 -14.865 0.550 1.00 92.81 362 TRP A N 1
ATOM 2880 C CA . TRP A 1 362 ? -0.444 -14.742 0.929 1.00 92.81 362 TRP A CA 1
ATOM 2881 C C . TRP A 1 362 ? -0.681 -15.026 2.415 1.00 92.81 362 TRP A C 1
ATOM 2883 O O . TRP A 1 362 ? -1.399 -14.275 3.083 1.00 92.81 362 TRP A O 1
ATOM 2893 N N . GLY A 1 363 ? -0.069 -16.094 2.934 1.00 92.44 363 GLY A N 1
ATOM 2894 C CA . GLY A 1 363 ? -0.158 -16.501 4.333 1.00 92.44 363 GLY A CA 1
ATOM 2895 C C . GLY A 1 363 ? 0.335 -15.413 5.282 1.00 92.44 363 GLY A C 1
ATOM 2896 O O . GLY A 1 363 ? -0.386 -15.039 6.210 1.00 92.44 363 GLY A O 1
ATOM 2897 N N . LEU A 1 364 ? 1.521 -14.855 5.017 1.00 92.00 364 LEU A N 1
ATOM 2898 C CA . LEU A 1 364 ? 2.076 -13.754 5.801 1.00 92.00 364 LEU A CA 1
ATOM 2899 C C . LEU A 1 364 ? 1.209 -12.497 5.672 1.00 92.00 364 LEU A C 1
ATOM 2901 O O . LEU A 1 364 ? 0.852 -11.893 6.683 1.00 92.00 364 LEU A O 1
ATOM 2905 N N . SER A 1 365 ? 0.812 -12.125 4.454 1.00 93.00 365 SER A N 1
ATOM 2906 C CA . SER A 1 365 ? 0.055 -10.899 4.219 1.00 93.00 365 SER A CA 1
ATOM 2907 C C . SER A 1 365 ? -1.295 -10.863 4.913 1.00 93.00 365 SER A C 1
ATOM 2909 O O . SER A 1 365 ? -1.584 -9.927 5.666 1.00 93.00 365 SER A O 1
ATOM 2911 N N . LEU A 1 366 ? -2.119 -11.885 4.678 1.00 94.25 366 LEU A N 1
ATOM 2912 C CA . LEU A 1 366 ? -3.448 -11.982 5.270 1.00 94.25 366 LEU A CA 1
ATOM 2913 C C . LEU A 1 366 ? -3.360 -12.208 6.779 1.00 94.25 366 LEU A C 1
ATOM 2915 O O . LEU A 1 366 ? -4.152 -11.643 7.534 1.00 94.25 366 LEU A O 1
ATOM 2919 N N . GLY A 1 367 ? -2.383 -12.992 7.235 1.00 93.69 367 GLY A N 1
ATOM 2920 C CA . GLY A 1 367 ? -2.229 -13.288 8.651 1.00 93.69 367 GLY A CA 1
ATOM 2921 C C . GLY A 1 367 ? -1.709 -12.116 9.481 1.00 93.69 367 GLY A C 1
ATOM 2922 O O . GLY A 1 367 ? -2.160 -11.954 10.611 1.00 93.69 367 GLY A O 1
ATOM 2923 N N . VAL A 1 368 ? -0.867 -11.231 8.934 1.00 93.38 368 VAL A N 1
ATOM 2924 C CA . VAL A 1 368 ? -0.480 -9.979 9.615 1.00 93.38 368 VAL A CA 1
ATOM 2925 C C . VAL A 1 368 ? -1.689 -9.050 9.783 1.00 93.38 368 VAL A C 1
ATOM 2927 O O . VAL A 1 368 ? -1.894 -8.504 10.869 1.00 93.38 368 VAL A O 1
ATOM 2930 N N . ILE A 1 369 ? -2.537 -8.915 8.754 1.00 93.31 369 ILE A N 1
ATOM 2931 C CA . ILE A 1 369 ? -3.797 -8.154 8.851 1.00 93.31 369 ILE A CA 1
ATOM 2932 C C . ILE A 1 369 ? -4.722 -8.798 9.894 1.00 93.31 369 ILE A C 1
ATOM 2934 O O . ILE A 1 369 ? -5.314 -8.101 10.722 1.00 93.31 369 ILE A O 1
ATOM 2938 N N . ALA A 1 370 ? -4.817 -10.130 9.897 1.00 94.81 370 ALA A N 1
ATOM 2939 C CA . ALA A 1 370 ? -5.641 -10.862 10.847 1.00 94.81 370 ALA A CA 1
ATOM 2940 C C . ALA A 1 370 ? -5.150 -10.714 12.295 1.00 94.81 370 ALA A C 1
ATOM 2942 O O . ALA A 1 370 ? -5.955 -10.476 13.197 1.00 94.81 370 ALA A O 1
ATOM 2943 N N . ALA A 1 371 ? -3.836 -10.777 12.517 1.00 93.62 371 ALA A N 1
ATOM 2944 C CA . ALA A 1 371 ? -3.214 -10.548 13.815 1.00 93.62 371 ALA A CA 1
ATOM 2945 C C . ALA A 1 371 ? -3.469 -9.116 14.310 1.00 93.62 371 ALA A C 1
ATOM 2947 O O . ALA A 1 371 ? -3.890 -8.929 15.451 1.00 93.62 371 ALA A O 1
ATOM 2948 N N . ALA A 1 372 ? -3.312 -8.107 13.446 1.00 94.00 372 ALA A N 1
ATOM 2949 C CA . ALA A 1 372 ? -3.643 -6.724 13.785 1.00 94.00 372 ALA A CA 1
ATOM 2950 C C . ALA A 1 372 ? -5.128 -6.571 14.165 1.00 94.00 372 ALA A C 1
ATOM 2952 O O . ALA A 1 372 ? -5.444 -5.932 15.169 1.00 94.00 372 ALA A O 1
ATOM 2953 N N . ALA A 1 373 ? -6.044 -7.214 13.433 1.00 93.94 373 ALA A N 1
ATOM 2954 C CA . ALA A 1 373 ? -7.470 -7.217 13.758 1.00 93.94 373 ALA A CA 1
ATOM 2955 C C . ALA A 1 373 ? -7.780 -7.924 15.093 1.00 93.94 373 ALA A C 1
ATOM 2957 O O . ALA A 1 373 ? -8.615 -7.441 15.859 1.00 93.94 373 ALA A O 1
ATOM 2958 N N . LEU A 1 374 ? -7.096 -9.026 15.420 1.00 92.94 374 LEU A N 1
ATOM 2959 C CA . LEU A 1 374 ? -7.224 -9.696 16.720 1.00 92.94 374 LEU A CA 1
ATOM 2960 C C . LEU A 1 374 ? -6.756 -8.803 17.868 1.00 92.94 374 LEU A C 1
ATOM 2962 O O . LEU A 1 374 ? -7.465 -8.675 18.866 1.00 92.94 374 LEU A O 1
ATOM 2966 N N . VAL A 1 375 ? -5.598 -8.153 17.720 1.00 92.75 375 VAL A N 1
ATOM 2967 C CA . VAL A 1 375 ? -5.080 -7.212 18.723 1.00 92.75 375 VAL A CA 1
ATOM 2968 C C . VAL A 1 375 ? -6.020 -6.012 18.863 1.00 92.75 375 VAL A C 1
ATOM 2970 O O . VAL A 1 375 ? -6.319 -5.600 19.982 1.00 92.75 375 VAL A O 1
ATOM 2973 N N . PHE A 1 376 ? -6.566 -5.495 17.758 1.00 92.81 376 PHE A N 1
ATOM 2974 C CA . PHE A 1 376 ? -7.586 -4.445 17.778 1.00 92.81 376 PHE A CA 1
ATOM 2975 C C . PHE A 1 376 ? -8.820 -4.856 18.588 1.00 92.81 376 PHE A C 1
ATOM 2977 O O . PHE A 1 376 ? -9.274 -4.099 19.450 1.00 92.81 376 PHE A O 1
ATOM 2984 N N . MET A 1 377 ? -9.365 -6.049 18.324 1.00 89.50 377 MET A N 1
ATOM 2985 C CA . MET A 1 377 ? -10.528 -6.578 19.043 1.00 89.50 377 MET A CA 1
ATOM 2986 C C . MET A 1 377 ? -10.216 -6.773 20.524 1.00 89.50 377 MET A C 1
ATOM 2988 O O . MET A 1 377 ? -10.997 -6.344 21.370 1.00 89.50 377 MET A O 1
ATOM 2992 N N . PHE A 1 378 ? -9.054 -7.349 20.841 1.00 88.19 378 PHE A N 1
ATOM 2993 C CA . PHE A 1 378 ? -8.598 -7.527 22.215 1.00 88.19 378 PHE A CA 1
ATOM 2994 C C . PHE A 1 378 ? -8.509 -6.186 22.950 1.00 88.19 378 PHE A C 1
ATOM 2996 O O . PHE A 1 378 ? -9.119 -6.026 24.003 1.00 88.19 378 PHE A O 1
ATOM 3003 N N . ILE A 1 379 ? -7.828 -5.187 22.379 1.00 88.25 379 ILE A N 1
ATOM 3004 C CA . ILE A 1 379 ? -7.689 -3.867 23.008 1.00 88.25 379 ILE A CA 1
ATOM 3005 C C . ILE A 1 379 ? -9.057 -3.182 23.154 1.00 88.25 379 ILE A C 1
ATOM 3007 O O . ILE A 1 379 ? -9.348 -2.607 24.200 1.00 88.25 379 ILE A O 1
ATOM 3011 N N . SER A 1 380 ? -9.931 -3.279 22.153 1.00 86.50 380 SER A N 1
ATOM 3012 C CA . SER A 1 380 ? -11.267 -2.664 22.196 1.00 86.50 380 SER A CA 1
ATOM 3013 C C . SER A 1 380 ? -12.204 -3.308 23.227 1.00 86.50 380 SER A C 1
ATOM 3015 O O . SER A 1 380 ? -13.108 -2.653 23.746 1.00 86.50 380 SER A O 1
ATOM 3017 N N . GLU A 1 381 ? -12.003 -4.589 23.537 1.00 82.38 381 GLU A N 1
ATOM 3018 C CA . GLU A 1 381 ? -12.748 -5.309 24.576 1.00 82.38 381 GLU A CA 1
ATOM 3019 C C . GLU A 1 381 ? -12.229 -5.006 25.983 1.00 82.38 381 GLU A C 1
ATOM 3021 O O . GLU A 1 381 ? -12.996 -5.017 26.943 1.00 82.38 381 GLU A O 1
ATOM 3026 N N . GLN A 1 382 ? -10.932 -4.730 26.093 1.00 81.06 382 GLN A N 1
ATOM 3027 C CA . GLN A 1 382 ? -10.201 -4.627 27.351 1.00 81.06 382 GLN A CA 1
ATOM 3028 C C . GLN A 1 382 ? -9.987 -3.183 27.835 1.00 81.06 382 GLN A C 1
ATOM 3030 O O . GLN A 1 382 ? -9.656 -2.975 29.003 1.00 81.06 382 GLN A O 1
ATOM 3035 N N . PHE A 1 383 ? -10.150 -2.187 26.959 1.00 84.19 383 PHE A N 1
ATOM 3036 C CA . PHE A 1 383 ? -9.854 -0.781 27.242 1.00 84.19 383 PHE A CA 1
ATOM 3037 C C . PHE A 1 383 ? -10.948 0.171 26.707 1.00 84.19 383 PHE A C 1
ATOM 3039 O O . PHE A 1 383 ? -11.632 -0.146 25.731 1.00 84.19 383 PHE A O 1
ATOM 3046 N N . PRO A 1 384 ? -11.108 1.377 27.297 1.00 82.75 384 PRO A N 1
ATOM 3047 C CA . PRO A 1 384 ? -12.093 2.381 26.872 1.00 82.75 384 PRO A CA 1
ATOM 3048 C C . PRO A 1 384 ? -11.678 3.108 25.579 1.00 82.75 384 PRO A C 1
ATOM 3050 O O . PRO A 1 384 ? -11.262 4.277 25.613 1.00 82.75 384 PRO A O 1
ATOM 3053 N N . ILE A 1 385 ? -11.787 2.414 24.442 1.00 85.94 385 ILE A N 1
ATOM 3054 C CA . ILE A 1 385 ? -11.451 2.945 23.111 1.00 85.94 385 ILE A CA 1
ATOM 3055 C C . ILE A 1 385 ? -12.637 3.678 22.472 1.00 85.94 385 ILE A C 1
ATOM 3057 O O . ILE A 1 385 ? -12.505 4.852 22.134 1.00 85.94 385 ILE A O 1
ATOM 3061 N N . PHE A 1 386 ? -13.784 3.006 22.320 1.00 79.62 386 PHE A N 1
ATOM 3062 C CA . PHE A 1 386 ? -14.954 3.532 21.597 1.00 79.62 386 PHE A CA 1
ATOM 3063 C C . PHE A 1 386 ? -16.032 4.136 22.503 1.00 79.62 386 PHE A C 1
ATOM 3065 O O . PHE A 1 386 ? -16.683 5.106 22.121 1.00 79.62 386 PHE A O 1
ATOM 3072 N N . ASP A 1 387 ? -16.239 3.562 23.686 1.00 69.88 387 ASP A N 1
ATOM 3073 C CA . ASP A 1 387 ? -17.318 3.915 24.610 1.00 69.88 387 ASP A CA 1
ATOM 3074 C C . ASP A 1 387 ? -17.017 3.380 26.022 1.00 69.88 387 ASP A C 1
ATOM 3076 O O . ASP A 1 387 ? -16.093 2.588 26.217 1.00 69.88 387 ASP A O 1
ATOM 3080 N N . GLU A 1 388 ? -17.804 3.793 27.020 1.00 64.50 388 GLU A N 1
ATOM 3081 C CA . GLU A 1 388 ? -17.728 3.252 28.388 1.00 64.50 388 GLU A CA 1
ATOM 3082 C C . GLU A 1 388 ? -18.400 1.875 28.541 1.00 64.50 388 GLU A C 1
ATOM 3084 O O . GLU A 1 388 ? -18.298 1.238 29.590 1.00 64.50 388 GLU A O 1
ATOM 3089 N N . SER A 1 389 ? -19.049 1.362 27.488 1.00 59.56 389 SER A N 1
ATOM 3090 C CA . SER A 1 389 ? -19.755 0.075 27.532 1.00 59.56 389 SER A CA 1
ATOM 3091 C C . SER A 1 389 ? -18.816 -1.135 27.654 1.00 59.56 389 SER A C 1
ATOM 3093 O O . SER A 1 389 ? -19.280 -2.244 27.918 1.00 59.56 389 SER A O 1
ATOM 3095 N N . TRP A 1 390 ? -17.496 -0.926 27.557 1.00 66.19 390 TRP A N 1
ATOM 3096 C CA . TRP A 1 390 ? -16.476 -1.941 27.843 1.00 66.19 390 TRP A CA 1
ATOM 3097 C C . TRP A 1 390 ? -16.600 -2.525 29.262 1.00 66.19 390 TRP A C 1
ATOM 3099 O O . TRP A 1 390 ? -16.427 -3.731 29.426 1.00 66.19 390 TRP A O 1
ATOM 3109 N N . ARG A 1 391 ? -17.012 -1.727 30.265 1.00 61.09 391 ARG A N 1
ATOM 3110 C CA . ARG A 1 391 ? -17.229 -2.207 31.647 1.00 61.09 391 ARG A CA 1
ATOM 3111 C C . ARG A 1 391 ? -18.334 -3.263 31.732 1.00 61.09 391 ARG A C 1
ATOM 3113 O O . ARG A 1 391 ? -18.122 -4.335 32.286 1.00 61.09 391 ARG A O 1
ATOM 3120 N N . ARG A 1 392 ? -19.472 -3.011 31.070 1.00 61.44 392 ARG A N 1
ATOM 3121 C CA . ARG A 1 392 ? -20.606 -3.957 30.988 1.00 61.44 392 ARG A CA 1
ATOM 3122 C C . ARG A 1 392 ? -20.240 -5.265 30.274 1.00 61.44 392 ARG A C 1
ATOM 3124 O O . ARG A 1 392 ? -20.915 -6.276 30.456 1.00 61.44 392 ARG A O 1
ATOM 3131 N N . ARG A 1 393 ? -19.206 -5.252 29.422 1.00 62.88 393 ARG A N 1
ATOM 3132 C CA . ARG A 1 393 ? -18.694 -6.454 28.744 1.00 62.88 393 ARG A CA 1
ATOM 3133 C C . ARG A 1 393 ? -17.800 -7.291 29.660 1.00 62.88 393 ARG A C 1
ATOM 3135 O O . ARG A 1 393 ? -17.945 -8.509 29.627 1.00 62.88 393 ARG A O 1
ATOM 3142 N N . MET A 1 394 ? -16.954 -6.658 30.480 1.00 56.88 394 MET A N 1
ATOM 3143 C CA . MET A 1 394 ? -16.153 -7.350 31.501 1.00 56.88 394 MET A CA 1
ATOM 3144 C C . MET A 1 394 ? -17.032 -8.041 32.549 1.00 56.88 394 MET A C 1
ATOM 3146 O O . MET A 1 394 ? -16.864 -9.229 32.792 1.00 56.88 394 MET A O 1
ATOM 3150 N N . GLU A 1 395 ? -18.042 -7.356 33.090 1.00 53.56 395 GLU A N 1
ATOM 3151 C CA . GLU A 1 395 ? -18.949 -7.964 34.083 1.00 53.56 395 GLU A CA 1
ATOM 3152 C C . GLU A 1 395 ? -19.704 -9.184 33.524 1.00 53.56 395 GLU A C 1
ATOM 3154 O O . GLU A 1 395 ? -20.024 -10.122 34.247 1.00 53.56 395 GLU A O 1
ATOM 3159 N N . LYS A 1 396 ? -19.956 -9.217 32.207 1.00 50.78 396 LYS A N 1
ATOM 3160 C CA . LYS A 1 396 ? -20.577 -10.366 31.529 1.00 50.78 396 LYS A CA 1
ATOM 3161 C C . LYS A 1 396 ? -19.609 -11.519 31.231 1.00 50.78 396 LYS A C 1
ATOM 3163 O O . LYS A 1 396 ? -20.101 -12.591 30.874 1.00 50.78 396 LYS A O 1
ATOM 3168 N N . SER A 1 397 ? -18.288 -11.325 31.306 1.00 47.97 397 SER A N 1
ATOM 3169 C CA . SER A 1 397 ? -17.302 -12.404 31.114 1.00 47.97 397 SER A CA 1
ATOM 3170 C C . SER A 1 397 ? -16.989 -13.191 32.389 1.00 47.97 397 SER A C 1
ATOM 3172 O O . SER A 1 397 ? -16.495 -14.308 32.272 1.00 47.97 397 SER A O 1
ATOM 3174 N N . ASP A 1 398 ? -17.336 -12.664 33.568 1.00 35.44 398 ASP A N 1
ATOM 3175 C CA . ASP A 1 398 ? -17.007 -13.262 34.874 1.00 35.44 398 ASP A CA 1
ATOM 3176 C C . ASP A 1 398 ? -17.982 -14.355 35.355 1.00 35.44 398 ASP A C 1
ATOM 3178 O O . ASP A 1 398 ? -17.813 -14.918 36.435 1.00 35.44 398 ASP A O 1
ATOM 3182 N N . VAL A 1 399 ? -18.987 -14.734 34.557 1.00 36.19 399 VAL A N 1
ATOM 3183 C CA . VAL A 1 399 ? -19.898 -15.836 34.913 1.00 36.19 399 VAL A CA 1
ATOM 3184 C C . VAL A 1 399 ? -19.321 -17.165 34.416 1.00 36.19 399 VAL A C 1
ATOM 3186 O O . VAL A 1 399 ? -19.732 -17.693 33.383 1.00 36.19 399 VAL A O 1
ATOM 3189 N N . PHE A 1 400 ? -18.333 -17.691 35.143 1.00 36.25 400 PHE A N 1
ATOM 3190 C CA . PHE A 1 400 ? -17.785 -19.034 34.937 1.00 36.25 400 PHE A CA 1
ATOM 3191 C C . PHE A 1 400 ? -18.334 -19.984 36.011 1.00 36.25 400 PHE A C 1
ATOM 3193 O O . PHE A 1 400 ? -17.829 -20.049 37.129 1.00 36.25 400 PHE A O 1
ATOM 3200 N N . THR A 1 401 ? -19.388 -20.731 35.683 1.00 31.67 401 THR A N 1
ATOM 3201 C CA . THR A 1 401 ? -19.847 -21.871 36.485 1.00 31.67 401 THR A CA 1
ATOM 3202 C C . THR A 1 401 ? -19.116 -23.126 36.018 1.00 31.67 401 THR A C 1
ATOM 3204 O O . THR A 1 401 ? -19.412 -23.687 34.964 1.00 31.67 401 THR A O 1
ATOM 3207 N N . TYR A 1 402 ? -18.126 -23.569 36.792 1.00 34.81 402 TYR A N 1
ATOM 3208 C CA . TYR A 1 402 ? -17.490 -24.867 36.583 1.00 34.81 402 TYR A CA 1
ATOM 3209 C C . TYR A 1 402 ? -18.401 -25.966 37.144 1.00 34.81 402 TYR A C 1
ATOM 3211 O O . TYR A 1 402 ? -18.571 -26.075 38.354 1.00 34.81 402 TYR A O 1
ATOM 3219 N N . ALA A 1 403 ? -18.977 -26.784 36.264 1.00 31.36 403 ALA A N 1
ATOM 3220 C CA . ALA A 1 403 ? -19.588 -28.061 36.617 1.00 31.36 403 ALA A CA 1
ATOM 3221 C C . ALA A 1 403 ? -18.823 -29.169 35.880 1.00 31.36 403 ALA A C 1
ATOM 3223 O O . ALA A 1 403 ? -18.746 -29.166 34.652 1.00 31.36 403 ALA A O 1
ATOM 3224 N N . PHE A 1 404 ? -18.212 -30.081 36.633 1.00 40.41 404 PHE A N 1
ATOM 3225 C CA . PHE A 1 404 ? -17.552 -31.270 36.098 1.00 40.41 404 PHE A CA 1
ATOM 3226 C C . PHE A 1 404 ? -18.573 -32.412 35.996 1.00 40.41 404 PHE A C 1
ATOM 3228 O O . PHE A 1 404 ? -19.000 -32.878 37.046 1.00 40.41 404 PHE A O 1
ATOM 3235 N N . ASP A 1 405 ? -18.922 -32.882 34.782 1.00 36.69 405 ASP A N 1
ATOM 3236 C CA . ASP A 1 405 ? -19.140 -34.323 34.521 1.00 36.69 405 ASP A CA 1
ATOM 3237 C C . ASP A 1 405 ? -19.210 -34.741 33.021 1.00 36.69 405 ASP A C 1
ATOM 3239 O O . ASP A 1 405 ? -19.592 -33.968 32.142 1.00 36.69 405 ASP A O 1
ATOM 3243 N N . LYS A 1 406 ? -18.846 -36.018 32.800 1.00 45.75 406 LYS A N 1
ATOM 3244 C CA . LYS A 1 406 ? -19.021 -36.990 31.691 1.00 45.75 406 LYS A CA 1
ATOM 3245 C C . LYS A 1 406 ? -18.741 -36.611 30.223 1.00 45.75 406 LYS A C 1
ATOM 3247 O O . LYS A 1 406 ? -19.617 -36.177 29.481 1.00 45.75 406 LYS A O 1
ATOM 3252 N N . LEU A 1 407 ? -17.525 -36.995 29.798 1.00 44.56 407 LEU A N 1
ATOM 3253 C CA . LEU A 1 407 ? -17.007 -37.575 28.528 1.00 44.56 407 LEU A CA 1
ATOM 3254 C C . LEU A 1 407 ? -17.604 -37.216 27.144 1.00 44.56 407 LEU A C 1
ATOM 3256 O O . LEU A 1 407 ? -16.851 -37.181 26.176 1.00 44.56 407 LEU A O 1
ATOM 3260 N N . SER A 1 408 ? -18.895 -36.924 27.000 1.00 51.22 408 SER A N 1
ATOM 3261 C CA . SER A 1 408 ? -19.537 -36.619 25.707 1.00 51.22 408 SER A CA 1
ATOM 3262 C C . SER A 1 408 ? -19.522 -35.128 25.343 1.00 51.22 408 SER A C 1
ATOM 3264 O O . SER A 1 408 ? -19.632 -34.770 24.171 1.00 51.22 408 SER A O 1
ATOM 3266 N N . HIS A 1 409 ? -19.306 -34.242 26.321 1.00 49.38 409 HIS A N 1
ATOM 3267 C CA . HIS A 1 409 ? -19.267 -32.794 26.098 1.00 49.38 409 HIS A CA 1
ATOM 3268 C C . HIS A 1 409 ? -17.873 -32.212 25.859 1.00 49.38 409 HIS A C 1
ATOM 3270 O O . HIS A 1 409 ? -17.780 -31.008 25.649 1.00 49.38 409 HIS A O 1
ATOM 3276 N N . VAL A 1 410 ? -16.804 -33.017 25.808 1.00 49.62 410 VAL A N 1
ATOM 3277 C CA . VAL A 1 410 ? -15.434 -32.508 25.580 1.00 49.62 410 VAL A CA 1
ATOM 3278 C C . VAL A 1 410 ? -15.377 -31.636 24.326 1.00 49.62 410 VAL A C 1
ATOM 3280 O O . VAL A 1 410 ? -14.867 -30.525 24.386 1.00 49.62 410 VAL A O 1
ATOM 3283 N N . TRP A 1 411 ? -16.011 -32.058 23.231 1.00 47.78 411 TRP A N 1
ATOM 3284 C CA . TRP A 1 411 ? -16.087 -31.255 22.009 1.00 47.78 411 TRP A CA 1
ATOM 3285 C C . TRP A 1 411 ? -16.916 -29.976 22.175 1.00 47.78 411 TRP A C 1
ATOM 3287 O O . TRP A 1 411 ? -16.496 -28.922 21.714 1.00 47.78 411 TRP A O 1
ATOM 3297 N N . ASN A 1 412 ? -18.052 -30.022 22.876 1.00 47.94 412 ASN A N 1
ATOM 3298 C CA . ASN A 1 412 ? -18.900 -28.844 23.089 1.00 47.94 412 ASN A CA 1
ATOM 3299 C C . ASN A 1 412 ? -18.224 -27.806 24.008 1.00 47.94 412 ASN A C 1
ATOM 3301 O O . ASN A 1 412 ? -18.263 -26.609 23.741 1.00 47.94 412 ASN A O 1
ATOM 3305 N N . THR A 1 413 ? -17.535 -28.262 25.057 1.00 46.09 413 THR A N 1
ATOM 3306 C CA . THR A 1 413 ? -16.781 -27.418 25.994 1.00 46.09 413 THR A CA 1
ATOM 3307 C C . THR A 1 413 ? -15.510 -26.859 25.346 1.00 46.09 413 THR A C 1
ATOM 3309 O O . THR A 1 413 ? -15.240 -25.663 25.478 1.00 46.09 413 THR A O 1
ATOM 3312 N N . VAL A 1 414 ? -14.791 -27.671 24.557 1.00 48.72 414 VAL A N 1
ATOM 3313 C CA . VAL A 1 414 ? -13.659 -27.226 23.722 1.00 48.72 414 VAL A CA 1
ATOM 3314 C C . VAL A 1 414 ? -14.108 -26.192 22.698 1.00 48.72 414 VAL A C 1
ATOM 3316 O O . VAL A 1 414 ? -13.376 -25.243 22.475 1.00 48.72 414 VAL A O 1
ATOM 3319 N N . LEU A 1 415 ? -15.312 -26.308 22.125 1.00 52.50 415 LEU A N 1
ATOM 3320 C CA . LEU A 1 415 ? -15.895 -25.329 21.195 1.00 52.50 415 LEU A CA 1
ATOM 3321 C C . LEU A 1 415 ? -16.481 -24.079 21.883 1.00 52.50 415 LEU A C 1
ATOM 3323 O O . LEU A 1 415 ? -16.899 -23.139 21.200 1.00 52.50 415 LEU A O 1
ATOM 3327 N N . MET A 1 416 ? -16.495 -24.027 23.218 1.00 51.31 416 MET A N 1
ATOM 3328 C CA . MET A 1 416 ? -17.070 -22.923 23.997 1.00 51.31 416 MET A CA 1
ATOM 3329 C C . MET A 1 416 ? -16.025 -22.134 24.796 1.00 51.31 416 MET A C 1
ATOM 3331 O O . MET A 1 416 ? -16.190 -20.920 24.942 1.00 51.31 416 MET A O 1
ATOM 3335 N N . SER A 1 417 ? -14.936 -22.760 25.261 1.00 59.00 417 SER A N 1
ATOM 3336 C CA . SER A 1 417 ? -13.866 -22.061 25.983 1.00 59.00 417 SER A CA 1
ATOM 3337 C C . SER A 1 417 ? -12.869 -21.392 25.022 1.00 59.00 417 SER A C 1
ATOM 3339 O O . SER A 1 417 ? -12.453 -21.961 24.015 1.00 59.00 417 SER A O 1
ATOM 3341 N N . GLY A 1 418 ? -12.491 -20.141 25.307 1.00 64.94 418 GLY A N 1
ATOM 3342 C CA . GLY A 1 418 ? -11.677 -19.336 24.387 1.00 64.94 418 GLY A CA 1
ATOM 3343 C C . GLY A 1 418 ? -10.290 -19.926 24.112 1.00 64.94 418 GLY A C 1
ATOM 3344 O O . GLY A 1 418 ? -9.855 -19.944 22.966 1.00 64.94 418 GLY A O 1
ATOM 3345 N N . LEU A 1 419 ? -9.619 -20.444 25.144 1.00 70.25 419 LEU A N 1
ATOM 3346 C CA . LEU A 1 419 ? -8.254 -20.960 25.021 1.00 70.25 419 LEU A CA 1
ATOM 3347 C C . LEU A 1 419 ? -8.208 -22.302 24.272 1.00 70.25 419 LEU A C 1
ATOM 3349 O O . LEU A 1 419 ? -7.397 -22.456 23.366 1.00 70.25 419 LEU A O 1
ATOM 3353 N N . GLN A 1 420 ? -9.112 -23.240 24.583 1.00 70.69 420 GLN A N 1
ATOM 3354 C CA . GLN A 1 420 ? -9.107 -24.573 23.961 1.00 70.69 420 GLN A CA 1
ATOM 3355 C C . GLN A 1 420 ? -9.442 -24.517 22.462 1.00 70.69 420 GLN A C 1
ATOM 3357 O O . GLN A 1 420 ? -8.861 -25.271 21.683 1.00 70.69 420 GLN A O 1
ATOM 3362 N N . ARG A 1 421 ? -10.313 -23.592 22.025 1.00 73.94 421 ARG A N 1
ATOM 3363 C CA . ARG A 1 421 ? -10.586 -23.370 20.589 1.00 73.94 421 ARG A CA 1
ATOM 3364 C C . ARG A 1 421 ? -9.376 -22.857 19.839 1.00 73.94 421 ARG A C 1
ATOM 3366 O O . ARG A 1 421 ? -9.091 -23.354 18.758 1.00 73.94 421 ARG A O 1
ATOM 3373 N N . VAL A 1 422 ? -8.679 -21.868 20.398 1.00 81.12 422 VAL A N 1
ATOM 3374 C CA . VAL A 1 422 ? -7.466 -21.321 19.777 1.00 81.12 422 VAL A CA 1
ATOM 3375 C C . VAL A 1 422 ? -6.421 -22.424 19.638 1.00 81.12 422 VAL A C 1
ATOM 3377 O O . VAL A 1 422 ? -5.817 -22.548 18.577 1.00 81.12 422 VAL A O 1
ATOM 3380 N N . THR A 1 423 ? -6.278 -23.289 20.647 1.00 81.62 423 THR A N 1
ATOM 3381 C CA . THR A 1 423 ? -5.423 -24.479 20.558 1.00 81.62 423 THR A CA 1
ATOM 3382 C C . THR A 1 423 ? -5.878 -25.438 19.455 1.00 81.62 423 THR A C 1
ATOM 3384 O O . THR A 1 423 ? -5.046 -25.888 18.678 1.00 81.62 423 THR A O 1
ATOM 3387 N N . LEU A 1 424 ? -7.177 -25.725 19.326 1.00 84.25 424 LEU A N 1
ATOM 3388 C CA . LEU A 1 424 ? -7.695 -26.598 18.264 1.00 84.25 424 LEU A CA 1
ATOM 3389 C C . LEU A 1 424 ? -7.449 -26.020 16.861 1.00 84.25 424 LEU A C 1
ATOM 3391 O O . LEU A 1 424 ? -7.021 -26.739 15.962 1.00 84.25 424 LEU A O 1
ATOM 3395 N N . ILE A 1 425 ? -7.664 -24.713 16.684 1.00 85.00 425 ILE A N 1
ATOM 3396 C CA . ILE A 1 425 ? -7.344 -24.014 15.435 1.00 85.00 425 ILE A CA 1
ATOM 3397 C C . ILE A 1 425 ? -5.846 -24.120 15.156 1.00 85.00 425 ILE A C 1
ATOM 3399 O O . ILE A 1 425 ? -5.478 -24.420 14.028 1.00 85.00 425 ILE A O 1
ATOM 3403 N N . ALA A 1 426 ? -4.985 -23.942 16.161 1.00 85.44 426 ALA A N 1
ATOM 3404 C CA . ALA A 1 426 ? -3.540 -24.089 16.002 1.00 85.44 426 ALA A CA 1
ATOM 3405 C C . ALA A 1 426 ? -3.152 -25.510 15.559 1.00 85.44 426 ALA A C 1
ATOM 3407 O O . ALA A 1 426 ? -2.376 -25.663 14.620 1.00 85.44 426 ALA A O 1
ATOM 3408 N N . VAL A 1 427 ? -3.734 -26.542 16.181 1.00 87.81 427 VAL A N 1
ATOM 3409 C CA . VAL A 1 427 ? -3.481 -27.960 15.858 1.00 87.81 427 VAL A CA 1
ATOM 3410 C C . VAL A 1 427 ? -3.853 -28.300 14.412 1.00 87.81 427 VAL A C 1
ATOM 3412 O O . VAL A 1 427 ? -3.222 -29.169 13.822 1.00 87.81 427 VAL A O 1
ATOM 3415 N N . LEU A 1 428 ? -4.834 -27.615 13.817 1.00 87.62 428 LEU A N 1
ATOM 3416 C CA . LEU A 1 428 ? -5.221 -27.819 12.416 1.00 87.62 428 LEU A CA 1
ATOM 3417 C C . LEU A 1 428 ? -4.462 -26.897 11.451 1.00 87.62 428 LEU A C 1
ATOM 3419 O O . LEU A 1 428 ? -3.994 -27.339 10.403 1.00 87.62 428 LEU A O 1
ATOM 3423 N N . ALA A 1 429 ? -4.333 -25.617 11.798 1.00 88.50 429 ALA A N 1
ATOM 3424 C CA . ALA A 1 429 ? -3.745 -24.595 10.942 1.00 88.50 429 ALA A CA 1
ATOM 3425 C C . ALA A 1 429 ? -2.236 -24.777 10.786 1.00 88.50 429 ALA A C 1
ATOM 3427 O O . ALA A 1 429 ? -1.729 -24.602 9.686 1.00 88.50 429 ALA A O 1
ATOM 3428 N N . ILE A 1 430 ? -1.518 -25.137 11.856 1.00 90.19 430 ILE A N 1
ATOM 3429 C CA . ILE A 1 430 ? -0.054 -25.244 11.825 1.00 90.19 430 ILE A CA 1
ATOM 3430 C C . ILE A 1 430 ? 0.412 -26.381 10.901 1.00 90.19 430 ILE A C 1
ATOM 3432 O O . ILE A 1 430 ? 1.211 -26.095 10.009 1.00 90.19 430 ILE A O 1
ATOM 3436 N N . PRO A 1 431 ? -0.080 -27.634 11.021 1.00 90.31 431 PRO A N 1
ATOM 3437 C CA . PRO A 1 431 ? 0.318 -28.701 10.102 1.00 90.31 431 PRO A CA 1
ATOM 3438 C C . PRO A 1 431 ? -0.104 -28.424 8.658 1.00 90.31 431 PRO A C 1
ATOM 3440 O O . PRO A 1 431 ? 0.656 -28.707 7.736 1.00 90.31 431 PRO A O 1
ATOM 3443 N N . LEU A 1 432 ? -1.287 -27.832 8.454 1.00 88.81 432 LEU A N 1
ATOM 3444 C CA . LEU A 1 432 ? -1.752 -27.444 7.124 1.00 88.81 432 LEU A CA 1
ATOM 3445 C C . LEU A 1 432 ? -0.854 -26.365 6.506 1.00 88.81 432 LEU A C 1
ATOM 3447 O O . LEU A 1 432 ? -0.448 -26.501 5.359 1.00 88.81 432 LEU A O 1
ATOM 3451 N N . ALA A 1 433 ? -0.515 -25.317 7.260 1.00 87.12 433 ALA A N 1
ATOM 3452 C CA . ALA A 1 433 ? 0.403 -24.270 6.821 1.00 87.12 433 ALA A CA 1
ATOM 3453 C C . ALA A 1 433 ? 1.775 -24.846 6.483 1.00 87.12 433 ALA A C 1
ATOM 3455 O O . ALA A 1 433 ? 2.346 -24.510 5.453 1.00 87.12 433 ALA A O 1
ATOM 3456 N N . TRP A 1 434 ? 2.280 -25.740 7.335 1.00 89.12 434 TRP A N 1
ATOM 3457 C CA . TRP A 1 434 ? 3.548 -26.415 7.111 1.00 89.12 434 TRP A CA 1
ATOM 3458 C C . TRP A 1 434 ? 3.531 -27.193 5.796 1.00 89.12 434 TRP A C 1
ATOM 3460 O O . TRP A 1 434 ? 4.453 -27.051 5.003 1.00 89.12 434 TRP A O 1
ATOM 3470 N N . LEU A 1 435 ? 2.469 -27.965 5.539 1.00 87.81 435 LEU A N 1
ATOM 3471 C CA . LEU A 1 435 ? 2.292 -28.724 4.299 1.00 87.81 435 LEU A CA 1
ATOM 3472 C C . LEU A 1 435 ? 2.178 -27.809 3.069 1.00 87.81 435 LEU A C 1
ATOM 3474 O O . LEU A 1 435 ? 2.789 -28.091 2.044 1.00 87.81 435 LEU A O 1
ATOM 3478 N N . LEU A 1 436 ? 1.400 -26.728 3.164 1.00 85.75 436 LEU A N 1
ATOM 3479 C CA . LEU A 1 436 ? 1.132 -25.812 2.050 1.00 85.75 436 LEU A CA 1
ATOM 3480 C C . LEU A 1 436 ? 2.326 -24.927 1.694 1.00 85.75 436 LEU A C 1
ATOM 3482 O O . LEU A 1 436 ? 2.511 -24.592 0.527 1.00 85.75 436 LEU A O 1
ATOM 3486 N N . PHE A 1 437 ? 3.094 -24.497 2.692 1.00 85.62 437 PHE A N 1
ATOM 3487 C CA . PHE A 1 437 ? 4.215 -23.580 2.496 1.00 85.62 437 PHE A CA 1
ATOM 3488 C C . PHE A 1 437 ? 5.542 -24.303 2.330 1.00 85.62 437 PHE A C 1
ATOM 3490 O O . PHE A 1 437 ? 6.547 -23.627 2.115 1.00 85.62 437 PHE A O 1
ATOM 3497 N N . TYR A 1 438 ? 5.574 -25.636 2.472 1.00 80.12 438 TYR A N 1
ATOM 3498 C CA . TYR A 1 438 ? 6.817 -26.390 2.368 1.00 80.12 438 TYR A CA 1
ATOM 3499 C C . TYR A 1 438 ? 7.447 -26.081 1.012 1.00 80.12 438 TYR A C 1
ATOM 3501 O O . TYR A 1 438 ? 6.801 -26.345 -0.008 1.00 80.12 438 TYR A O 1
ATOM 3509 N N . PRO A 1 439 ? 8.647 -25.468 0.980 1.00 67.31 439 PRO A N 1
ATOM 3510 C CA . PRO A 1 439 ? 9.217 -25.028 -0.275 1.00 67.31 439 PRO A CA 1
ATOM 3511 C C . PRO A 1 439 ? 9.343 -26.246 -1.187 1.00 67.31 439 PRO A C 1
ATOM 3513 O O . PRO A 1 439 ? 9.874 -27.273 -0.747 1.00 67.31 439 PRO A O 1
ATOM 3516 N N . PRO A 1 440 ? 8.895 -26.183 -2.452 1.00 60.81 440 PRO A N 1
ATOM 3517 C CA . PRO A 1 440 ? 9.384 -27.152 -3.403 1.00 60.81 440 PRO A CA 1
ATOM 3518 C C . PRO A 1 440 ? 10.892 -26.915 -3.473 1.00 60.81 440 PRO A C 1
ATOM 3520 O O . PRO A 1 440 ? 11.330 -25.877 -3.964 1.00 60.81 440 PRO A O 1
ATOM 3523 N N . PHE A 1 441 ? 11.696 -27.851 -2.964 1.00 55.22 441 PHE A N 1
ATOM 3524 C CA . PHE A 1 441 ? 13.132 -27.883 -3.236 1.00 55.22 441 PHE A CA 1
ATOM 3525 C C . PHE A 1 441 ? 13.325 -28.241 -4.711 1.00 55.22 441 PHE A C 1
ATOM 3527 O O . PHE A 1 441 ? 13.814 -29.312 -5.057 1.00 55.22 441 PHE A O 1
ATOM 3534 N N . LYS A 1 442 ? 12.876 -27.367 -5.612 1.00 45.38 442 LYS A N 1
ATOM 3535 C CA . LYS A 1 442 ? 13.399 -27.355 -6.961 1.00 45.38 442 LYS A CA 1
ATOM 3536 C C . LYS A 1 442 ? 14.818 -26.840 -6.806 1.00 45.38 442 LYS A C 1
ATOM 3538 O O . LYS A 1 442 ? 15.026 -25.679 -6.466 1.00 45.38 442 LYS A O 1
ATOM 3543 N N . ALA A 1 443 ? 15.772 -27.748 -6.967 1.00 40.25 443 ALA A N 1
ATOM 3544 C CA . ALA A 1 443 ? 17.131 -27.382 -7.297 1.00 40.25 443 ALA A CA 1
ATOM 3545 C C . ALA A 1 443 ? 17.053 -26.618 -8.621 1.00 40.25 443 ALA A C 1
ATOM 3547 O O . ALA A 1 443 ? 16.993 -27.231 -9.683 1.00 40.25 443 ALA A O 1
ATOM 3548 N N . ASP A 1 444 ? 16.929 -25.294 -8.562 1.00 42.84 444 ASP A N 1
ATOM 3549 C CA . ASP A 1 444 ? 17.190 -24.484 -9.741 1.00 42.84 444 ASP A CA 1
ATOM 3550 C C . ASP A 1 444 ? 18.713 -24.388 -9.846 1.00 42.84 444 ASP A C 1
ATOM 3552 O O . ASP A 1 444 ? 19.365 -23.510 -9.284 1.00 42.84 444 ASP A O 1
ATOM 3556 N N . ASP A 1 445 ? 19.276 -25.404 -10.500 1.00 41.41 445 ASP A N 1
ATOM 3557 C CA . ASP A 1 445 ? 20.706 -25.636 -10.740 1.00 41.41 445 ASP A CA 1
ATOM 3558 C C . ASP A 1 445 ? 21.336 -24.568 -11.668 1.00 41.41 445 ASP A C 1
ATOM 3560 O O . ASP A 1 445 ? 22.461 -24.719 -12.138 1.00 41.41 445 ASP A O 1
ATOM 3564 N N . THR A 1 446 ? 20.627 -23.472 -11.970 1.00 43.38 446 THR A N 1
ATOM 3565 C CA . THR A 1 446 ? 21.050 -22.454 -12.946 1.00 43.38 446 THR A CA 1
ATOM 3566 C C . THR A 1 446 ? 21.535 -21.143 -12.337 1.00 43.38 446 THR A C 1
ATOM 3568 O O . THR A 1 446 ? 22.087 -20.304 -13.053 1.00 43.38 446 THR A O 1
ATOM 3571 N N . THR A 1 447 ? 21.398 -20.939 -11.028 1.00 43.91 447 THR A N 1
ATOM 3572 C CA . THR A 1 447 ? 22.109 -19.854 -10.344 1.00 43.91 447 THR A CA 1
ATOM 3573 C C . THR A 1 447 ? 23.288 -20.448 -9.593 1.00 43.91 447 THR A C 1
ATOM 3575 O O . THR A 1 447 ? 23.145 -20.850 -8.441 1.00 43.91 447 THR A O 1
ATOM 3578 N N . ASP A 1 448 ? 24.461 -20.490 -10.243 1.00 39.69 448 ASP A N 1
ATOM 3579 C CA . ASP A 1 448 ? 25.758 -20.458 -9.548 1.00 39.69 448 ASP A CA 1
ATOM 3580 C C . ASP A 1 448 ? 25.569 -19.496 -8.371 1.00 39.69 448 ASP A C 1
ATOM 3582 O O . ASP A 1 448 ? 25.229 -18.337 -8.615 1.00 39.69 448 ASP A O 1
ATOM 3586 N N . GLY A 1 449 ? 25.630 -19.987 -7.124 1.00 43.72 449 GLY A N 1
ATOM 3587 C CA . GLY A 1 449 ? 25.150 -19.324 -5.892 1.00 43.72 449 GLY A CA 1
ATOM 3588 C C . GLY A 1 449 ? 25.831 -17.991 -5.544 1.00 43.72 449 GLY A C 1
ATOM 3589 O O . GLY A 1 449 ? 25.801 -17.522 -4.407 1.00 43.72 449 GLY A O 1
ATOM 3590 N N . ARG A 1 450 ? 26.479 -17.378 -6.526 1.00 45.69 450 ARG A N 1
ATOM 3591 C CA . ARG A 1 450 ? 26.969 -16.017 -6.572 1.00 45.69 450 ARG A CA 1
ATOM 3592 C C . ARG A 1 450 ? 25.778 -15.074 -6.636 1.00 45.69 450 ARG A C 1
ATOM 3594 O O . ARG A 1 450 ? 25.051 -15.009 -7.623 1.00 45.69 450 ARG A O 1
ATOM 3601 N N . ILE A 1 451 ? 25.642 -14.293 -5.572 1.00 42.56 451 ILE A N 1
ATOM 3602 C CA . ILE A 1 451 ? 24.820 -13.086 -5.529 1.00 42.56 451 ILE A CA 1
ATOM 3603 C C . ILE A 1 451 ? 25.176 -12.247 -6.762 1.00 42.56 451 ILE A C 1
ATOM 3605 O O . ILE A 1 451 ? 26.266 -11.674 -6.829 1.00 42.56 451 ILE A O 1
ATOM 3609 N N . LYS A 1 452 ? 24.285 -12.201 -7.757 1.00 44.50 452 LYS A N 1
ATOM 3610 C CA . LYS A 1 452 ? 24.419 -11.266 -8.872 1.00 44.50 452 LYS A CA 1
ATOM 3611 C C . LYS A 1 452 ? 24.049 -9.892 -8.310 1.00 44.50 452 LYS A C 1
ATOM 3613 O O . LYS A 1 452 ? 22.932 -9.729 -7.824 1.00 44.50 452 LYS A O 1
ATOM 3618 N N . PRO A 1 453 ? 24.971 -8.916 -8.272 1.00 39.94 453 PRO A N 1
ATOM 3619 C CA . PRO A 1 453 ? 24.607 -7.579 -7.836 1.00 39.94 453 PRO A CA 1
ATOM 3620 C C . PRO A 1 453 ? 23.491 -7.060 -8.743 1.00 39.94 453 PRO A C 1
ATOM 3622 O O . PRO A 1 453 ? 23.540 -7.265 -9.960 1.00 39.94 453 PRO A O 1
ATOM 3625 N N . ALA A 1 454 ? 22.501 -6.394 -8.144 1.00 41.59 454 ALA A N 1
ATOM 3626 C CA . ALA A 1 454 ? 21.466 -5.704 -8.898 1.00 41.59 454 ALA A CA 1
ATOM 3627 C C . ALA A 1 454 ? 22.149 -4.817 -9.945 1.00 41.59 454 ALA A C 1
ATOM 3629 O O . ALA A 1 454 ? 23.055 -4.044 -9.616 1.00 41.59 454 ALA A O 1
ATOM 3630 N N . ILE A 1 455 ? 21.756 -4.977 -11.207 1.00 48.31 455 ILE A N 1
ATOM 3631 C CA . ILE A 1 455 ? 22.304 -4.187 -12.305 1.00 48.31 455 ILE A CA 1
ATOM 3632 C C . ILE A 1 455 ? 21.856 -2.748 -12.051 1.00 48.31 455 ILE A C 1
ATOM 3634 O O . ILE A 1 455 ? 20.704 -2.391 -12.291 1.00 48.31 455 ILE A O 1
ATOM 3638 N N . GLY A 1 456 ? 22.752 -1.929 -11.500 1.00 42.09 456 GLY A N 1
ATOM 3639 C CA . GLY A 1 456 ? 22.539 -0.495 -11.415 1.00 42.09 456 GLY A CA 1
ATOM 3640 C C . GLY A 1 456 ? 22.361 0.027 -12.833 1.00 42.09 456 GLY A C 1
ATOM 3641 O O . GLY A 1 456 ? 23.267 -0.103 -13.655 1.00 42.09 456 GLY A O 1
ATOM 3642 N N . LEU A 1 457 ? 21.185 0.573 -13.138 1.00 48.75 457 LEU A N 1
ATOM 3643 C CA . LEU A 1 457 ? 20.988 1.272 -14.397 1.00 48.75 457 LEU A CA 1
ATOM 3644 C C . LEU A 1 457 ? 21.786 2.571 -14.318 1.00 48.75 457 LEU A C 1
ATOM 3646 O O . LEU A 1 457 ? 21.459 3.466 -13.537 1.00 48.75 457 LEU A O 1
ATOM 3650 N N . ASP A 1 458 ? 22.833 2.674 -15.129 1.00 56.09 458 ASP A N 1
ATOM 3651 C CA . ASP A 1 458 ? 23.452 3.958 -15.412 1.00 56.09 458 ASP A CA 1
ATOM 3652 C C . ASP A 1 458 ? 22.417 4.836 -16.129 1.00 56.09 458 ASP A C 1
ATOM 3654 O O . ASP A 1 458 ? 22.172 4.694 -17.329 1.00 56.09 458 ASP A O 1
ATOM 3658 N N . GLN A 1 459 ? 21.782 5.736 -15.372 1.00 49.28 459 GLN A N 1
ATOM 3659 C CA . GLN A 1 459 ? 20.769 6.662 -15.882 1.00 49.28 459 GLN A CA 1
ATOM 3660 C C . GLN A 1 459 ? 21.326 7.560 -16.989 1.00 49.28 459 GLN A C 1
ATOM 3662 O O . GLN A 1 459 ? 20.587 7.964 -17.884 1.00 49.28 459 GLN A O 1
ATOM 3667 N N . THR A 1 460 ? 22.630 7.845 -16.949 1.00 57.62 460 THR A N 1
ATOM 3668 C CA . THR A 1 460 ? 23.309 8.654 -17.965 1.00 57.62 460 THR A CA 1
ATOM 3669 C C . THR A 1 460 ? 23.732 7.835 -19.179 1.00 57.62 460 THR A C 1
ATOM 3671 O O . THR A 1 460 ? 24.142 8.412 -20.185 1.00 57.62 460 THR A O 1
ATOM 3674 N N . ARG A 1 461 ? 23.614 6.499 -19.109 1.00 65.62 461 ARG A N 1
ATOM 3675 C CA . ARG A 1 461 ? 24.049 5.555 -20.145 1.00 65.62 461 ARG A CA 1
ATOM 3676 C C . ARG A 1 461 ? 25.469 5.859 -20.625 1.00 65.62 461 ARG A C 1
ATOM 3678 O O . ARG A 1 461 ? 25.761 5.752 -21.814 1.00 65.62 461 ARG A O 1
ATOM 3685 N N . THR A 1 462 ? 26.348 6.277 -19.715 1.00 73.25 462 THR A N 1
ATOM 3686 C CA . THR A 1 462 ? 27.772 6.478 -19.995 1.00 73.25 462 THR A CA 1
ATOM 3687 C C . THR A 1 462 ? 28.446 5.175 -20.368 1.00 73.25 462 THR A C 1
ATOM 3689 O O . THR A 1 462 ? 29.206 5.149 -21.339 1.00 73.25 462 THR A O 1
ATOM 3692 N N . VAL A 1 463 ? 28.104 4.091 -19.671 1.00 77.44 463 VAL A N 1
ATOM 3693 C CA . VAL A 1 463 ? 28.549 2.736 -19.995 1.00 77.44 463 VAL A CA 1
ATOM 3694 C C . VAL A 1 463 ? 27.346 1.802 -20.008 1.00 77.44 463 VAL A C 1
ATOM 3696 O O . VAL A 1 463 ? 26.580 1.728 -19.051 1.00 77.44 463 VAL A O 1
ATOM 3699 N N . LEU A 1 464 ? 27.185 1.074 -21.107 1.00 76.06 464 LEU A N 1
ATOM 3700 C CA . LEU A 1 464 ? 26.179 0.034 -21.257 1.00 76.06 464 LEU A CA 1
ATOM 3701 C C . LEU A 1 464 ? 26.839 -1.330 -21.077 1.00 76.06 464 LEU A C 1
ATOM 3703 O O . LEU A 1 464 ? 27.874 -1.607 -21.676 1.00 76.06 464 LEU A O 1
ATOM 3707 N N . LEU A 1 465 ? 26.226 -2.191 -20.271 1.00 74.44 465 LEU A N 1
ATOM 3708 C CA . LEU A 1 465 ? 26.581 -3.606 -20.214 1.00 74.44 465 LEU A CA 1
ATOM 3709 C C . LEU A 1 465 ? 25.730 -4.353 -21.234 1.00 74.44 465 LEU A C 1
ATOM 3711 O O . LEU A 1 465 ? 24.526 -4.515 -21.043 1.00 74.44 465 LEU A O 1
ATOM 3715 N N . ILE A 1 466 ? 26.359 -4.787 -22.321 1.00 76.31 466 ILE A N 1
ATOM 3716 C CA . ILE A 1 466 ? 25.701 -5.556 -23.374 1.00 76.31 466 ILE A CA 1
ATOM 3717 C C . ILE A 1 466 ? 25.977 -7.036 -23.104 1.00 76.31 466 ILE A C 1
ATOM 3719 O O . ILE A 1 466 ? 27.109 -7.496 -23.220 1.00 76.31 466 ILE A O 1
ATOM 3723 N N . ASP A 1 467 ? 24.935 -7.759 -22.704 1.00 71.31 467 ASP A N 1
ATOM 3724 C CA . ASP A 1 467 ? 24.919 -9.214 -22.515 1.00 71.31 467 ASP A CA 1
ATOM 3725 C C . ASP A 1 467 ? 23.709 -9.763 -23.272 1.00 71.31 467 ASP A C 1
ATOM 3727 O O . ASP A 1 467 ? 22.617 -9.934 -22.728 1.00 71.31 467 ASP A O 1
ATOM 3731 N N . GLY A 1 468 ? 23.878 -9.880 -24.585 1.00 64.12 468 GLY A N 1
ATOM 3732 C CA . GLY A 1 468 ? 22.771 -10.087 -25.509 1.00 64.12 468 GLY A CA 1
ATOM 3733 C C . GLY A 1 468 ? 22.049 -11.417 -25.359 1.00 64.12 468 GLY A C 1
ATOM 3734 O O . GLY A 1 468 ? 20.830 -11.472 -25.489 1.00 64.12 468 GLY A O 1
ATOM 3735 N N . ASN A 1 469 ? 22.801 -12.474 -25.063 1.00 63.53 469 ASN A N 1
ATOM 3736 C CA . ASN A 1 469 ? 22.313 -13.838 -24.869 1.00 63.53 469 ASN A CA 1
ATOM 3737 C C . ASN A 1 469 ? 22.213 -14.256 -23.404 1.00 63.53 469 ASN A C 1
ATOM 3739 O O . ASN A 1 469 ? 21.809 -15.388 -23.142 1.00 63.53 469 ASN A O 1
ATOM 3743 N N . ARG A 1 470 ? 22.552 -13.369 -22.461 1.00 60.78 470 ARG A N 1
ATOM 3744 C CA . ARG A 1 470 ? 22.510 -13.639 -21.018 1.00 60.78 470 ARG A CA 1
ATOM 3745 C C . ARG A 1 470 ? 23.380 -14.836 -20.607 1.00 60.78 470 ARG A C 1
ATOM 3747 O O . ARG A 1 470 ? 23.099 -15.469 -19.589 1.00 60.78 470 ARG A O 1
ATOM 3754 N N . ASP A 1 471 ? 24.430 -15.147 -21.369 1.00 65.06 471 ASP A N 1
ATOM 3755 C CA . ASP A 1 471 ? 25.357 -16.250 -21.074 1.00 65.06 471 ASP A CA 1
ATOM 3756 C C . ASP A 1 471 ? 26.470 -15.840 -20.090 1.00 65.06 471 ASP A C 1
ATOM 3758 O O . ASP A 1 471 ? 27.272 -16.668 -19.656 1.00 65.06 471 ASP A O 1
ATOM 3762 N N . GLY A 1 472 ? 26.495 -14.560 -19.700 1.00 67.06 472 GLY A N 1
ATOM 3763 C CA . GLY A 1 472 ? 27.477 -13.991 -18.786 1.00 67.06 472 GLY A CA 1
ATOM 3764 C C . GLY A 1 472 ? 28.730 -13.440 -19.469 1.00 67.06 472 GLY A C 1
ATOM 3765 O O . GLY A 1 472 ? 29.576 -12.870 -18.774 1.00 67.06 472 GLY A O 1
ATOM 3766 N N . VAL A 1 473 ? 28.850 -13.539 -20.797 1.00 74.56 473 VAL A N 1
ATOM 3767 C CA . VAL A 1 473 ? 29.938 -12.961 -21.595 1.00 74.56 473 VAL A CA 1
ATOM 3768 C C . VAL A 1 473 ? 29.559 -11.542 -22.020 1.00 74.56 473 VAL A C 1
ATOM 3770 O O . VAL A 1 473 ? 28.983 -11.292 -23.076 1.00 74.56 473 VAL A O 1
ATOM 3773 N N . LYS A 1 474 ? 29.904 -10.569 -21.175 1.00 76.81 474 LYS A N 1
ATOM 3774 C CA . LYS A 1 474 ? 29.430 -9.182 -21.313 1.00 76.81 474 LYS A CA 1
ATOM 3775 C C . LYS A 1 474 ? 30.434 -8.285 -22.028 1.00 76.81 474 LYS A C 1
ATOM 3777 O O . LYS A 1 474 ? 31.646 -8.435 -21.871 1.00 76.81 474 LYS A O 1
ATOM 3782 N N . THR A 1 475 ? 29.919 -7.294 -22.746 1.00 82.12 475 THR A N 1
ATOM 3783 C CA . THR A 1 475 ? 30.689 -6.172 -23.292 1.00 82.12 475 THR A CA 1
ATOM 3784 C C . THR A 1 475 ? 30.386 -4.911 -22.493 1.00 82.12 475 THR A C 1
ATOM 3786 O O . THR A 1 475 ? 29.235 -4.487 -22.399 1.00 82.12 475 THR A O 1
ATOM 3789 N N . GLU A 1 476 ? 31.422 -4.285 -21.937 1.00 83.25 476 GLU A N 1
ATOM 3790 C CA . GLU A 1 476 ? 31.331 -2.922 -21.408 1.00 83.25 476 GLU A CA 1
ATOM 3791 C C . GLU A 1 476 ? 31.441 -1.942 -22.575 1.00 83.25 476 GLU A C 1
ATOM 3793 O O . GLU A 1 476 ? 32.525 -1.714 -23.113 1.00 83.25 476 GLU A O 1
ATOM 3798 N N . PHE A 1 477 ? 30.317 -1.369 -22.987 1.00 84.25 477 PHE A N 1
ATOM 3799 C CA . PHE A 1 477 ? 30.255 -0.436 -24.099 1.00 84.25 477 PHE A CA 1
ATOM 3800 C C . PHE A 1 477 ? 30.218 1.011 -23.584 1.00 84.25 477 PHE A C 1
ATOM 3802 O O . PHE A 1 477 ? 29.189 1.434 -23.052 1.00 84.25 477 PHE A O 1
ATOM 3809 N N . PRO A 1 478 ? 31.303 1.802 -23.724 1.00 85.69 478 PRO A N 1
ATOM 3810 C CA . PRO A 1 478 ? 31.328 3.202 -23.306 1.00 85.69 478 PRO A CA 1
ATOM 3811 C C . PRO A 1 478 ? 30.517 4.046 -24.298 1.00 85.69 478 PRO A C 1
ATOM 3813 O O . PRO A 1 478 ? 31.045 4.632 -25.248 1.00 85.69 478 PRO A O 1
ATOM 3816 N N . HIS A 1 479 ? 29.203 4.045 -24.103 1.00 84.94 479 HIS A N 1
ATOM 3817 C CA . HIS A 1 479 ? 28.211 4.548 -25.044 1.00 84.94 479 HIS A CA 1
ATOM 3818 C C . HIS A 1 479 ? 28.327 6.061 -25.266 1.00 84.94 479 HIS A C 1
ATOM 3820 O O . HIS A 1 479 ? 28.358 6.499 -26.413 1.00 84.94 479 HIS A O 1
ATOM 3826 N N . VAL A 1 480 ? 28.499 6.863 -24.208 1.00 82.50 480 VAL A N 1
ATOM 3827 C CA . VAL A 1 480 ? 28.665 8.328 -24.343 1.00 82.50 480 VAL A CA 1
ATOM 3828 C C . VAL A 1 480 ? 29.958 8.696 -25.080 1.00 82.50 480 VAL A C 1
ATOM 3830 O O . VAL A 1 480 ? 29.979 9.639 -25.870 1.00 82.50 480 VAL A O 1
ATOM 3833 N N . ASP A 1 481 ? 31.039 7.943 -24.878 1.00 86.00 481 ASP A N 1
ATOM 3834 C CA . ASP A 1 481 ? 32.300 8.160 -25.598 1.00 86.00 481 ASP A CA 1
ATOM 3835 C C . ASP A 1 481 ? 32.149 7.851 -27.097 1.00 86.00 481 ASP A C 1
ATOM 3837 O O . ASP A 1 481 ? 32.544 8.663 -27.937 1.00 86.00 481 ASP A O 1
ATOM 3841 N N . HIS A 1 482 ? 31.485 6.744 -27.445 1.00 86.88 482 HIS A N 1
ATOM 3842 C CA . HIS A 1 482 ? 31.166 6.422 -28.840 1.00 86.88 482 HIS A CA 1
ATOM 3843 C C . HIS A 1 482 ? 30.252 7.470 -29.470 1.00 86.88 482 HIS A C 1
ATOM 3845 O O . HIS A 1 482 ? 30.522 7.921 -30.584 1.00 86.88 482 HIS A O 1
ATOM 3851 N N . GLN A 1 483 ? 29.224 7.915 -28.746 1.00 85.25 483 GLN A N 1
ATOM 3852 C CA . GLN A 1 483 ? 28.325 8.966 -29.205 1.00 85.25 483 GLN A CA 1
ATOM 3853 C C . GLN A 1 483 ? 29.108 10.247 -29.524 1.00 85.25 483 GLN A C 1
ATOM 3855 O O . GLN A 1 483 ? 28.971 10.814 -30.608 1.00 85.25 483 GLN A O 1
ATOM 3860 N N . ASN A 1 484 ? 30.001 10.674 -28.629 1.00 86.81 484 ASN A N 1
ATOM 3861 C CA . ASN A 1 484 ? 30.826 11.864 -28.830 1.00 86.81 484 ASN A CA 1
ATOM 3862 C C . ASN A 1 484 ? 31.780 11.737 -30.027 1.00 86.81 484 ASN A C 1
ATOM 3864 O O . ASN A 1 484 ? 31.924 12.692 -30.790 1.00 86.81 484 ASN A O 1
ATOM 3868 N N . ARG A 1 485 ? 32.397 10.566 -30.227 1.00 84.12 485 ARG A N 1
ATOM 3869 C CA . ARG A 1 485 ? 33.351 10.326 -31.326 1.00 84.12 485 ARG A CA 1
ATOM 3870 C C . ARG A 1 485 ? 32.686 10.190 -32.693 1.00 84.12 485 ARG A C 1
ATOM 3872 O O . ARG A 1 485 ? 33.293 10.545 -33.698 1.00 84.12 485 ARG A O 1
ATOM 3879 N N . LEU A 1 486 ? 31.459 9.674 -32.750 1.00 83.81 486 LEU A N 1
ATOM 3880 C CA . LEU A 1 486 ? 30.817 9.266 -34.005 1.00 83.81 486 LEU A CA 1
ATOM 3881 C C . LEU A 1 486 ? 29.812 10.279 -34.575 1.00 83.81 486 LEU A C 1
ATOM 3883 O O . LEU A 1 486 ? 29.143 9.956 -35.565 1.00 83.81 486 LEU A O 1
ATOM 3887 N N . GLY A 1 487 ? 29.721 11.483 -33.996 1.00 81.56 487 GLY A N 1
ATOM 3888 C CA . GLY A 1 487 ? 28.857 12.570 -34.482 1.00 81.56 487 GLY A CA 1
ATOM 3889 C C . GLY A 1 487 ? 27.691 12.941 -33.559 1.00 81.56 487 GLY A C 1
ATOM 3890 O O . GLY A 1 487 ? 26.658 13.405 -34.037 1.00 81.56 487 GLY A O 1
ATOM 3891 N N . LYS A 1 488 ? 27.829 12.732 -32.243 1.00 84.06 488 LYS A N 1
ATOM 3892 C CA . LYS A 1 488 ? 26.801 12.998 -31.222 1.00 84.06 488 LYS A CA 1
ATOM 3893 C C . LYS A 1 488 ? 25.475 12.324 -31.580 1.00 84.06 488 LYS A C 1
ATOM 3895 O O . LYS A 1 488 ? 25.457 11.126 -31.834 1.00 84.06 488 LYS A O 1
ATOM 3900 N N . GLU A 1 489 ? 24.366 13.052 -31.625 1.00 72.75 489 GLU A N 1
ATOM 3901 C CA . GLU A 1 489 ? 23.040 12.491 -31.916 1.00 72.75 489 GLU A CA 1
ATOM 3902 C C . GLU A 1 489 ? 22.934 11.852 -33.309 1.00 72.75 489 GLU A C 1
ATOM 3904 O O . GLU A 1 489 ? 22.187 10.896 -33.490 1.00 72.75 489 GLU A O 1
ATOM 3909 N N . GLN A 1 490 ? 23.741 12.287 -34.283 1.00 73.19 490 GLN A N 1
ATOM 3910 C CA . GLN A 1 490 ? 23.755 11.668 -35.614 1.00 73.19 490 GLN A CA 1
ATOM 3911 C C . GLN A 1 490 ? 24.369 10.261 -35.596 1.00 73.19 490 GLN A C 1
ATOM 3913 O O . GLN A 1 490 ? 24.083 9.440 -36.464 1.00 73.19 490 GLN A O 1
ATOM 3918 N N . SER A 1 491 ? 25.198 9.953 -34.592 1.00 75.56 491 SER A N 1
ATOM 3919 C CA . SER A 1 491 ? 25.772 8.615 -34.429 1.00 75.56 491 SER A CA 1
ATOM 3920 C C . SER A 1 491 ? 24.744 7.573 -34.009 1.00 75.56 491 SER A C 1
ATOM 3922 O O . SER A 1 491 ? 24.955 6.389 -34.265 1.00 75.56 491 SER A O 1
ATOM 3924 N N . CYS A 1 492 ? 23.620 7.998 -33.420 1.00 73.56 492 CYS A N 1
ATOM 3925 C CA . CYS A 1 492 ? 22.580 7.087 -32.969 1.00 73.56 492 CYS A CA 1
ATOM 3926 C C . CYS A 1 492 ? 22.080 6.221 -34.127 1.00 73.56 492 CYS A C 1
ATOM 3928 O O . CYS A 1 492 ? 21.891 5.036 -33.924 1.00 73.56 492 CYS A O 1
ATOM 3930 N N . GLN A 1 493 ? 21.998 6.751 -35.350 1.00 70.50 493 GLN A N 1
ATOM 3931 C CA . GLN A 1 493 ? 21.573 5.998 -36.539 1.00 70.50 493 GLN A CA 1
ATOM 3932 C C . GLN A 1 493 ? 22.548 4.890 -36.972 1.00 70.50 493 GLN A C 1
ATOM 3934 O O . GLN A 1 493 ? 22.159 3.977 -37.693 1.00 70.50 493 GLN A O 1
ATOM 3939 N N . LYS A 1 494 ? 23.817 4.961 -36.548 1.00 71.75 494 LYS A N 1
ATOM 3940 C CA . LYS A 1 494 ? 24.837 3.943 -36.854 1.00 71.75 494 LYS A CA 1
ATOM 3941 C C . LYS A 1 494 ? 24.720 2.726 -35.939 1.00 71.75 494 LYS A C 1
ATOM 3943 O O . LYS A 1 494 ? 25.073 1.626 -36.340 1.00 71.75 494 LYS A O 1
ATOM 3948 N N . CYS A 1 495 ? 24.242 2.940 -34.715 1.00 74.00 495 CYS A N 1
ATOM 3949 C CA . CYS A 1 495 ? 24.103 1.900 -33.694 1.00 74.00 495 CYS A CA 1
ATOM 3950 C C . CYS A 1 495 ? 22.637 1.475 -33.486 1.00 74.00 495 CYS A C 1
ATOM 3952 O O . CYS A 1 495 ? 22.375 0.372 -33.019 1.00 74.00 495 CYS A O 1
ATOM 3954 N N . HIS A 1 496 ? 21.686 2.340 -33.847 1.00 74.38 496 HIS A N 1
ATOM 3955 C CA . HIS A 1 496 ? 20.241 2.153 -33.760 1.00 74.38 496 HIS A CA 1
ATOM 3956 C C . HIS A 1 496 ? 19.619 2.388 -35.138 1.00 74.38 496 HIS A C 1
ATOM 3958 O O . HIS A 1 496 ? 19.439 3.520 -35.581 1.00 74.38 496 HIS A O 1
ATOM 3964 N N . HIS A 1 497 ? 19.292 1.296 -35.817 1.00 68.06 497 HIS A N 1
ATOM 3965 C CA . HIS A 1 497 ? 18.741 1.324 -37.171 1.00 68.06 497 HIS A CA 1
ATOM 3966 C C . HIS A 1 497 ? 17.223 1.565 -37.233 1.00 68.06 497 HIS A C 1
ATOM 3968 O O . HIS A 1 497 ? 16.733 2.140 -38.197 1.00 68.06 497 HIS A O 1
ATOM 3974 N N . ILE A 1 498 ? 16.468 1.147 -36.216 1.00 68.56 498 ILE A N 1
ATOM 3975 C CA . ILE A 1 498 ? 15.010 1.267 -36.146 1.00 68.56 498 ILE A CA 1
ATOM 3976 C C . ILE A 1 498 ? 14.653 1.494 -34.677 1.00 68.56 498 ILE A C 1
ATOM 3978 O O . ILE A 1 498 ? 15.070 0.727 -33.811 1.00 68.56 498 ILE A O 1
ATOM 3982 N N . ALA A 1 499 ? 13.893 2.551 -34.402 1.00 62.00 499 ALA A N 1
ATOM 3983 C CA . ALA A 1 499 ? 13.293 2.808 -33.098 1.00 62.00 499 ALA A CA 1
ATOM 3984 C C . ALA A 1 499 ? 11.775 2.701 -33.241 1.00 62.00 499 ALA A C 1
ATOM 3986 O O . ALA A 1 499 ? 11.221 3.143 -34.250 1.00 62.00 499 ALA A O 1
ATOM 3987 N N . MET A 1 500 ? 11.100 2.113 -32.254 1.00 62.81 500 MET A N 1
ATOM 3988 C CA . MET A 1 500 ? 9.639 2.096 -32.261 1.00 62.81 500 MET A CA 1
ATOM 3989 C C . MET A 1 500 ? 9.067 3.512 -32.084 1.00 62.81 500 MET A C 1
ATOM 3991 O O . MET A 1 500 ? 9.702 4.362 -31.447 1.00 62.81 500 MET A O 1
ATOM 3995 N N . PRO A 1 501 ? 7.858 3.782 -32.611 1.00 51.09 501 PRO A N 1
ATOM 3996 C CA . PRO A 1 501 ? 7.190 5.060 -32.402 1.00 51.09 501 PRO A CA 1
ATOM 3997 C C . PRO A 1 501 ? 7.116 5.411 -30.910 1.00 51.09 501 PRO A C 1
ATOM 3999 O O . PRO A 1 501 ? 6.678 4.597 -30.100 1.00 51.09 501 PRO A O 1
ATOM 4002 N N . ARG A 1 502 ? 7.529 6.638 -30.560 1.00 51.12 502 ARG A N 1
ATOM 4003 C CA . ARG A 1 502 ? 7.593 7.179 -29.181 1.00 51.12 502 ARG A CA 1
ATOM 4004 C C . ARG A 1 502 ? 8.579 6.485 -28.231 1.00 51.12 502 ARG A C 1
ATOM 4006 O O . ARG A 1 502 ? 8.583 6.799 -27.044 1.00 51.12 502 ARG A O 1
ATOM 4013 N N . ASP A 1 503 ? 9.426 5.592 -28.728 1.00 54.59 503 ASP A N 1
ATOM 4014 C CA . ASP A 1 503 ? 10.417 4.910 -27.904 1.00 54.59 503 ASP A CA 1
ATOM 4015 C C . ASP A 1 503 ? 11.693 5.757 -27.755 1.00 54.59 503 ASP A C 1
ATOM 4017 O O . ASP A 1 503 ? 12.194 6.339 -28.721 1.00 54.59 503 ASP A O 1
ATOM 4021 N N . ASN A 1 504 ? 12.229 5.823 -26.536 1.00 51.53 504 ASN A N 1
ATOM 4022 C CA . ASN A 1 504 ? 13.490 6.508 -26.245 1.00 51.53 504 ASN A CA 1
ATOM 4023 C C . ASN A 1 504 ? 14.681 5.544 -26.163 1.00 51.53 504 ASN A C 1
ATOM 4025 O O . ASN A 1 504 ? 15.811 6.014 -26.041 1.00 51.53 504 ASN A O 1
ATOM 4029 N N . ALA A 1 505 ? 14.453 4.224 -26.243 1.00 59.72 505 ALA A N 1
ATOM 4030 C CA . ALA A 1 505 ? 15.466 3.231 -26.600 1.00 59.72 505 ALA A CA 1
ATOM 4031 C C . ALA A 1 505 ? 14.895 1.815 -26.631 1.00 59.72 505 ALA A C 1
ATOM 4033 O O . ALA A 1 505 ? 14.938 1.093 -25.631 1.00 59.72 505 ALA A O 1
ATOM 4034 N N . THR A 1 506 ? 14.494 1.386 -27.820 1.00 65.38 506 THR A N 1
ATOM 4035 C CA . THR A 1 506 ? 14.204 -0.016 -28.086 1.00 65.38 506 THR A CA 1
ATOM 4036 C C . THR A 1 506 ? 15.466 -0.854 -27.852 1.00 65.38 506 THR A C 1
ATOM 4038 O O . THR A 1 506 ? 16.479 -0.620 -28.519 1.00 65.38 506 THR A O 1
ATOM 4041 N N . PRO A 1 507 ? 15.457 -1.828 -26.926 1.00 66.25 507 PRO A N 1
ATOM 4042 C CA . PRO A 1 507 ? 16.588 -2.728 -26.760 1.00 66.25 507 PRO A CA 1
ATOM 4043 C C . PRO A 1 507 ? 16.776 -3.595 -28.007 1.00 66.25 507 PRO A C 1
ATOM 4045 O O . PRO A 1 507 ? 15.799 -4.092 -28.566 1.00 66.25 507 PRO A O 1
ATOM 4048 N N . CYS A 1 508 ? 18.024 -3.855 -28.402 1.00 72.25 508 CYS A N 1
ATOM 4049 C CA . CYS A 1 508 ? 18.323 -4.624 -29.615 1.00 72.25 508 CYS A CA 1
ATOM 4050 C C . CYS A 1 508 ? 17.674 -6.018 -29.617 1.00 72.25 508 CYS A C 1
ATOM 4052 O O . CYS A 1 508 ? 17.222 -6.469 -30.663 1.00 72.25 508 CYS A O 1
ATOM 4054 N N . TYR A 1 509 ? 17.560 -6.671 -28.451 1.00 71.31 509 TYR A N 1
ATOM 4055 C CA . TYR A 1 509 ? 16.946 -8.001 -28.323 1.00 71.31 509 TYR A CA 1
ATOM 4056 C C . TYR A 1 509 ? 15.466 -8.033 -28.735 1.00 71.31 509 TYR A C 1
ATOM 4058 O O . TYR A 1 509 ? 14.938 -9.096 -29.043 1.00 71.31 509 TYR A O 1
ATOM 4066 N N . ARG A 1 510 ? 14.782 -6.881 -28.730 1.00 71.19 510 ARG A N 1
ATOM 4067 C CA . ARG A 1 510 ? 13.359 -6.796 -29.069 1.00 71.19 510 ARG A CA 1
ATOM 4068 C C . ARG A 1 510 ? 13.110 -7.018 -30.559 1.00 71.19 510 ARG A C 1
ATOM 4070 O O . ARG A 1 510 ? 12.098 -7.610 -30.909 1.00 71.19 510 ARG A O 1
ATOM 4077 N N . CYS A 1 511 ? 14.038 -6.584 -31.410 1.00 74.94 511 CYS A N 1
ATOM 4078 C CA . CYS A 1 511 ? 14.023 -6.892 -32.841 1.00 74.94 511 CYS A CA 1
ATOM 4079 C C . CYS A 1 511 ? 14.867 -8.138 -33.141 1.00 74.94 511 CYS A C 1
ATOM 4081 O O . CYS A 1 511 ? 14.489 -8.962 -33.959 1.00 74.94 511 CYS A O 1
ATOM 4083 N N . HIS A 1 512 ? 15.991 -8.310 -32.446 1.00 78.50 512 HIS A N 1
ATOM 4084 C CA . HIS A 1 512 ? 16.941 -9.402 -32.644 1.00 78.50 512 HIS A CA 1
ATOM 4085 C C . HIS A 1 512 ? 16.805 -10.460 -31.541 1.00 78.50 512 HIS A C 1
ATOM 4087 O O . HIS A 1 512 ? 17.695 -10.615 -30.706 1.00 78.50 512 HIS A O 1
ATOM 4093 N N . SER A 1 513 ? 15.671 -11.159 -31.503 1.00 72.19 513 SER A N 1
ATOM 4094 C CA . SER A 1 513 ? 15.351 -12.114 -30.430 1.00 72.19 513 SER A CA 1
ATOM 4095 C C . SER A 1 513 ? 16.095 -13.451 -30.537 1.00 72.19 513 SER A C 1
ATOM 4097 O O . SER A 1 513 ? 16.268 -14.136 -29.531 1.00 72.19 513 SER A O 1
ATOM 4099 N N . ASN A 1 514 ? 16.566 -13.812 -31.735 1.00 79.56 514 ASN A N 1
ATOM 4100 C CA . ASN A 1 514 ? 17.290 -15.054 -32.000 1.00 79.56 514 ASN A CA 1
ATOM 4101 C C . ASN A 1 514 ? 18.800 -14.809 -32.116 1.00 79.56 514 ASN A C 1
ATOM 4103 O O . ASN A 1 514 ? 19.249 -13.853 -32.746 1.00 79.56 514 ASN A O 1
ATOM 4107 N N . MET A 1 515 ? 19.605 -15.696 -31.524 1.00 78.44 515 MET A N 1
ATOM 4108 C CA . MET A 1 515 ? 21.063 -15.525 -31.472 1.00 78.44 515 MET A CA 1
ATOM 4109 C C . MET A 1 515 ? 21.784 -15.857 -32.774 1.00 78.44 515 MET A C 1
ATOM 4111 O O . MET A 1 515 ? 22.729 -15.157 -33.145 1.00 78.44 515 MET A O 1
ATOM 4115 N N . LEU A 1 516 ? 21.361 -16.939 -33.426 1.00 80.94 516 LEU A N 1
ATOM 4116 C CA . LEU A 1 516 ? 22.008 -17.502 -34.615 1.00 80.94 516 LEU A CA 1
ATOM 4117 C C . LEU A 1 516 ? 21.107 -17.472 -35.850 1.00 80.94 516 LEU A C 1
ATOM 4119 O O . LEU A 1 516 ? 21.626 -17.427 -36.960 1.00 80.94 516 LEU A O 1
ATOM 4123 N N . ASP A 1 517 ? 19.792 -17.417 -35.646 1.00 81.62 517 ASP A N 1
ATOM 4124 C CA . ASP A 1 517 ? 18.793 -17.403 -36.711 1.00 81.62 517 ASP A CA 1
ATOM 4125 C C . ASP A 1 517 ? 18.147 -16.023 -36.847 1.00 81.62 517 ASP A C 1
ATOM 4127 O O . ASP A 1 517 ? 18.156 -15.216 -35.916 1.00 81.62 517 ASP A O 1
ATOM 4131 N N . SER A 1 518 ? 17.585 -15.734 -38.018 1.00 82.31 518 SER A N 1
ATOM 4132 C CA . SER A 1 518 ? 16.767 -14.537 -38.206 1.00 82.31 518 SER A CA 1
ATOM 4133 C C . SER A 1 518 ? 15.473 -14.634 -37.394 1.00 82.31 518 SER A C 1
ATOM 4135 O O . SER A 1 518 ? 14.907 -15.717 -37.235 1.00 82.31 518 SER A O 1
ATOM 4137 N N . ALA A 1 519 ? 14.979 -13.504 -36.898 1.00 78.94 519 ALA A N 1
ATOM 4138 C CA . ALA A 1 519 ? 13.688 -13.411 -36.225 1.00 78.94 519 ALA A CA 1
ATOM 4139 C C . ALA A 1 519 ? 12.681 -12.707 -37.135 1.00 78.94 519 ALA A C 1
ATOM 4141 O O . ALA A 1 519 ? 12.998 -11.663 -37.697 1.00 78.94 519 ALA A O 1
ATOM 4142 N N . GLU A 1 520 ? 11.475 -13.253 -37.279 1.00 79.50 520 GLU A N 1
ATOM 4143 C CA . GLU A 1 520 ? 10.382 -12.559 -37.959 1.00 79.50 520 GLU A CA 1
ATOM 4144 C C . GLU A 1 520 ? 9.849 -11.455 -37.033 1.00 79.50 520 GLU A C 1
ATOM 4146 O O . GLU A 1 520 ? 9.507 -11.712 -35.880 1.00 79.50 520 GLU A O 1
ATOM 4151 N N . ILE A 1 521 ? 9.851 -10.211 -37.510 1.00 76.56 521 ILE A N 1
ATOM 4152 C CA . ILE A 1 521 ? 9.531 -9.015 -36.709 1.00 76.56 521 ILE A CA 1
ATOM 4153 C C . ILE A 1 521 ? 8.290 -8.272 -37.212 1.00 76.56 521 ILE A C 1
ATOM 4155 O O . ILE A 1 521 ? 7.843 -7.321 -36.572 1.00 76.56 521 ILE A O 1
ATOM 4159 N N . PHE A 1 522 ? 7.730 -8.686 -38.350 1.00 78.88 522 PHE A N 1
ATOM 4160 C CA . PHE A 1 522 ? 6.563 -8.048 -38.947 1.00 78.88 522 PHE A CA 1
ATOM 4161 C C . PHE A 1 522 ? 5.299 -8.879 -38.727 1.00 78.88 522 PHE A C 1
ATOM 4163 O O . PHE A 1 522 ? 5.098 -9.910 -39.364 1.00 78.88 522 PHE A O 1
ATOM 4170 N N . ASP A 1 523 ? 4.412 -8.393 -37.858 1.00 79.62 523 ASP A N 1
ATOM 4171 C CA . ASP A 1 523 ? 3.060 -8.938 -37.725 1.00 79.62 523 ASP A CA 1
ATOM 4172 C C . ASP A 1 523 ? 2.185 -8.455 -38.890 1.00 79.62 523 ASP A C 1
ATOM 4174 O O . ASP A 1 523 ? 1.559 -7.391 -38.845 1.00 79.62 523 ASP A O 1
ATOM 4178 N N . HIS A 1 524 ? 2.146 -9.260 -39.950 1.00 81.44 524 HIS A N 1
ATOM 4179 C CA . HIS A 1 524 ? 1.383 -8.963 -41.158 1.00 81.44 524 HIS A CA 1
ATOM 4180 C C . HIS A 1 524 ? -0.122 -8.811 -40.887 1.00 81.44 524 HIS A C 1
ATOM 4182 O O . HIS A 1 524 ? -0.777 -7.951 -41.479 1.00 81.44 524 HIS A O 1
ATOM 4188 N N . PHE A 1 525 ? -0.696 -9.624 -39.995 1.00 80.62 525 PHE A N 1
ATOM 4189 C CA . PHE A 1 525 ? -2.135 -9.600 -39.733 1.00 80.62 525 PHE A CA 1
ATOM 4190 C C . PHE A 1 525 ? -2.535 -8.365 -38.922 1.00 80.62 525 PHE A C 1
ATOM 4192 O O . PHE A 1 525 ? -3.482 -7.670 -39.299 1.00 80.62 525 PHE A O 1
ATOM 4199 N N . GLY A 1 526 ? -1.788 -8.057 -37.859 1.00 80.69 526 GLY A N 1
ATOM 4200 C CA . GLY A 1 526 ? -1.988 -6.841 -37.072 1.00 80.69 526 GLY A CA 1
ATOM 4201 C C . GLY A 1 526 ? -1.783 -5.577 -37.910 1.00 80.69 526 GLY A C 1
ATOM 4202 O O . GLY A 1 526 ? -2.608 -4.662 -37.876 1.00 80.69 526 GLY A O 1
ATOM 4203 N N . HIS A 1 527 ? -0.742 -5.548 -38.749 1.00 81.69 527 HIS A N 1
ATOM 4204 C CA . HIS A 1 527 ? -0.488 -4.416 -39.639 1.00 81.69 527 HIS A CA 1
ATOM 4205 C C . HIS A 1 527 ? -1.617 -4.215 -40.661 1.00 81.69 527 HIS A C 1
ATOM 4207 O O . HIS A 1 527 ? -2.085 -3.096 -40.863 1.00 81.69 527 HIS A O 1
ATOM 4213 N N . MET A 1 528 ? -2.116 -5.299 -41.260 1.00 83.00 528 MET A N 1
ATOM 4214 C CA . MET A 1 528 ? -3.240 -5.254 -42.196 1.00 83.00 528 MET A CA 1
ATOM 4215 C C . MET A 1 528 ? -4.507 -4.650 -41.568 1.00 83.00 528 MET A C 1
ATOM 4217 O O . MET A 1 528 ? -5.217 -3.899 -42.240 1.00 83.00 528 MET A O 1
ATOM 4221 N N . GLN A 1 529 ? -4.802 -4.958 -40.299 1.00 81.00 529 GLN A N 1
ATOM 4222 C CA . GLN A 1 529 ? -5.950 -4.377 -39.592 1.00 81.00 529 GLN A CA 1
ATOM 4223 C C . GLN A 1 529 ? -5.796 -2.866 -39.397 1.00 81.00 529 GLN A C 1
ATOM 4225 O O . GLN A 1 529 ? -6.728 -2.117 -39.685 1.00 81.00 529 GLN A O 1
ATOM 4230 N N . LEU A 1 530 ? -4.607 -2.415 -38.991 1.00 81.69 530 LEU A N 1
ATOM 4231 C CA . LEU A 1 530 ? -4.313 -0.994 -38.792 1.00 81.69 530 LEU A CA 1
ATOM 4232 C C . LEU A 1 530 ? -4.399 -0.192 -40.095 1.00 81.69 530 LEU A C 1
ATOM 4234 O O . LEU A 1 530 ? -4.923 0.921 -40.102 1.00 81.69 530 LEU A O 1
ATOM 4238 N N . VAL A 1 531 ? -3.923 -0.751 -41.214 1.00 82.75 531 VAL A N 1
ATOM 4239 C CA . VAL A 1 531 ? -4.065 -0.105 -42.529 1.00 82.75 531 VAL A CA 1
ATOM 4240 C C . VAL A 1 531 ? -5.534 -0.033 -42.944 1.00 82.75 531 VAL A C 1
ATOM 4242 O O . VAL A 1 531 ? -5.969 1.008 -43.428 1.00 82.75 531 VAL A O 1
ATOM 4245 N N . ALA A 1 532 ? -6.318 -1.094 -42.730 1.00 82.06 532 ALA A N 1
ATOM 4246 C CA . ALA A 1 532 ? -7.747 -1.077 -43.044 1.00 82.06 532 ALA A CA 1
ATOM 4247 C C . ALA A 1 532 ? -8.506 -0.011 -42.235 1.00 82.06 532 ALA A C 1
ATOM 4249 O O . ALA A 1 532 ? -9.344 0.694 -42.793 1.00 82.06 532 ALA A O 1
ATOM 4250 N N . GLU A 1 533 ? -8.171 0.158 -40.955 1.00 82.44 533 GLU A N 1
ATOM 4251 C CA . GLU A 1 533 ? -8.742 1.203 -40.102 1.00 82.44 533 GLU A CA 1
ATOM 4252 C C . GLU A 1 533 ? -8.326 2.611 -40.561 1.00 82.44 533 GLU A C 1
ATOM 4254 O O . GLU A 1 533 ? -9.174 3.493 -40.717 1.00 82.44 533 GLU A O 1
ATOM 4259 N N . LYS A 1 534 ? -7.033 2.818 -40.846 1.00 82.75 534 LYS A N 1
ATOM 4260 C CA . LYS A 1 534 ? -6.489 4.108 -41.301 1.00 82.75 534 LYS A CA 1
ATOM 4261 C C . LYS A 1 534 ? -7.088 4.556 -42.636 1.00 82.75 534 LYS A C 1
ATOM 4263 O O . LYS A 1 534 ? -7.454 5.720 -42.786 1.00 82.75 534 LYS A O 1
ATOM 4268 N N . GLU A 1 535 ? -7.211 3.629 -43.579 1.00 82.88 535 GLU A N 1
ATOM 4269 C CA . GLU A 1 535 ? -7.753 3.875 -44.920 1.00 82.88 535 GLU A CA 1
ATOM 4270 C C . GLU A 1 535 ? -9.291 3.787 -44.963 1.00 82.88 535 GLU A C 1
ATOM 4272 O O . GLU A 1 535 ? -9.887 3.965 -46.024 1.00 82.88 535 GLU A O 1
ATOM 4277 N N . LYS A 1 536 ? -9.947 3.555 -43.812 1.00 84.12 536 LYS A N 1
ATOM 4278 C CA . LYS A 1 536 ? -11.410 3.457 -43.661 1.00 84.12 536 LYS A CA 1
ATOM 4279 C C . LYS A 1 536 ? -12.043 2.427 -44.603 1.00 84.12 536 LYS A C 1
ATOM 4281 O O . LYS A 1 536 ? -13.067 2.690 -45.231 1.00 84.12 536 LYS A O 1
ATOM 4286 N N . LEU A 1 537 ? -11.416 1.259 -44.718 1.00 82.00 537 LEU A N 1
ATOM 4287 C CA . LEU A 1 537 ? -11.918 0.156 -45.533 1.00 82.00 537 LEU A CA 1
ATOM 4288 C C . LEU A 1 537 ? -12.957 -0.656 -44.749 1.00 82.00 537 LEU A C 1
ATOM 4290 O O . LEU A 1 537 ? -12.676 -1.149 -43.657 1.00 82.00 537 LEU A O 1
ATOM 4294 N N . ASP A 1 538 ? -14.143 -0.842 -45.327 1.00 71.19 538 ASP A N 1
ATOM 4295 C CA . ASP A 1 538 ? -15.233 -1.586 -44.693 1.00 71.19 538 ASP A CA 1
ATOM 4296 C C . ASP A 1 538 ? -15.049 -3.115 -44.807 1.00 71.19 538 ASP A C 1
ATOM 4298 O O . ASP A 1 538 ? -14.865 -3.671 -45.892 1.00 71.19 538 ASP A O 1
ATOM 4302 N N . GLY A 1 539 ? -15.167 -3.822 -43.675 1.00 69.31 539 GLY A N 1
ATOM 4303 C CA . GLY A 1 539 ? -15.136 -5.291 -43.588 1.00 69.31 539 GLY A CA 1
ATOM 4304 C C . GLY A 1 539 ? -13.775 -5.901 -43.211 1.00 69.31 539 GLY A C 1
ATOM 4305 O O . GLY A 1 539 ? -12.757 -5.222 -43.134 1.00 69.31 539 GLY A O 1
ATOM 4306 N N . LEU A 1 540 ? -13.753 -7.216 -42.951 1.00 66.19 540 LEU A N 1
ATOM 4307 C CA . LEU A 1 540 ? -12.530 -7.986 -42.666 1.00 66.19 540 LEU A CA 1
ATOM 4308 C C . LEU A 1 540 ? -11.925 -8.553 -43.960 1.00 66.19 540 LEU A C 1
ATOM 4310 O O . LEU A 1 540 ? -12.652 -8.902 -44.896 1.00 66.19 540 LEU A O 1
ATOM 4314 N N . HIS A 1 541 ? -10.599 -8.696 -43.996 1.00 64.88 541 HIS A N 1
ATOM 4315 C CA . HIS A 1 541 ? -9.906 -9.404 -45.076 1.00 64.88 541 HIS A CA 1
ATOM 4316 C C . HIS A 1 541 ? -10.499 -10.818 -45.253 1.00 64.88 541 HIS A C 1
ATOM 4318 O O . HIS A 1 541 ? -10.750 -11.487 -44.246 1.00 64.88 541 HIS A O 1
ATOM 4324 N N . PRO A 1 542 ? -10.751 -11.291 -46.492 1.00 61.94 542 PRO A N 1
ATOM 4325 C CA . PRO A 1 542 ? -10.357 -10.720 -47.791 1.00 61.94 542 PRO A CA 1
ATOM 4326 C C . PRO A 1 542 ? -11.334 -9.715 -48.422 1.00 61.94 542 PRO A C 1
ATOM 4328 O O . PRO A 1 542 ? -11.051 -9.194 -49.497 1.00 61.94 542 PRO A O 1
ATOM 4331 N N . LYS A 1 543 ? -12.475 -9.414 -47.787 1.00 69.94 543 LYS A N 1
ATOM 4332 C CA . LYS A 1 543 ? -13.543 -8.600 -48.401 1.00 69.94 543 LYS A CA 1
ATOM 4333 C C . LYS A 1 543 ? -13.195 -7.119 -48.563 1.00 69.94 543 LYS A C 1
ATOM 4335 O O . LYS A 1 543 ? -13.741 -6.469 -49.443 1.00 69.94 543 LYS A O 1
ATOM 4340 N N . ASN A 1 544 ? -12.303 -6.598 -47.729 1.00 74.06 544 ASN A N 1
ATOM 4341 C CA . ASN A 1 544 ? -11.919 -5.186 -47.725 1.00 74.06 544 ASN A CA 1
ATOM 4342 C C . ASN A 1 544 ? -10.778 -4.846 -48.705 1.00 74.06 544 ASN A C 1
ATOM 4344 O O . ASN A 1 544 ? -10.337 -3.704 -48.732 1.00 74.06 544 ASN A O 1
ATOM 4348 N N . HIS A 1 545 ? -10.280 -5.822 -49.483 1.00 77.00 545 HIS A N 1
ATOM 4349 C CA . HIS A 1 545 ? -9.173 -5.664 -50.440 1.00 77.00 545 HIS A CA 1
ATOM 4350 C C . HIS A 1 545 ? -7.913 -4.979 -49.869 1.00 77.00 545 HIS A C 1
ATOM 4352 O O . HIS A 1 545 ? -7.103 -4.444 -50.619 1.00 77.00 545 HIS A O 1
ATOM 4358 N N . SER A 1 546 ? -7.690 -5.048 -48.551 1.00 77.25 546 SER A N 1
ATOM 4359 C CA . SER A 1 546 ? -6.591 -4.360 -47.854 1.00 77.25 546 SER A CA 1
ATOM 4360 C C . SER A 1 546 ? -5.197 -4.659 -48.422 1.00 77.25 546 SER A C 1
ATOM 4362 O O . SER A 1 546 ? -4.308 -3.813 -48.356 1.00 77.25 546 SER A O 1
ATOM 4364 N N . CYS A 1 547 ? -5.006 -5.833 -49.033 1.00 80.94 547 CYS A N 1
ATOM 4365 C CA . CYS A 1 547 ? -3.740 -6.236 -49.639 1.00 80.94 547 CYS A CA 1
ATOM 4366 C C . CYS A 1 547 ? -3.280 -5.305 -50.767 1.00 80.94 547 CYS A C 1
ATOM 4368 O O . CYS A 1 547 ? -2.080 -5.089 -50.881 1.00 80.94 547 CYS A O 1
ATOM 4370 N N . SER A 1 548 ? -4.183 -4.712 -51.561 1.00 82.50 548 SER A N 1
ATOM 4371 C CA . SER A 1 548 ? -3.789 -3.843 -52.686 1.00 82.50 548 SER A CA 1
ATOM 4372 C C . SER A 1 548 ? -3.165 -2.518 -52.246 1.00 82.50 548 SER A C 1
ATOM 4374 O O . SER A 1 548 ? -2.532 -1.829 -53.043 1.00 82.50 548 SER A O 1
ATOM 4376 N N . ASN A 1 549 ? -3.332 -2.145 -50.975 1.00 82.75 549 ASN A N 1
ATOM 4377 C CA . ASN A 1 549 ? -2.692 -0.953 -50.426 1.00 82.75 549 ASN A CA 1
ATOM 4378 C C . ASN A 1 549 ? -1.206 -1.177 -50.142 1.00 82.75 549 ASN A C 1
ATOM 4380 O O . ASN A 1 549 ? -0.445 -0.206 -50.111 1.00 82.75 549 ASN A O 1
ATOM 4384 N N . CYS A 1 550 ? -0.797 -2.434 -49.975 1.00 82.19 550 CYS A N 1
ATOM 4385 C CA . CYS A 1 550 ? 0.559 -2.822 -49.602 1.00 82.19 550 CYS A CA 1
ATOM 4386 C C . CYS A 1 550 ? 1.275 -3.603 -50.712 1.00 82.19 550 CYS A C 1
ATOM 4388 O O . CYS A 1 550 ? 2.490 -3.485 -50.812 1.00 82.19 550 CYS A O 1
ATOM 4390 N N . HIS A 1 551 ? 0.538 -4.341 -51.544 1.00 85.31 551 HIS A N 1
ATOM 4391 C CA . HIS A 1 551 ? 1.034 -5.203 -52.620 1.00 85.31 551 HIS A CA 1
ATOM 4392 C C . HIS A 1 551 ? 0.480 -4.784 -53.977 1.00 85.31 551 HIS A C 1
ATOM 4394 O O . HIS A 1 551 ? -0.600 -4.193 -54.072 1.00 85.31 551 HIS A O 1
ATOM 4400 N N . ASN A 1 552 ? 1.203 -5.121 -55.041 1.00 82.19 552 ASN A N 1
ATOM 4401 C CA . ASN A 1 552 ? 0.736 -4.904 -56.395 1.00 82.19 552 ASN A CA 1
ATOM 4402 C C . ASN A 1 552 ? -0.325 -5.962 -56.751 1.00 82.19 552 ASN A C 1
ATOM 4404 O O . ASN A 1 552 ? -0.013 -7.150 -56.791 1.00 82.19 552 ASN A O 1
ATOM 4408 N N . PRO A 1 553 ? -1.563 -5.569 -57.107 1.00 78.19 553 PRO A N 1
ATOM 4409 C CA . PRO A 1 553 ? -2.624 -6.521 -57.446 1.00 78.19 553 PRO A CA 1
ATOM 4410 C C . PRO A 1 553 ? -2.295 -7.460 -58.618 1.00 78.19 553 PRO A C 1
ATOM 4412 O O . PRO A 1 553 ? -2.958 -8.480 -58.788 1.00 78.19 553 PRO A O 1
ATOM 4415 N N . ALA A 1 554 ? -1.316 -7.098 -59.455 1.00 80.88 554 ALA A N 1
ATOM 4416 C CA . ALA A 1 554 ? -0.890 -7.883 -60.609 1.00 80.88 554 ALA A CA 1
ATOM 4417 C C . ALA A 1 554 ? 0.174 -8.949 -60.284 1.00 80.88 554 ALA A C 1
ATOM 4419 O O . ALA A 1 554 ? 0.523 -9.736 -61.166 1.00 80.88 554 ALA A O 1
ATOM 4420 N N . LEU A 1 555 ? 0.714 -8.968 -59.062 1.00 81.50 555 LEU A N 1
ATOM 4421 C CA . LEU A 1 555 ? 1.805 -9.850 -58.656 1.00 81.50 555 LEU A CA 1
ATOM 4422 C C . LEU A 1 555 ? 1.401 -10.726 -57.457 1.00 81.50 555 LEU A C 1
ATOM 4424 O O . LEU A 1 555 ? 0.427 -10.438 -56.762 1.00 81.50 555 LEU A O 1
ATOM 4428 N N . PRO A 1 556 ? 2.105 -11.848 -57.219 1.00 78.62 556 PRO A N 1
ATOM 4429 C CA . PRO A 1 556 ? 1.896 -12.642 -56.016 1.00 78.62 556 PRO A CA 1
ATOM 4430 C C . PRO A 1 556 ? 2.228 -11.814 -54.768 1.00 78.62 556 PRO A C 1
ATOM 4432 O O . PRO A 1 556 ? 3.301 -11.217 -54.715 1.00 78.62 556 PRO A O 1
ATOM 4435 N N . ASN A 1 557 ? 1.351 -11.845 -53.757 1.00 78.06 557 ASN A N 1
ATOM 4436 C CA . ASN A 1 557 ? 1.526 -11.145 -52.476 1.00 78.06 557 ASN A CA 1
ATOM 4437 C C . ASN A 1 557 ? 2.710 -11.723 -51.678 1.00 78.06 557 ASN A C 1
ATOM 4439 O O . ASN A 1 557 ? 2.537 -12.510 -50.746 1.00 78.06 557 ASN A O 1
ATOM 4443 N N . THR A 1 558 ? 3.926 -11.368 -52.072 1.00 77.62 558 THR A N 1
ATOM 4444 C CA . THR A 1 558 ? 5.178 -11.768 -51.430 1.00 77.62 558 THR A CA 1
ATOM 4445 C C . THR A 1 558 ? 5.878 -10.546 -50.851 1.00 77.62 558 THR A C 1
ATOM 4447 O O . THR A 1 558 ? 5.620 -9.410 -51.247 1.00 77.62 558 THR A O 1
ATOM 4450 N N . ALA A 1 559 ? 6.816 -10.764 -49.927 1.00 71.56 559 ALA A N 1
ATOM 4451 C CA . ALA A 1 559 ? 7.590 -9.679 -49.319 1.00 71.56 559 ALA A CA 1
ATOM 4452 C C . ALA A 1 559 ? 8.356 -8.822 -50.350 1.00 71.56 559 ALA A C 1
ATOM 4454 O O . ALA A 1 559 ? 8.597 -7.645 -50.109 1.00 71.56 559 ALA A O 1
ATOM 4455 N N . SER A 1 560 ? 8.719 -9.385 -51.509 1.00 72.94 560 SER A N 1
ATOM 4456 C CA . SER A 1 560 ? 9.387 -8.651 -52.594 1.00 72.94 560 SER A CA 1
ATOM 4457 C C . SER A 1 560 ? 8.464 -7.716 -53.377 1.00 72.94 560 SER A C 1
ATOM 4459 O O . SER A 1 560 ? 8.959 -6.828 -54.068 1.00 72.94 560 SER A O 1
ATOM 4461 N N . ASP A 1 561 ? 7.155 -7.946 -53.296 1.00 80.19 561 ASP A N 1
ATOM 4462 C CA . ASP A 1 561 ? 6.115 -7.153 -53.956 1.00 80.19 561 ASP A CA 1
ATOM 4463 C C . ASP A 1 561 ? 5.465 -6.119 -53.013 1.00 80.19 561 ASP A C 1
ATOM 4465 O O . ASP A 1 561 ? 4.663 -5.286 -53.428 1.00 80.19 561 ASP A O 1
ATOM 4469 N N . ALA A 1 562 ? 5.814 -6.154 -51.726 1.00 78.81 562 ALA A N 1
ATOM 4470 C CA . ALA A 1 562 ? 5.338 -5.179 -50.756 1.00 78.81 562 ALA A CA 1
ATOM 4471 C C . ALA A 1 562 ? 5.997 -3.801 -50.961 1.00 78.81 562 ALA A C 1
ATOM 4473 O O . ALA A 1 562 ? 7.191 -3.705 -51.266 1.00 78.81 562 ALA A O 1
ATOM 4474 N N . LYS A 1 563 ? 5.23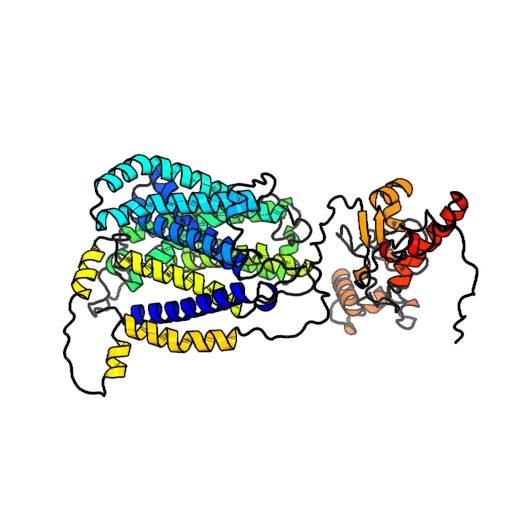9 -2.725 -50.716 1.00 79.75 563 LYS A N 1
ATOM 4475 C CA . LYS A 1 563 ? 5.776 -1.358 -50.589 1.00 79.75 563 LYS A CA 1
ATOM 4476 C C . LYS A 1 563 ? 6.844 -1.289 -49.497 1.00 79.75 563 LYS A C 1
ATOM 4478 O O . LYS A 1 563 ? 6.750 -1.973 -48.477 1.00 79.75 563 LYS A O 1
ATOM 4483 N N . ALA A 1 564 ? 7.837 -0.415 -49.667 1.00 74.50 564 ALA A N 1
ATOM 4484 C CA . ALA A 1 564 ? 8.829 -0.199 -48.619 1.00 74.50 564 ALA A CA 1
ATOM 4485 C C . ALA A 1 564 ? 8.195 0.496 -47.401 1.00 74.50 564 ALA A C 1
ATOM 4487 O O . ALA A 1 564 ? 7.416 1.436 -47.550 1.00 74.50 564 ALA A O 1
ATOM 4488 N N . CYS A 1 565 ? 8.574 0.099 -46.179 1.00 74.00 565 CYS A N 1
ATOM 4489 C CA . CYS A 1 565 ? 8.026 0.702 -44.954 1.00 74.00 565 CYS A CA 1
ATOM 4490 C C . CYS A 1 565 ? 8.225 2.227 -44.901 1.00 74.00 565 CYS A C 1
ATOM 4492 O O . CYS A 1 565 ? 7.369 2.951 -44.398 1.00 74.00 565 CYS A O 1
ATOM 4494 N N . THR A 1 566 ? 9.322 2.729 -45.472 1.00 70.19 566 THR A N 1
ATOM 4495 C CA . THR A 1 566 ? 9.645 4.161 -45.557 1.00 70.19 566 THR A CA 1
ATOM 4496 C C . THR A 1 566 ? 8.694 4.963 -46.442 1.00 70.19 566 THR A C 1
ATOM 4498 O O . THR A 1 566 ? 8.606 6.177 -46.272 1.00 70.19 566 THR A O 1
ATOM 4501 N N . GLU A 1 567 ? 7.955 4.321 -47.350 1.00 77.62 567 GLU A N 1
ATOM 4502 C CA . GLU A 1 567 ? 6.934 4.992 -48.162 1.00 77.62 567 GLU A CA 1
ATOM 4503 C C . GLU A 1 567 ? 5.722 5.407 -47.318 1.00 77.62 567 GLU A C 1
ATOM 4505 O O . GLU A 1 567 ? 5.073 6.405 -47.625 1.00 77.62 567 GLU A O 1
ATOM 4510 N N . CYS A 1 568 ? 5.442 4.681 -46.230 1.00 76.19 568 CYS A N 1
ATOM 4511 C CA . CYS A 1 568 ? 4.298 4.935 -45.351 1.00 76.19 568 CYS A CA 1
ATOM 4512 C C . CYS A 1 568 ? 4.683 5.471 -43.960 1.00 76.19 568 CYS A C 1
ATOM 4514 O O . CYS A 1 568 ? 3.844 6.095 -43.314 1.00 76.19 568 CYS A O 1
ATOM 4516 N N . HIS A 1 569 ? 5.931 5.272 -43.515 1.00 74.25 569 HIS A N 1
ATOM 4517 C CA . HIS A 1 569 ? 6.415 5.602 -42.164 1.00 74.25 569 HIS A CA 1
ATOM 4518 C C . HIS A 1 569 ? 7.642 6.524 -42.155 1.00 74.25 569 HIS A C 1
ATOM 4520 O O . HIS A 1 569 ? 8.542 6.380 -41.329 1.00 74.25 569 HIS A O 1
ATOM 4526 N N . LYS A 1 570 ? 7.695 7.495 -43.070 1.00 68.94 570 LYS A N 1
ATOM 4527 C CA . LYS A 1 570 ? 8.828 8.428 -43.185 1.00 68.94 570 LYS A CA 1
ATOM 4528 C C . LYS A 1 570 ? 9.038 9.311 -41.944 1.00 68.94 570 LYS A C 1
ATOM 4530 O O . LYS A 1 570 ? 10.170 9.665 -41.641 1.00 68.94 570 LYS A O 1
ATOM 4535 N N . GLU A 1 571 ? 7.962 9.677 -41.250 1.00 64.62 571 GLU A N 1
ATOM 4536 C CA . GLU A 1 571 ? 8.023 10.515 -40.040 1.00 64.62 571 GLU A CA 1
ATOM 4537 C C . GLU A 1 571 ? 8.169 9.688 -38.751 1.00 64.62 571 GLU A C 1
ATOM 4539 O O . GLU A 1 571 ? 8.779 10.149 -37.787 1.00 64.62 571 GLU A O 1
ATOM 4544 N N . ASP A 1 572 ? 7.664 8.449 -38.753 1.00 62.69 572 ASP A N 1
ATOM 4545 C CA . ASP A 1 572 ? 7.694 7.547 -37.594 1.00 62.69 572 ASP A CA 1
ATOM 4546 C C . ASP A 1 572 ? 9.042 6.829 -37.451 1.00 62.69 572 ASP A C 1
ATOM 4548 O O . ASP A 1 572 ? 9.527 6.593 -36.343 1.00 62.69 572 ASP A O 1
ATOM 4552 N N . MET A 1 573 ? 9.665 6.485 -38.580 1.00 62.47 573 MET A N 1
ATOM 4553 C CA . MET A 1 573 ? 10.962 5.826 -38.630 1.00 62.47 573 MET A CA 1
ATOM 4554 C C . MET A 1 573 ? 12.031 6.891 -38.874 1.00 62.47 573 MET A C 1
ATOM 4556 O O . MET A 1 573 ? 12.205 7.352 -39.999 1.00 62.47 573 MET A O 1
ATOM 4560 N N . LYS A 1 574 ? 12.770 7.286 -37.826 1.00 58.12 574 LYS A N 1
ATOM 4561 C CA . LYS A 1 574 ? 13.901 8.246 -37.877 1.00 58.12 574 LYS A CA 1
ATOM 4562 C C . LYS A 1 574 ? 15.134 7.698 -38.629 1.00 58.12 574 LYS A C 1
ATOM 4564 O O . LYS A 1 574 ? 16.267 7.808 -38.153 1.00 58.12 574 LYS A O 1
ATOM 4569 N N . LEU A 1 575 ? 14.914 7.071 -39.780 1.00 58.03 575 LEU A N 1
ATOM 4570 C CA . LEU A 1 575 ? 15.937 6.519 -40.659 1.00 58.03 575 LEU A CA 1
ATOM 4571 C C . LEU A 1 575 ? 16.748 7.671 -41.269 1.00 58.03 575 LEU A C 1
ATOM 4573 O O . LEU A 1 575 ? 16.193 8.678 -41.706 1.00 58.03 575 LEU A O 1
ATOM 4577 N N . GLY A 1 576 ? 18.076 7.550 -41.241 1.00 52.34 576 GLY A N 1
ATOM 4578 C CA . GLY A 1 576 ? 18.980 8.527 -41.850 1.00 52.34 576 GLY A CA 1
ATOM 4579 C C . GLY A 1 576 ? 18.903 8.554 -43.378 1.00 52.34 576 GLY A C 1
ATOM 4580 O O . GLY A 1 576 ? 18.269 7.706 -43.997 1.00 52.34 576 GLY A O 1
ATOM 4581 N N . ASN A 1 577 ? 19.611 9.507 -43.991 1.00 49.22 577 ASN A N 1
ATOM 4582 C CA . ASN A 1 577 ? 19.673 9.709 -45.449 1.00 49.22 577 ASN A CA 1
ATOM 4583 C C . ASN A 1 577 ? 20.480 8.640 -46.221 1.00 49.22 577 ASN A C 1
ATOM 4585 O O . ASN A 1 577 ? 20.687 8.796 -47.424 1.00 49.22 577 ASN A O 1
ATOM 4589 N N . GLU A 1 578 ? 20.961 7.584 -45.565 1.00 51.66 578 GLU A N 1
ATOM 4590 C CA . GLU A 1 578 ? 21.605 6.469 -46.266 1.00 51.66 578 GLU A CA 1
ATOM 4591 C C . GLU A 1 578 ? 20.533 5.639 -46.989 1.00 51.66 578 GLU A C 1
ATOM 4593 O O . GLU A 1 578 ? 19.504 5.313 -46.383 1.00 51.66 578 GLU A O 1
ATOM 4598 N N . PRO A 1 579 ? 20.734 5.281 -48.271 1.00 45.97 579 PRO A N 1
ATOM 4599 C CA . PRO A 1 579 ? 19.824 4.414 -48.991 1.00 45.97 579 PRO A CA 1
ATOM 4600 C C . PRO A 1 579 ? 19.963 3.009 -48.408 1.00 45.97 579 PRO A C 1
ATOM 4602 O O . PRO A 1 579 ? 20.716 2.177 -48.907 1.00 45.97 579 PRO A O 1
ATOM 4605 N N . TYR A 1 580 ? 19.222 2.735 -47.336 1.00 51.75 580 TYR A N 1
ATOM 4606 C CA . TYR A 1 580 ? 18.956 1.386 -46.858 1.00 51.75 580 TYR A CA 1
ATOM 4607 C C . TYR A 1 580 ? 18.108 0.681 -47.920 1.00 51.75 580 TYR A C 1
ATOM 4609 O O . TYR A 1 580 ? 16.882 0.594 -47.840 1.00 51.75 580 TYR A O 1
ATOM 4617 N N . ALA A 1 581 ? 18.777 0.271 -48.993 1.00 42.12 581 ALA A N 1
ATOM 4618 C CA . ALA A 1 581 ? 18.199 -0.403 -50.131 1.00 42.12 581 ALA A CA 1
ATOM 4619 C C . ALA A 1 581 ? 17.544 -1.693 -49.633 1.00 42.12 581 ALA A C 1
ATOM 4621 O O . ALA A 1 581 ? 18.239 -2.627 -49.252 1.00 42.12 581 ALA A O 1
ATOM 4622 N N . ARG A 1 582 ? 16.204 -1.705 -49.604 1.00 48.12 582 ARG A N 1
ATOM 4623 C CA . ARG A 1 582 ? 15.363 -2.872 -49.296 1.00 48.12 582 ARG A CA 1
ATOM 4624 C C . ARG A 1 582 ? 15.906 -3.718 -48.136 1.00 48.12 582 ARG A C 1
ATOM 4626 O O . ARG A 1 582 ? 16.320 -4.857 -48.343 1.00 48.12 582 ARG A O 1
ATOM 4633 N N . LEU A 1 583 ? 15.863 -3.201 -46.906 1.00 52.28 583 LEU A N 1
ATOM 4634 C CA . LEU A 1 583 ? 15.915 -4.120 -45.768 1.00 52.28 583 LEU A CA 1
ATOM 4635 C C . LEU A 1 583 ? 14.735 -5.094 -45.896 1.00 52.28 583 LEU A C 1
ATOM 4637 O O . LEU A 1 583 ? 13.600 -4.664 -46.110 1.00 52.28 583 LEU A O 1
ATOM 4641 N N . GLN A 1 584 ? 14.989 -6.392 -45.736 1.00 54.69 584 GLN A N 1
ATOM 4642 C CA . GLN A 1 584 ? 13.959 -7.370 -45.388 1.00 54.69 584 GLN A CA 1
ATOM 4643 C C . GLN A 1 584 ? 13.397 -6.997 -44.007 1.00 54.69 584 GLN A C 1
ATOM 4645 O O . GLN A 1 584 ? 13.737 -7.597 -43.001 1.00 54.69 584 GLN A O 1
ATOM 4650 N N . LEU A 1 585 ? 12.543 -5.973 -43.942 1.00 60.53 585 LEU A N 1
ATOM 4651 C CA . LEU A 1 585 ? 11.925 -5.480 -42.704 1.00 60.53 585 LEU A CA 1
ATOM 4652 C C . LEU A 1 585 ? 10.982 -6.506 -42.062 1.00 60.53 585 LEU A C 1
ATOM 4654 O O . LEU A 1 585 ? 10.575 -6.321 -40.923 1.00 60.53 585 LEU A O 1
ATOM 4658 N N . ALA A 1 586 ? 10.657 -7.588 -42.774 1.00 64.94 586 ALA A N 1
ATOM 4659 C CA . ALA A 1 586 ? 9.942 -8.726 -42.214 1.00 64.94 586 ALA A CA 1
ATOM 4660 C C . ALA A 1 586 ? 10.797 -9.538 -41.232 1.00 64.94 586 ALA A C 1
ATOM 4662 O O . ALA A 1 586 ? 10.250 -10.151 -40.321 1.00 64.94 586 ALA A O 1
ATOM 4663 N N . SER A 1 587 ? 12.124 -9.525 -41.388 1.00 73.25 587 SER A N 1
ATOM 4664 C CA . SER A 1 587 ? 13.029 -10.355 -40.601 1.00 73.25 587 SER A CA 1
ATOM 4665 C C . SER A 1 587 ? 14.243 -9.576 -40.110 1.00 73.25 587 SER A C 1
ATOM 4667 O O . SER A 1 587 ? 15.025 -9.045 -40.897 1.00 73.25 587 SER A O 1
ATOM 4669 N N . ALA A 1 588 ? 14.458 -9.569 -38.802 1.00 77.94 588 ALA A N 1
ATOM 4670 C CA . ALA A 1 588 ? 15.707 -9.123 -38.218 1.00 77.94 588 ALA A CA 1
ATOM 4671 C C . ALA A 1 588 ? 16.784 -10.203 -38.372 1.00 77.94 588 ALA A C 1
ATOM 4673 O O . ALA A 1 588 ? 16.537 -11.382 -38.108 1.00 77.94 588 ALA A O 1
ATOM 4674 N N . SER A 1 589 ? 18.000 -9.797 -38.738 1.00 81.81 589 SER A N 1
ATOM 4675 C CA . SER A 1 589 ? 19.178 -10.670 -38.703 1.00 81.81 589 SER A CA 1
ATOM 4676 C C . SER A 1 589 ? 19.414 -11.238 -37.294 1.00 81.81 589 SER A C 1
ATOM 4678 O O . SER A 1 589 ? 18.970 -10.631 -36.312 1.00 81.81 589 SER A O 1
ATOM 4680 N N . PRO A 1 590 ? 20.159 -12.348 -37.161 1.00 84.19 590 PRO A N 1
ATOM 4681 C CA . PRO A 1 590 ? 20.543 -12.872 -35.856 1.00 84.19 590 PRO A CA 1
ATOM 4682 C C . PRO A 1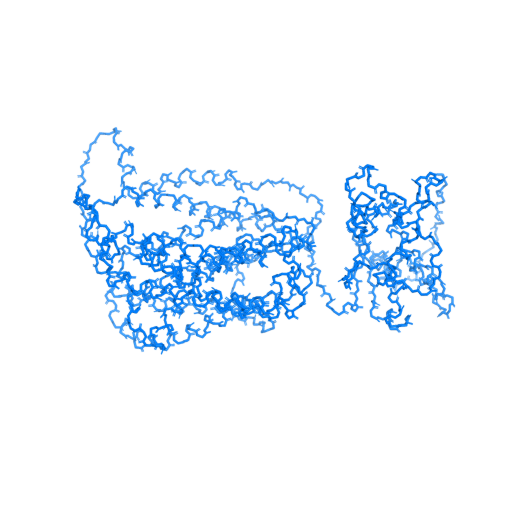 590 ? 21.219 -11.808 -34.988 1.00 84.19 590 PRO A C 1
ATOM 4684 O O . PRO A 1 590 ? 22.005 -10.999 -35.490 1.00 84.19 590 PRO A O 1
ATOM 4687 N N . TYR A 1 591 ? 20.974 -11.840 -33.678 1.00 80.06 591 TYR A N 1
ATOM 4688 C CA . TYR A 1 591 ? 21.555 -10.901 -32.716 1.00 80.06 591 TYR A CA 1
ATOM 4689 C C . TYR A 1 591 ? 23.081 -10.849 -32.814 1.00 80.06 591 TYR A C 1
ATOM 4691 O O . TYR A 1 591 ? 23.674 -9.768 -32.813 1.00 80.06 591 TYR A O 1
ATOM 4699 N N . ARG A 1 592 ? 23.722 -12.019 -32.960 1.00 79.12 592 ARG A N 1
ATOM 4700 C CA . ARG A 1 592 ? 25.175 -12.120 -33.112 1.00 79.12 592 ARG A CA 1
ATOM 4701 C C . ARG A 1 592 ? 25.669 -11.321 -34.316 1.00 79.12 592 ARG A C 1
ATOM 4703 O O . ARG A 1 592 ? 26.646 -10.596 -34.175 1.00 79.12 592 ARG A O 1
ATOM 4710 N N . SER A 1 593 ? 25.010 -11.447 -35.465 1.00 81.38 593 SER A N 1
ATOM 4711 C CA . SER A 1 593 ? 25.351 -10.691 -36.674 1.00 81.38 593 SER A CA 1
ATOM 4712 C C . SER A 1 593 ? 25.087 -9.202 -36.483 1.00 81.38 593 SER A C 1
ATOM 4714 O O . SER A 1 593 ? 25.987 -8.393 -36.673 1.00 81.38 593 SER A O 1
ATOM 4716 N N . ALA A 1 594 ? 23.902 -8.836 -35.991 1.00 77.88 594 ALA A N 1
ATOM 4717 C CA . ALA A 1 594 ? 23.505 -7.439 -35.822 1.00 77.88 594 ALA A CA 1
ATOM 4718 C C . ALA A 1 594 ? 24.436 -6.641 -34.888 1.00 77.88 594 ALA A C 1
ATOM 4720 O O . ALA A 1 594 ? 24.724 -5.471 -35.152 1.00 77.88 594 ALA A O 1
ATOM 4721 N N . MET A 1 595 ? 24.922 -7.260 -33.806 1.00 78.25 595 MET A N 1
ATOM 4722 C CA . MET A 1 595 ? 25.860 -6.615 -32.883 1.00 78.25 595 MET A CA 1
ATOM 4723 C C . MET A 1 595 ? 27.311 -6.705 -33.368 1.00 78.25 595 MET A C 1
ATOM 4725 O O . MET A 1 595 ? 28.027 -5.702 -33.360 1.00 78.25 595 MET A O 1
ATOM 4729 N N . HIS A 1 596 ? 27.775 -7.884 -33.795 1.00 82.06 596 HIS A N 1
ATOM 4730 C CA . HIS A 1 596 ? 29.189 -8.060 -34.124 1.00 82.06 596 HIS A CA 1
ATOM 4731 C C . HIS A 1 596 ? 29.579 -7.489 -35.479 1.00 82.06 596 HIS A C 1
ATOM 4733 O O . HIS A 1 596 ? 30.680 -6.961 -35.578 1.00 82.06 596 HIS A O 1
ATOM 4739 N N . GLU A 1 597 ? 28.738 -7.555 -36.510 1.00 77.88 597 GLU A N 1
ATOM 4740 C CA . GLU A 1 597 ? 29.103 -7.025 -37.831 1.00 77.88 597 GLU A CA 1
ATOM 4741 C C . GLU A 1 597 ? 29.342 -5.514 -37.742 1.00 77.88 597 GLU A C 1
ATOM 4743 O O . GLU A 1 597 ? 30.398 -5.031 -38.145 1.00 77.88 597 GLU A O 1
ATOM 4748 N N . ASN A 1 598 ? 28.461 -4.783 -37.053 1.00 76.88 598 ASN A N 1
ATOM 4749 C CA . ASN A 1 598 ? 28.636 -3.349 -36.828 1.00 76.88 598 ASN A CA 1
ATOM 4750 C C . ASN A 1 598 ? 29.898 -3.018 -36.013 1.00 76.88 598 ASN A C 1
ATOM 4752 O O . ASN A 1 598 ? 30.692 -2.157 -36.406 1.00 76.88 598 ASN A O 1
ATOM 4756 N N . CYS A 1 599 ? 30.110 -3.692 -34.880 1.00 82.00 599 CYS A N 1
ATOM 4757 C CA . CYS A 1 599 ? 31.234 -3.384 -33.996 1.00 82.00 599 CYS A CA 1
ATOM 4758 C C . CYS A 1 599 ? 32.580 -3.853 -34.569 1.00 82.00 599 CYS A C 1
ATOM 4760 O O . CYS A 1 599 ? 33.531 -3.071 -34.614 1.00 82.00 599 CYS A O 1
ATOM 4762 N N . ILE A 1 600 ? 32.675 -5.103 -35.032 1.00 86.62 600 ILE A N 1
ATOM 4763 C CA . ILE A 1 600 ? 33.927 -5.704 -35.512 1.00 86.62 600 ILE A CA 1
ATOM 4764 C C . ILE A 1 600 ? 34.384 -5.027 -36.799 1.00 86.62 600 ILE A C 1
ATOM 4766 O O . ILE A 1 600 ? 35.564 -4.704 -36.919 1.00 86.62 600 ILE A O 1
ATOM 4770 N N . GLU A 1 601 ? 33.494 -4.783 -37.764 1.00 85.62 601 GLU A N 1
ATOM 4771 C CA . GLU A 1 601 ? 33.901 -4.116 -39.004 1.00 85.62 601 GLU A CA 1
ATOM 4772 C C . GLU A 1 601 ? 34.382 -2.689 -38.753 1.00 85.62 601 GLU A C 1
ATOM 4774 O O . GLU A 1 601 ? 35.388 -2.263 -39.327 1.00 85.62 601 GLU A O 1
ATOM 4779 N N . CYS A 1 602 ? 33.700 -1.955 -37.870 1.00 86.25 602 CYS A N 1
ATOM 4780 C CA . CYS A 1 602 ? 34.127 -0.624 -37.460 1.00 86.25 602 CYS A CA 1
ATOM 4781 C C . CYS A 1 602 ? 35.502 -0.675 -36.778 1.00 86.25 602 CYS A C 1
ATOM 4783 O O . CYS A 1 602 ? 36.425 0.031 -37.186 1.00 86.25 602 CYS A O 1
ATOM 4785 N N . HIS A 1 603 ? 35.684 -1.566 -35.802 1.00 89.69 603 HIS A N 1
ATOM 4786 C CA . HIS A 1 603 ? 36.945 -1.693 -35.075 1.00 89.69 603 HIS A CA 1
ATOM 4787 C C . HIS A 1 603 ? 38.099 -2.176 -35.955 1.00 89.69 603 HIS A C 1
ATOM 4789 O O . HIS A 1 603 ? 39.212 -1.710 -35.753 1.00 89.69 603 HIS A O 1
ATOM 4795 N N . LYS A 1 604 ? 37.862 -3.009 -36.978 1.00 89.62 604 LYS A N 1
ATOM 4796 C CA . LYS A 1 604 ? 38.887 -3.364 -37.981 1.00 89.62 604 LYS A CA 1
ATOM 4797 C C . LYS A 1 604 ? 39.351 -2.146 -38.778 1.00 89.62 604 LYS A C 1
ATOM 4799 O O . LYS A 1 604 ? 40.536 -2.001 -39.065 1.00 89.62 604 LYS A O 1
ATOM 4804 N N . LYS A 1 605 ? 38.426 -1.251 -39.139 1.00 88.31 605 LYS A N 1
ATOM 4805 C CA . LYS A 1 605 ? 38.771 0.003 -39.829 1.00 88.31 605 LYS A CA 1
ATOM 4806 C C . LYS A 1 605 ? 39.564 0.930 -38.904 1.00 88.31 605 LYS A C 1
ATOM 4808 O O . LYS A 1 605 ? 40.547 1.527 -39.336 1.00 88.31 605 LYS A O 1
ATOM 4813 N N . GLU A 1 606 ? 39.164 1.038 -37.640 1.00 87.75 606 GLU A N 1
ATOM 4814 C CA . GLU A 1 606 ? 39.842 1.883 -36.650 1.00 87.75 606 GLU A CA 1
ATOM 4815 C C . GLU A 1 606 ? 41.187 1.312 -36.176 1.00 87.75 606 GLU A C 1
ATOM 4817 O O . GLU A 1 606 ? 42.101 2.082 -35.897 1.00 87.75 606 GLU A O 1
ATOM 4822 N N . GLU A 1 607 ? 41.351 -0.011 -36.156 1.00 89.38 607 GLU A N 1
ATOM 4823 C CA . GLU A 1 607 ? 42.613 -0.716 -35.894 1.00 89.38 607 GLU A CA 1
ATOM 4824 C C . GLU A 1 607 ? 43.718 -0.228 -36.832 1.00 89.38 607 GLU A C 1
ATOM 4826 O O . GLU A 1 607 ? 44.797 0.162 -36.378 1.00 89.38 607 GLU A O 1
ATOM 4831 N N . ILE A 1 608 ? 43.401 -0.161 -38.128 1.00 89.62 608 ILE A N 1
ATOM 4832 C CA . ILE A 1 608 ? 44.305 0.315 -39.178 1.00 89.62 608 ILE A CA 1
ATOM 4833 C C . ILE A 1 608 ? 44.546 1.823 -39.038 1.00 89.62 608 ILE A C 1
ATOM 4835 O O . ILE A 1 608 ? 45.690 2.271 -39.062 1.00 89.62 608 ILE A O 1
ATOM 4839 N N . LYS A 1 609 ? 43.486 2.624 -38.864 1.00 88.50 609 LYS A N 1
ATOM 4840 C CA . LYS A 1 609 ? 43.607 4.093 -38.792 1.00 88.50 609 LYS A CA 1
ATOM 4841 C C . LYS A 1 609 ? 44.364 4.585 -37.562 1.00 88.50 609 LYS A C 1
ATOM 4843 O O . LYS A 1 609 ? 45.089 5.570 -37.650 1.00 88.50 609 LYS A O 1
ATOM 4848 N N . GLN A 1 610 ? 44.157 3.948 -36.412 1.00 85.44 610 GLN A N 1
ATOM 4849 C CA . GLN A 1 610 ? 44.728 4.371 -35.130 1.00 85.44 610 GLN A CA 1
ATOM 4850 C C . GLN A 1 610 ? 45.998 3.597 -34.763 1.00 85.44 610 GLN A C 1
ATOM 4852 O O . GLN A 1 610 ? 46.541 3.823 -33.683 1.00 85.44 610 GLN A O 1
ATOM 4857 N N . ASN A 1 611 ? 46.458 2.694 -35.636 1.00 87.88 611 ASN A N 1
ATOM 4858 C CA . ASN A 1 611 ? 47.606 1.818 -35.411 1.00 87.88 611 ASN A CA 1
ATOM 4859 C C . ASN A 1 611 ? 47.520 1.065 -34.066 1.00 87.88 611 ASN A C 1
ATOM 4861 O O . ASN A 1 611 ? 48.471 1.027 -33.284 1.00 87.88 611 ASN A O 1
ATOM 4865 N N . LYS A 1 612 ? 46.335 0.516 -33.771 1.00 84.94 612 LYS A N 1
ATOM 4866 C CA . LYS A 1 612 ? 46.030 -0.215 -32.532 1.00 84.94 612 LYS A CA 1
ATOM 4867 C C . LYS A 1 612 ? 45.789 -1.687 -32.858 1.00 84.94 612 LYS A C 1
ATOM 4869 O O . LYS A 1 612 ? 44.633 -2.056 -33.071 1.00 84.94 612 LYS A O 1
ATOM 4874 N N . PRO A 1 613 ? 46.844 -2.520 -32.901 1.00 79.81 613 PRO A N 1
ATOM 4875 C CA . PRO A 1 613 ? 46.688 -3.928 -33.239 1.00 79.81 613 PRO A CA 1
ATOM 4876 C C . PRO A 1 613 ? 45.775 -4.619 -32.219 1.00 79.81 613 PRO A C 1
ATOM 4878 O O . PRO A 1 613 ? 45.884 -4.367 -31.016 1.00 79.81 613 PRO A O 1
ATOM 4881 N N . ASN A 1 614 ? 44.909 -5.512 -32.697 1.00 83.94 614 ASN A N 1
ATOM 4882 C CA . ASN A 1 614 ? 43.926 -6.287 -31.930 1.00 83.94 614 ASN A CA 1
ATOM 4883 C C . ASN A 1 614 ? 42.674 -5.519 -31.458 1.00 83.94 614 ASN A C 1
ATOM 4885 O O . ASN A 1 614 ? 41.926 -6.025 -30.614 1.00 83.94 614 ASN A O 1
ATOM 4889 N N . LEU A 1 615 ? 42.391 -4.317 -31.974 1.00 84.75 615 LEU A N 1
ATOM 4890 C CA . LEU A 1 615 ? 41.189 -3.564 -31.578 1.00 84.75 615 LEU A CA 1
ATOM 4891 C C . LEU A 1 615 ? 39.888 -4.304 -31.942 1.00 84.75 615 LEU A C 1
ATOM 4893 O O . LEU A 1 615 ? 38.888 -4.179 -31.233 1.00 84.75 615 LEU A O 1
ATOM 4897 N N . ALA A 1 616 ? 39.906 -5.101 -33.013 1.00 84.50 616 ALA A N 1
ATOM 4898 C CA . ALA A 1 616 ? 38.767 -5.907 -33.447 1.00 84.50 616 ALA A CA 1
ATOM 4899 C C . ALA A 1 616 ? 38.657 -7.290 -32.772 1.00 84.50 616 ALA A C 1
ATOM 4901 O O . ALA A 1 616 ? 37.753 -8.061 -33.099 1.00 84.50 616 ALA A O 1
ATOM 4902 N N . HIS A 1 617 ? 39.579 -7.647 -31.871 1.00 86.31 617 HIS A N 1
ATOM 4903 C CA . HIS A 1 617 ? 39.567 -8.958 -31.220 1.00 86.31 617 HIS A CA 1
ATOM 4904 C C . HIS A 1 617 ? 38.451 -9.063 -30.177 1.00 86.31 617 HIS A C 1
ATOM 4906 O O . HIS A 1 617 ? 38.157 -8.112 -29.454 1.00 86.31 617 HIS A O 1
ATOM 4912 N N . CYS A 1 618 ? 37.876 -10.264 -30.040 1.00 83.31 618 CYS A N 1
ATOM 4913 C CA . CYS A 1 618 ? 36.787 -10.522 -29.094 1.00 83.31 618 CYS A CA 1
ATOM 4914 C C . CYS A 1 618 ? 37.180 -10.193 -27.647 1.00 83.31 618 CYS A C 1
ATOM 4916 O O . CYS A 1 618 ? 36.374 -9.619 -26.927 1.00 83.31 618 CYS A O 1
ATOM 4918 N N . SER A 1 619 ? 38.418 -10.483 -27.229 1.00 83.31 619 SER A N 1
ATOM 4919 C CA . SER A 1 619 ? 38.918 -10.179 -25.877 1.00 83.31 619 SER A CA 1
ATOM 4920 C C . SER A 1 619 ? 38.959 -8.681 -25.562 1.00 83.31 619 SER A C 1
ATOM 4922 O O . SER A 1 619 ? 38.812 -8.291 -24.409 1.00 83.31 619 SER A O 1
ATOM 4924 N N . THR A 1 620 ? 39.116 -7.833 -26.580 1.00 83.31 620 THR A N 1
ATOM 4925 C CA . THR A 1 620 ? 39.157 -6.373 -26.425 1.00 83.31 620 THR A CA 1
ATOM 4926 C C . THR A 1 620 ? 37.774 -5.810 -26.090 1.00 83.31 620 THR A C 1
ATOM 4928 O O . THR A 1 620 ? 37.658 -4.860 -25.316 1.00 83.31 620 THR A O 1
ATOM 4931 N N . CYS A 1 621 ? 36.714 -6.411 -26.639 1.00 81.19 621 CYS A N 1
ATOM 4932 C CA . CYS A 1 621 ? 35.326 -6.040 -26.355 1.00 81.19 621 CYS A CA 1
ATOM 4933 C C . CYS A 1 621 ? 34.755 -6.805 -25.148 1.00 81.19 621 CYS A C 1
ATOM 4935 O O . CYS A 1 621 ? 34.001 -6.246 -24.353 1.00 81.19 621 CYS A O 1
ATOM 4937 N N . HIS A 1 622 ? 35.138 -8.067 -24.976 1.00 83.44 622 HIS A N 1
ATOM 4938 C CA . HIS A 1 622 ? 34.693 -8.945 -23.899 1.00 83.44 622 HIS A CA 1
ATOM 4939 C C . HIS A 1 622 ? 35.842 -9.207 -22.929 1.00 83.44 622 HIS A C 1
ATOM 4941 O O . HIS A 1 622 ? 36.497 -10.247 -22.984 1.00 83.44 622 HIS A O 1
ATOM 4947 N N . LYS A 1 623 ? 36.060 -8.283 -21.989 1.00 73.50 623 LYS A N 1
ATOM 4948 C CA . LYS A 1 623 ? 37.085 -8.440 -20.941 1.00 73.50 623 LYS A CA 1
ATOM 4949 C C . LYS A 1 623 ? 36.908 -9.723 -20.121 1.00 73.50 623 LYS A C 1
ATOM 4951 O O . LYS A 1 623 ? 37.873 -10.250 -19.586 1.00 73.50 623 LYS A O 1
ATOM 4956 N N . SER A 1 624 ? 35.686 -10.254 -20.043 1.00 68.94 624 SER A N 1
ATOM 4957 C CA . SER A 1 624 ? 35.392 -11.540 -19.401 1.00 68.94 624 SER A CA 1
ATOM 4958 C C . SER A 1 624 ? 36.007 -12.750 -20.118 1.00 68.94 624 SER A C 1
ATOM 4960 O O . SER A 1 624 ? 36.096 -13.813 -19.515 1.00 68.94 624 SER A O 1
ATOM 4962 N N . LEU A 1 625 ? 36.413 -12.605 -21.385 1.00 70.00 625 LEU A N 1
ATOM 4963 C CA . LEU A 1 625 ? 37.114 -13.629 -22.165 1.00 70.00 625 LEU A CA 1
ATOM 4964 C C . LEU A 1 625 ? 38.642 -13.530 -22.040 1.00 70.00 625 LEU A C 1
ATOM 4966 O O . LEU A 1 625 ? 39.343 -14.382 -22.586 1.00 70.00 625 LEU A O 1
ATOM 4970 N N . GLU A 1 626 ? 39.183 -12.516 -21.351 1.00 59.94 626 GLU A N 1
ATOM 4971 C CA . GLU A 1 626 ? 40.616 -12.492 -21.057 1.00 59.94 626 GLU A CA 1
ATOM 4972 C C . GLU A 1 626 ? 40.966 -13.680 -20.145 1.00 59.94 626 GLU A C 1
ATOM 4974 O O . GLU A 1 626 ? 40.312 -13.886 -19.116 1.00 59.94 626 GLU A O 1
ATOM 4979 N N . PRO A 1 627 ? 42.000 -14.476 -20.475 1.00 50.00 627 PRO A N 1
ATOM 4980 C CA . PRO A 1 627 ? 42.439 -15.531 -19.585 1.00 50.00 627 PRO A CA 1
ATOM 4981 C C . PRO A 1 627 ? 42.818 -14.917 -18.235 1.00 50.00 627 PRO A C 1
ATOM 4983 O O . PRO A 1 627 ? 43.644 -14.007 -18.160 1.00 50.00 627 PRO A O 1
ATOM 4986 N N . VAL A 1 628 ? 42.267 -15.473 -17.153 1.00 45.00 628 VAL A N 1
ATOM 4987 C CA . VAL A 1 628 ? 42.509 -15.067 -15.752 1.00 45.00 628 VAL A CA 1
ATOM 4988 C C . VAL A 1 628 ? 44.011 -15.059 -15.375 1.00 45.00 628 VAL A C 1
ATOM 4990 O O . VAL A 1 628 ? 44.403 -14.461 -14.376 1.00 45.00 628 VAL A O 1
ATOM 4993 N N . ASN A 1 629 ? 44.890 -15.615 -16.215 1.00 37.88 629 ASN A N 1
ATOM 4994 C CA . ASN A 1 629 ? 46.329 -15.756 -15.989 1.00 37.88 629 ASN A CA 1
ATOM 4995 C C . ASN A 1 629 ? 47.225 -14.838 -16.844 1.00 37.88 629 ASN A C 1
ATOM 4997 O O . ASN A 1 629 ? 48.218 -15.297 -17.400 1.00 37.88 629 ASN A O 1
ATOM 5001 N N . LEU A 1 630 ? 46.950 -13.530 -16.908 1.00 37.16 630 LEU A N 1
ATOM 5002 C CA . LEU A 1 630 ? 47.924 -12.548 -17.434 1.00 37.16 630 LEU A CA 1
ATOM 5003 C C . LEU A 1 630 ? 48.327 -11.441 -16.445 1.00 37.16 630 LEU A C 1
ATOM 5005 O O . LEU A 1 630 ? 49.227 -10.658 -16.738 1.00 37.16 630 LEU A O 1
ATOM 5009 N N . LYS A 1 631 ? 47.775 -11.422 -15.221 1.00 34.25 631 LYS A N 1
ATOM 5010 C CA . LYS A 1 631 ? 48.262 -10.530 -14.146 1.00 34.25 631 LYS A CA 1
ATOM 5011 C C . LYS A 1 631 ? 49.479 -11.062 -13.373 1.00 34.25 631 LYS A C 1
ATOM 5013 O O . LYS A 1 631 ? 50.044 -10.310 -12.587 1.00 34.25 631 LYS A O 1
ATOM 5018 N N . ILE A 1 632 ? 49.918 -12.303 -13.614 1.00 36.91 632 ILE A N 1
ATOM 5019 C CA . ILE A 1 632 ? 51.087 -12.910 -12.936 1.00 36.91 632 ILE A CA 1
ATOM 5020 C C . ILE A 1 632 ? 52.318 -13.029 -13.864 1.00 36.91 632 ILE A C 1
ATOM 5022 O O . ILE A 1 632 ? 53.444 -13.134 -13.393 1.00 36.91 632 ILE A O 1
ATOM 5026 N N . ALA A 1 633 ? 52.170 -12.894 -15.184 1.00 29.92 633 ALA A N 1
ATOM 5027 C CA . ALA A 1 633 ? 53.263 -13.123 -16.137 1.00 29.92 633 ALA A CA 1
ATOM 5028 C C . ALA A 1 633 ? 54.069 -11.857 -16.517 1.00 29.92 633 ALA A C 1
ATOM 5030 O O . ALA A 1 633 ? 54.474 -11.701 -17.664 1.00 29.92 633 ALA A O 1
ATOM 5031 N N . LYS A 1 634 ? 54.319 -10.940 -15.568 1.00 32.53 634 LYS A N 1
ATOM 5032 C CA . LYS A 1 634 ? 55.365 -9.898 -15.720 1.00 32.53 634 LYS A CA 1
ATOM 5033 C C . LYS A 1 634 ? 56.682 -10.247 -15.015 1.00 32.53 634 LYS A C 1
ATOM 5035 O O . LYS A 1 634 ? 57.598 -9.433 -15.005 1.00 32.53 634 LYS A O 1
ATOM 5040 N N . SER A 1 635 ? 56.804 -11.455 -14.470 1.00 38.50 635 SER A N 1
ATOM 5041 C CA . SER A 1 635 ? 58.049 -11.947 -13.878 1.00 38.50 635 SER A CA 1
ATOM 5042 C C . SER A 1 635 ? 58.221 -13.448 -14.112 1.00 38.50 635 SER A C 1
ATOM 5044 O O . SER A 1 635 ? 57.954 -14.240 -13.215 1.00 38.50 635 SER A O 1
ATOM 5046 N N . ALA A 1 636 ? 58.613 -13.844 -15.318 1.00 31.12 636 ALA A N 1
ATOM 5047 C CA . ALA A 1 636 ? 59.445 -15.027 -15.554 1.00 31.12 636 ALA A CA 1
ATOM 5048 C C . ALA A 1 636 ? 59.624 -15.219 -17.059 1.00 31.12 636 ALA A C 1
ATOM 5050 O O . ALA A 1 636 ? 58.688 -15.563 -17.781 1.00 31.12 636 ALA A O 1
ATOM 5051 N N . ASP A 1 637 ? 60.854 -15.003 -17.502 1.00 37.41 637 ASP A N 1
ATOM 5052 C CA . ASP A 1 637 ? 61.375 -15.548 -18.740 1.00 37.41 637 ASP A CA 1
ATOM 5053 C C . ASP A 1 637 ? 61.216 -17.076 -18.787 1.00 37.41 637 ASP A C 1
ATOM 5055 O O . ASP A 1 637 ? 61.236 -17.759 -17.761 1.00 37.41 637 ASP A O 1
ATOM 5059 N N . THR A 1 638 ? 61.196 -17.602 -20.016 1.00 36.19 638 THR A N 1
ATOM 5060 C CA . THR A 1 638 ? 61.266 -19.023 -20.416 1.00 36.19 638 THR A CA 1
ATOM 5061 C C . THR A 1 638 ? 60.020 -19.890 -20.172 1.00 36.19 638 THR A C 1
ATOM 5063 O O . THR A 1 638 ? 59.756 -20.320 -19.059 1.00 36.19 638 THR A O 1
ATOM 5066 N N . ILE A 1 639 ? 59.341 -20.300 -21.256 1.00 32.16 639 ILE A N 1
ATOM 5067 C CA . ILE A 1 639 ? 59.367 -21.685 -21.783 1.00 32.16 639 ILE A CA 1
ATOM 5068 C C . ILE A 1 639 ? 58.646 -21.769 -23.150 1.00 32.16 639 ILE A C 1
ATOM 5070 O O . ILE A 1 639 ? 57.646 -21.113 -23.416 1.00 32.16 639 ILE A O 1
ATOM 5074 N N . LYS A 1 640 ? 59.256 -22.583 -24.017 1.00 31.14 640 LYS A N 1
ATOM 5075 C CA . LYS A 1 640 ? 59.000 -22.915 -25.427 1.00 31.14 640 LYS A CA 1
ATOM 5076 C C . LYS A 1 640 ? 57.570 -23.373 -25.793 1.00 31.14 640 LYS A C 1
ATOM 5078 O O . LYS A 1 640 ? 57.004 -24.215 -25.113 1.00 31.14 640 LYS A O 1
ATOM 5083 N N . ALA A 1 641 ? 57.131 -22.890 -26.962 1.00 32.06 641 ALA A N 1
ATOM 5084 C CA . ALA A 1 641 ? 56.472 -23.562 -28.102 1.00 32.06 641 ALA A CA 1
ATOM 5085 C C . ALA A 1 641 ? 55.553 -24.790 -27.895 1.00 32.06 641 ALA A C 1
ATOM 5087 O O . ALA A 1 641 ? 56.020 -25.813 -27.402 1.00 32.06 641 ALA A O 1
ATOM 5088 N N . LEU A 1 642 ? 54.329 -24.711 -28.464 1.00 27.56 642 LEU A N 1
ATOM 5089 C CA . LEU A 1 642 ? 53.632 -25.660 -29.388 1.00 27.56 642 LEU A CA 1
ATOM 5090 C C . LEU A 1 642 ? 52.098 -25.356 -29.445 1.00 27.56 642 LEU A C 1
ATOM 5092 O O . LEU A 1 642 ? 51.603 -24.718 -28.520 1.00 27.56 642 LEU A O 1
ATOM 5096 N N . PRO A 1 643 ? 51.309 -25.855 -30.430 1.00 33.28 643 PRO A N 1
ATOM 5097 C CA . PRO A 1 643 ? 51.199 -25.452 -31.841 1.00 33.28 643 PRO A CA 1
ATOM 5098 C C . PRO A 1 643 ? 49.781 -24.916 -32.220 1.00 33.28 643 PRO A C 1
ATOM 5100 O O . PRO A 1 643 ? 48.890 -24.823 -31.383 1.00 33.28 643 PRO A O 1
ATOM 5103 N N . GLU A 1 644 ? 49.614 -24.540 -33.495 1.00 29.91 644 GLU A N 1
ATOM 5104 C CA . GLU A 1 644 ? 48.439 -23.944 -34.172 1.00 29.91 644 GLU A CA 1
ATOM 5105 C C . GLU A 1 644 ? 47.048 -24.582 -33.918 1.00 29.91 644 GLU A C 1
ATOM 5107 O O . GLU A 1 644 ? 46.947 -25.774 -33.617 1.00 29.91 644 GLU A O 1
ATOM 5112 N N . PRO A 1 645 ? 45.949 -23.811 -34.108 1.00 31.67 645 PRO A N 1
ATOM 5113 C CA . PRO A 1 645 ? 44.583 -24.281 -33.899 1.00 31.67 645 PRO A CA 1
ATOM 5114 C C . PRO A 1 645 ? 44.072 -25.170 -35.044 1.00 31.67 645 PRO A C 1
ATOM 5116 O O . PRO A 1 645 ? 44.214 -24.860 -36.227 1.00 31.67 645 PRO A O 1
ATOM 5119 N N . LEU A 1 646 ? 43.400 -26.255 -34.651 1.00 29.19 646 LEU A N 1
ATOM 5120 C CA . LEU A 1 646 ? 42.630 -27.148 -35.512 1.00 29.19 646 LEU A CA 1
ATOM 5121 C C . LEU A 1 646 ? 41.575 -26.377 -36.318 1.00 29.19 646 LEU A C 1
ATOM 5123 O O . LEU A 1 646 ? 40.649 -25.774 -35.775 1.00 29.19 646 LEU A O 1
ATOM 5127 N N . THR A 1 647 ? 41.711 -26.468 -37.633 1.00 31.56 647 THR A N 1
ATOM 5128 C CA . THR A 1 647 ? 40.687 -26.176 -38.628 1.00 31.56 647 THR A CA 1
ATOM 5129 C C . THR A 1 647 ? 39.538 -27.179 -38.492 1.00 31.56 647 THR A C 1
ATOM 5131 O O . THR A 1 647 ? 39.720 -28.380 -38.680 1.00 31.56 647 THR A O 1
ATOM 5134 N N . LEU A 1 648 ? 38.334 -26.696 -38.182 1.00 30.91 648 LEU A N 1
ATOM 5135 C CA . LEU A 1 648 ? 37.105 -27.470 -38.356 1.00 30.91 648 LEU A CA 1
ATOM 5136 C C . LEU A 1 648 ? 36.544 -27.170 -39.747 1.00 30.91 648 LEU A C 1
ATOM 5138 O O . LEU A 1 648 ? 36.046 -26.079 -40.018 1.00 30.91 648 LEU A O 1
ATOM 5142 N N . ALA A 1 649 ? 36.692 -28.153 -40.631 1.00 26.52 649 ALA A N 1
ATOM 5143 C CA . ALA A 1 649 ? 36.018 -28.232 -41.913 1.00 26.52 649 ALA A CA 1
ATOM 5144 C C . ALA A 1 649 ? 34.764 -29.114 -41.790 1.00 26.52 649 ALA A C 1
ATOM 5146 O O . ALA A 1 649 ? 34.844 -30.196 -41.207 1.00 26.52 649 ALA A O 1
ATOM 5147 N N . ARG A 1 650 ? 33.709 -28.661 -42.484 1.00 31.50 650 ARG A N 1
ATOM 5148 C CA . ARG A 1 650 ? 32.381 -29.253 -42.750 1.00 31.50 650 ARG A CA 1
ATOM 5149 C C . ARG A 1 650 ? 31.302 -29.095 -41.690 1.00 31.50 650 ARG A C 1
ATOM 5151 O O . ARG A 1 650 ? 31.449 -29.648 -40.583 1.00 31.50 650 ARG A O 1
#